Protein 9HVH (pdb70)

Secondary structure (DSSP, 8-state):
--S-HHHHHHHHHHHHHHHHHHHHS-HHHHHHHHHHSPPPP-HHHHT--SSPEEEEEEEES-TTTT-SSS---HHHHHHHHHHHT-SEEEEEE-TTTSTTHHHHHHHHHHH-SS-EEEES---SHHHHHHHHHTT-SEEEEETTTS-HHHHHHHHHHHHHTT-EEEEEE-SHHHHHHHHHTT-SEEEEE-EETTTTEE-THHHHHHHTTS-TTSEEEEESS--SHHHHHHHHHTT--EEEESHHHHH-SSHHHHHHHHHT---/--SHHHHHHHHHHHHHHHHHHHS-HHHHHHHHHTSSPPP-HHHHT-SSS-EEEEEEESS-TTTT-SSS---HHHHHHHHHHTT-SEEEEE--TTT-TTHHHHHHHHHHH-SS-EEEES---SHHHHHHHHHTT-SEEEEETTTS-HHHHHHHHHHHHHHT-EEEEEE-SHHHHHHHHHTT-SEEEEE-B-TTT--B-THHHHHHGGGS-BTBEEEEESS--SHHHHHHHHHTT--EEEESHHHHTSSSHHHHHHHHHT-

Structure (mmCIF, N/CA/C/O backbone):
data_9HVH
#
_entry.id   9HVH
#
_cell.length_a   48.844
_cell.length_b   69.555
_cell.length_c   79.603
_cell.angle_alpha   90.00
_cell.angle_beta   101.04
_cell.angle_gamma   90.00
#
_symmetry.space_group_name_H-M   'P 1 21 1'
#
loop_
_entity.id
_entity.type
_entity.pdbx_description
1 polymer 'KEMP Eliminase'
2 water water
#
loop_
_atom_site.group_PDB
_atom_site.id
_atom_site.type_symbol
_atom_site.label_atom_id
_atom_site.label_alt_id
_atom_site.label_comp_id
_atom_site.label_asym_id
_atom_site.label_entity_id
_atom_site.label_seq_id
_atom_site.pdbx_PDB_ins_code
_atom_site.Cartn_x
_atom_site.Cartn_y
_atom_site.Cartn_z
_atom_site.occupancy
_atom_site.B_iso_or_equiv
_atom_site.auth_seq_id
_atom_site.auth_comp_id
_atom_site.auth_asym_id
_atom_site.auth_atom_id
_atom_site.pdbx_PDB_model_num
ATOM 1 N N . MET A 1 1 ? 6.404 10.228 4.217 1.00 53.72 1 MET A N 1
ATOM 2 C CA . MET A 1 1 ? 7.803 9.817 4.148 1.00 53.60 1 MET A CA 1
ATOM 3 C C . MET A 1 1 ? 7.951 8.314 4.349 1.00 56.70 1 MET A C 1
ATOM 4 O O . MET A 1 1 ? 7.542 7.792 5.394 1.00 59.70 1 MET A O 1
ATOM 9 N N . ARG A 1 2 ? 8.551 7.616 3.374 1.00 53.55 2 ARG A N 1
ATOM 10 C CA . ARG A 1 2 ? 8.639 6.163 3.487 1.00 50.26 2 ARG A CA 1
ATOM 11 C C . ARG A 1 2 ? 9.760 5.745 4.438 1.00 44.69 2 ARG A C 1
ATOM 12 O O . ARG A 1 2 ? 9.545 4.901 5.316 1.00 49.00 2 ARG A O 1
ATOM 16 N N . VAL A 1 3 ? 10.955 6.328 4.299 1.00 41.17 3 VAL A N 1
ATOM 17 C CA . VAL A 1 3 ? 12.109 5.940 5.110 1.00 39.92 3 VAL A CA 1
ATOM 18 C C . VAL A 1 3 ? 12.430 7.089 6.062 1.00 33.50 3 VAL A C 1
ATOM 19 O O . VAL A 1 3 ? 13.153 8.033 5.721 1.00 28.43 3 VAL A O 1
ATOM 23 N N . THR A 1 4 ? 11.925 6.969 7.286 1.00 36.87 4 THR A N 1
ATOM 24 C CA . THR A 1 4 ? 11.964 8.008 8.300 1.00 34.15 4 THR A CA 1
ATOM 25 C C . THR A 1 4 ? 12.407 7.397 9.622 1.00 29.09 4 THR A C 1
ATOM 26 O O . THR A 1 4 ? 12.457 6.171 9.770 1.00 29.46 4 THR A O 1
ATOM 30 N N . GLY A 1 5 ? 12.724 8.273 10.582 1.00 22.62 5 GLY A N 1
ATOM 31 C CA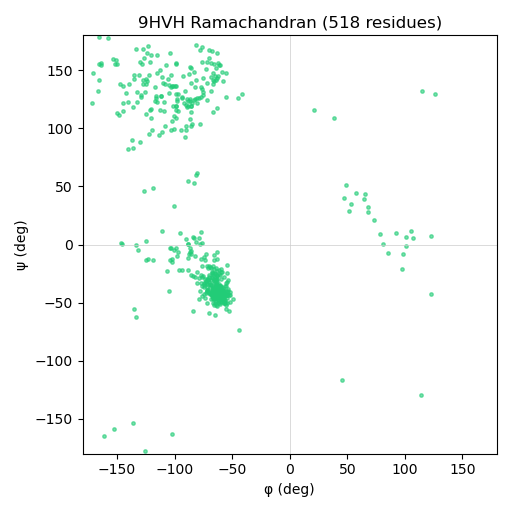 . GLY A 1 5 ? 13.006 7.900 11.958 1.00 28.86 5 GLY A CA 1
ATOM 32 C C . GLY A 1 5 ? 13.931 6.712 12.138 1.00 27.56 5 GLY A C 1
ATOM 33 O O . GLY A 1 5 ? 15.086 6.739 11.707 1.00 22.66 5 GLY A O 1
ATOM 34 N N . VAL A 1 6 ? 13.416 5.639 12.735 1.00 27.58 6 VAL A N 1
ATOM 35 C CA . VAL A 1 6 ? 14.281 4.532 13.114 1.00 24.91 6 VAL A CA 1
ATOM 36 C C . VAL A 1 6 ? 14.747 3.753 11.880 1.00 23.59 6 VAL A C 1
ATOM 37 O O . VAL A 1 6 ? 15.914 3.365 11.794 1.00 24.27 6 VAL A O 1
ATOM 41 N N . LEU A 1 7 ? 13.867 3.553 10.889 1.00 19.57 7 LEU A N 1
ATOM 42 C CA . LEU A 1 7 ? 14.272 2.849 9.671 1.00 23.34 7 LEU A CA 1
ATOM 43 C C . LEU A 1 7 ? 15.385 3.593 8.940 1.00 21.50 7 LEU A C 1
ATOM 44 O O . LEU A 1 7 ? 16.303 2.969 8.397 1.00 21.77 7 LEU A O 1
ATOM 49 N N . ARG A 1 8 ? 15.318 4.925 8.915 1.00 19.92 8 ARG A N 1
ATOM 50 C CA . ARG A 1 8 ? 16.417 5.723 8.381 1.00 21.47 8 ARG A CA 1
ATOM 51 C C . ARG A 1 8 ? 17.718 5.452 9.135 1.00 19.91 8 ARG A C 1
ATOM 52 O O . ARG A 1 8 ? 18.800 5.378 8.532 1.00 17.26 8 ARG A O 1
ATOM 60 N N . GLU A 1 9 ? 17.635 5.291 10.457 1.00 19.65 9 GLU A N 1
ATOM 61 C CA . GLU A 1 9 ? 18.842 5.089 11.255 1.00 21.75 9 GLU A CA 1
ATOM 62 C C . GLU A 1 9 ? 19.448 3.718 11.008 1.00 19.07 9 GLU A C 1
ATOM 63 O O . GLU A 1 9 ? 20.678 3.573 10.993 1.00 14.97 9 GLU A O 1
ATOM 69 N N . ILE A 1 10 ? 18.601 2.694 10.864 1.00 13.66 10 ILE A N 1
ATOM 70 C CA . ILE A 1 10 ? 19.108 1.357 10.568 1.00 17.18 10 ILE A CA 1
ATOM 71 C C . ILE A 1 10 ? 19.809 1.343 9.213 1.00 16.19 10 ILE A C 1
ATOM 72 O O . ILE A 1 10 ? 20.969 0.926 9.105 1.00 14.67 10 ILE A O 1
ATOM 77 N N . VAL A 1 11 ? 19.126 1.816 8.166 1.00 17.02 11 VAL A N 1
ATOM 78 C CA . VAL A 1 11 ? 19.734 1.846 6.830 1.00 16.20 11 VAL A CA 1
ATOM 79 C C . VAL A 1 11 ? 21.060 2.589 6.869 1.00 12.57 11 VAL A C 1
ATOM 80 O O . VAL A 1 11 ? 22.061 2.139 6.300 1.00 16.86 11 VAL A O 1
ATOM 84 N N . ALA A 1 12 ? 21.097 3.723 7.566 1.00 12.75 12 ALA A N 1
ATOM 85 C CA . ALA A 1 12 ? 22.345 4.470 7.695 1.00 13.32 12 ALA A CA 1
ATOM 86 C C . ALA A 1 12 ? 23.438 3.631 8.353 1.00 17.26 12 ALA A C 1
ATOM 87 O O . ALA A 1 12 ? 24.606 3.676 7.929 1.00 14.42 12 ALA A O 1
ATOM 89 N N . HIS A 1 13 ? 23.090 2.878 9.410 1.00 11.62 13 HIS A N 1
ATOM 90 C CA . HIS A 1 13 ? 24.068 1.974 10.008 1.00 13.95 13 HIS A CA 1
ATOM 91 C C . HIS A 1 13 ? 24.490 0.888 9.023 1.00 13.20 13 HIS A C 1
ATOM 92 O O . HIS A 1 13 ? 25.666 0.508 8.968 1.00 16.57 13 HIS A O 1
ATOM 99 N N . LEU A 1 14 ? 23.548 0.378 8.231 1.00 14.65 14 LEU A N 1
ATOM 100 C CA . LEU A 1 14 ? 23.897 -0.631 7.231 1.00 16.74 14 LEU A CA 1
ATOM 101 C C . LEU A 1 14 ? 24.877 -0.076 6.215 1.00 18.02 14 LEU A C 1
ATOM 102 O O . LEU A 1 14 ? 25.876 -0.732 5.888 1.00 13.36 14 LEU A O 1
ATOM 107 N N . ARG A 1 15 ? 24.589 1.131 5.685 1.00 13.05 15 ARG A N 1
ATOM 108 C CA . ARG A 1 15 ? 25.452 1.741 4.676 1.00 18.38 15 ARG A CA 1
ATOM 109 C C . ARG A 1 15 ? 26.881 1.837 5.177 1.00 18.32 15 ARG A C 1
ATOM 110 O O . ARG A 1 15 ? 27.836 1.582 4.428 1.00 17.29 15 ARG A O 1
ATOM 118 N N . GLU A 1 16 ? 27.038 2.241 6.441 1.00 16.13 16 GLU A N 1
ATOM 119 C CA . GLU A 1 16 ? 28.358 2.400 7.038 1.00 21.96 16 GLU A CA 1
ATOM 120 C C . GLU A 1 16 ? 29.037 1.053 7.286 1.00 18.28 16 GLU A C 1
ATOM 121 O O . GLU A 1 16 ? 30.253 0.922 7.095 1.00 20.21 16 GLU A O 1
ATOM 127 N N . GLU A 1 17 ? 28.282 0.060 7.763 1.00 18.24 17 GLU A N 1
ATOM 128 C CA . GLU A 1 17 ? 28.846 -1.271 7.971 1.00 21.03 17 GLU A CA 1
ATOM 129 C C . GLU A 1 17 ? 29.279 -1.892 6.656 1.00 18.25 17 GLU A C 1
ATOM 130 O O . GLU A 1 17 ? 30.294 -2.586 6.597 1.00 16.84 17 GLU A O 1
ATOM 136 N N . ILE A 1 18 ? 28.501 -1.681 5.594 1.00 18.63 18 ILE A N 1
ATOM 137 C CA . ILE A 1 18 ? 28.852 -2.259 4.301 1.00 18.21 18 ILE A CA 1
ATOM 138 C C . ILE A 1 18 ? 30.123 -1.614 3.761 1.00 18.21 18 ILE A C 1
ATOM 139 O O . ILE A 1 18 ? 31.024 -2.304 3.281 1.00 15.19 18 ILE A O 1
ATOM 144 N N . ALA A 1 19 ? 30.226 -0.279 3.849 1.00 21.59 19 ALA A N 1
ATOM 145 C CA . ALA A 1 19 ? 31.447 0.404 3.415 1.00 19.48 19 ALA A CA 1
ATOM 146 C C . ALA A 1 19 ? 32.681 -0.118 4.155 1.00 21.66 19 ALA A C 1
ATOM 147 O O . ALA A 1 19 ? 33.724 -0.357 3.539 1.00 19.06 19 ALA A O 1
ATOM 149 N N . GLU A 1 20 ? 32.581 -0.307 5.475 1.00 24.19 20 GLU A N 1
ATOM 150 C CA . GLU A 1 20 ? 33.710 -0.841 6.236 1.00 15.65 20 GLU A CA 1
ATOM 151 C C . GLU A 1 20 ? 34.046 -2.267 5.809 1.00 26.25 20 GLU A C 1
ATOM 152 O O . GLU A 1 20 ? 35.222 -2.602 5.605 1.00 21.21 20 GLU A O 1
ATOM 154 N N . ARG A 1 21 ? 33.024 -3.127 5.669 1.00 17.54 21 ARG A N 1
ATOM 155 C CA . ARG A 1 21 ? 33.280 -4.499 5.225 1.00 24.15 21 ARG A CA 1
ATOM 156 C C . ARG A 1 21 ? 33.905 -4.511 3.838 1.00 23.60 21 ARG A C 1
ATOM 157 O O . ARG A 1 21 ? 34.777 -5.339 3.554 1.00 21.93 21 ARG A O 1
ATOM 165 N N . LYS A 1 22 ? 33.483 -3.585 2.966 1.00 21.31 22 LYS A N 1
ATOM 166 C CA . LYS A 1 22 ? 34.049 -3.518 1.624 1.00 23.57 22 LYS A CA 1
ATOM 167 C C . LYS A 1 22 ? 35.552 -3.259 1.672 1.00 23.72 22 LYS A C 1
ATOM 168 O O . LYS A 1 22 ? 36.308 -3.815 0.866 1.00 25.36 22 LYS A O 1
ATOM 174 N N . ARG A 1 23 ? 36.000 -2.397 2.588 1.00 22.37 23 ARG A N 1
ATOM 175 C CA . ARG A 1 23 ? 37.422 -2.072 2.648 1.00 29.23 23 ARG A CA 1
ATOM 176 C C . ARG A 1 23 ? 38.247 -3.208 3.244 1.00 26.90 23 ARG A C 1
ATOM 177 O O . ARG A 1 23 ? 39.394 -3.417 2.834 1.00 29.04 23 ARG A O 1
ATOM 185 N N . ARG A 1 24 ? 37.686 -3.964 4.188 1.00 30.74 24 ARG A N 1
ATOM 186 C CA . ARG A 1 24 ? 38.400 -5.122 4.712 1.00 26.33 24 ARG A CA 1
ATOM 187 C C . ARG A 1 24 ? 38.289 -6.335 3.793 1.00 29.20 24 ARG A C 1
ATOM 188 O O . ARG A 1 24 ? 39.229 -7.135 3.734 1.00 29.08 24 ARG A O 1
ATOM 196 N N . VAL A 1 25 ? 37.165 -6.504 3.091 1.00 22.93 25 VAL A N 1
ATOM 197 C CA . VAL A 1 25 ? 36.975 -7.619 2.161 1.00 21.58 25 VAL A CA 1
ATOM 198 C C . VAL A 1 25 ? 36.483 -7.049 0.831 1.00 23.57 25 VAL A C 1
ATOM 199 O O . VAL A 1 25 ? 35.263 -6.951 0.618 1.00 20.83 25 VAL A O 1
ATOM 203 N N . PRO A 1 26 ? 37.368 -6.665 -0.092 1.00 22.01 26 PRO A N 1
ATOM 204 C CA . PRO A 1 26 ? 36.908 -6.051 -1.350 1.00 19.99 26 PRO A CA 1
ATOM 205 C C . PRO A 1 26 ? 36.143 -7.023 -2.239 1.00 22.69 26 PRO A C 1
ATOM 206 O O . PRO A 1 26 ? 36.182 -8.247 -2.097 1.00 16.71 26 PRO A O 1
ATOM 210 N N . LEU A 1 27 ? 35.483 -6.428 -3.233 1.00 22.42 27 LEU A N 1
ATOM 211 C CA . LEU A 1 27 ? 34.582 -7.172 -4.099 1.00 21.90 27 LEU A CA 1
ATOM 212 C C . LEU A 1 27 ? 35.285 -8.324 -4.816 1.00 24.34 27 LEU A C 1
ATOM 213 O O . LEU A 1 27 ? 34.712 -9.412 -4.957 1.00 21.55 27 LEU A O 1
ATOM 218 N N . ASP A 1 28 ? 36.527 -8.120 -5.272 1.00 23.95 28 ASP A N 1
ATOM 219 C CA . ASP A 1 28 ? 37.174 -9.192 -6.026 1.00 29.68 28 ASP A CA 1
ATOM 220 C C . ASP A 1 28 ? 37.591 -10.355 -5.126 1.00 24.04 28 ASP A C 1
ATOM 221 O O . ASP A 1 28 ? 37.598 -11.504 -5.581 1.00 27.08 28 ASP A O 1
ATOM 226 N N . GLU A 1 29 ? 37.943 -10.089 -3.862 1.00 22.55 29 GLU A N 1
ATOM 227 C CA . GLU A 1 29 ? 38.103 -11.176 -2.896 1.00 23.45 29 GLU A CA 1
ATOM 228 C C . GLU A 1 29 ? 36.768 -11.873 -2.628 1.00 23.63 29 GLU A C 1
ATOM 229 O O . GLU A 1 29 ? 36.685 -13.105 -2.645 1.00 19.18 29 GLU A O 1
ATOM 235 N N . LEU A 1 30 ? 35.704 -11.102 -2.393 1.00 21.39 30 LEU A N 1
ATOM 236 C CA . LEU A 1 30 ? 34.421 -11.720 -2.052 1.00 21.91 30 LEU A CA 1
ATOM 237 C C . LEU A 1 30 ? 33.786 -12.400 -3.252 1.00 18.64 30 LEU A C 1
ATOM 238 O O . LEU A 1 30 ? 33.089 -13.407 -3.095 1.00 18.52 30 LEU A O 1
ATOM 243 N N . ARG A 1 31 ? 33.980 -11.852 -4.444 1.00 18.28 31 ARG A N 1
ATOM 244 C CA . ARG A 1 31 ? 33.490 -12.526 -5.638 1.00 23.57 31 ARG A CA 1
ATOM 245 C C . ARG A 1 31 ? 34.123 -13.904 -5.785 1.00 27.34 31 ARG A C 1
ATOM 246 O O . ARG A 1 31 ? 33.431 -14.877 -6.104 1.00 20.45 31 ARG A O 1
ATOM 254 N N . ALA A 1 32 ? 35.439 -14.007 -5.544 1.00 21.25 32 ALA A N 1
ATOM 255 C CA . ALA A 1 32 ? 36.100 -15.304 -5.607 1.00 21.02 32 ALA A CA 1
ATOM 256 C C . ALA A 1 32 ? 35.616 -16.218 -4.491 1.00 23.80 32 ALA A C 1
ATOM 257 O O . ALA A 1 32 ? 35.484 -17.426 -4.694 1.00 24.29 32 ALA A O 1
ATOM 259 N N . ARG A 1 33 ? 35.349 -15.668 -3.305 1.00 22.25 33 ARG A N 1
ATOM 260 C CA . ARG A 1 33 ? 34.710 -16.460 -2.254 1.00 23.79 33 ARG A CA 1
ATOM 261 C C . ARG A 1 33 ? 33.381 -17.043 -2.729 1.00 19.99 33 ARG A C 1
ATOM 262 O O . ARG A 1 33 ? 33.122 -18.243 -2.579 1.00 25.12 33 ARG A O 1
ATOM 270 N N . ALA A 1 34 ? 32.516 -16.202 -3.297 1.00 19.86 34 ALA A N 1
ATOM 271 C CA . ALA A 1 34 ? 31.250 -16.713 -3.809 1.00 23.85 34 ALA A CA 1
ATOM 272 C C . ALA A 1 34 ? 31.483 -17.762 -4.885 1.00 27.43 34 ALA A C 1
ATOM 273 O O . ALA A 1 34 ? 30.817 -18.806 -4.899 1.00 22.55 34 ALA A O 1
ATOM 275 N N . ALA A 1 35 ? 32.427 -17.508 -5.795 1.00 21.61 35 ALA A N 1
ATOM 276 C CA . ALA A 1 35 ? 32.648 -18.445 -6.886 1.00 22.44 35 ALA A CA 1
ATOM 277 C C . ALA A 1 35 ? 33.210 -19.762 -6.379 1.00 22.17 35 ALA A C 1
ATOM 278 O O . ALA A 1 35 ? 32.988 -20.808 -7.008 1.00 27.78 35 ALA A O 1
ATOM 280 N N . SER A 1 36 ? 33.877 -19.738 -5.224 1.00 20.71 36 SER A N 1
ATOM 281 C CA . SER A 1 36 ? 34.454 -20.943 -4.639 1.00 26.81 36 SER A CA 1
ATOM 282 C C . SER A 1 36 ? 33.414 -21.839 -3.977 1.00 27.57 36 SER A C 1
ATOM 283 O O . SER A 1 36 ? 33.626 -23.051 -3.881 1.00 31.40 36 SER A O 1
ATOM 286 N N . ALA A 1 37 ? 32.307 -21.281 -3.490 1.00 23.86 37 ALA A N 1
ATOM 287 C CA . ALA A 1 37 ? 31.395 -22.069 -2.670 1.00 25.97 37 ALA A CA 1
ATOM 288 C C . ALA A 1 37 ? 30.716 -23.146 -3.522 1.00 19.52 37 ALA A C 1
ATOM 289 O O . ALA A 1 37 ? 30.646 -23.020 -4.746 1.00 17.49 37 ALA A O 1
ATOM 291 N N . PRO A 1 38 ? 30.243 -24.228 -2.903 1.00 25.38 38 PRO A N 1
ATOM 292 C CA . PRO A 1 38 ? 29.391 -25.169 -3.632 1.00 21.10 38 PRO A CA 1
ATOM 293 C C . PRO A 1 38 ? 28.196 -24.443 -4.216 1.00 22.10 38 PRO A C 1
ATOM 294 O O . PRO A 1 38 ? 27.709 -23.451 -3.640 1.00 22.40 38 PRO A O 1
ATOM 298 N N . PRO A 1 39 ? 27.704 -24.890 -5.372 1.00 24.11 39 PRO A N 1
ATOM 299 C CA . PRO A 1 39 ? 26.743 -24.073 -6.112 1.00 24.90 39 PRO A CA 1
ATOM 300 C C . PRO A 1 39 ? 25.396 -24.067 -5.417 1.00 17.80 39 PRO A C 1
ATOM 301 O O . PRO A 1 39 ? 25.042 -25.024 -4.706 1.00 18.64 39 PRO A O 1
ATOM 305 N N . PRO A 1 40 ? 24.623 -22.999 -5.565 1.00 19.00 40 PRO A N 1
ATOM 306 C CA . PRO A 1 40 ? 23.321 -22.941 -4.894 1.00 20.64 40 PRO A CA 1
ATOM 307 C C . PRO A 1 40 ? 22.359 -23.989 -5.425 1.00 19.78 40 PRO A C 1
ATOM 308 O O . PRO A 1 40 ? 22.299 -24.251 -6.630 1.00 22.59 40 PRO A O 1
ATOM 312 N N . LEU A 1 41 ? 21.598 -24.578 -4.505 1.00 19.63 41 LEU A N 1
ATOM 313 C CA . LEU A 1 41 ? 20.474 -25.437 -4.852 1.00 21.33 41 LEU A CA 1
ATOM 314 C C . LEU A 1 41 ? 19.328 -24.606 -5.436 1.00 24.32 41 LEU A C 1
ATOM 315 O O . LEU A 1 41 ? 19.313 -23.364 -5.365 1.00 23.97 41 LEU A O 1
ATOM 320 N N . ASP A 1 42 ? 18.354 -25.307 -6.021 1.00 22.63 42 ASP A N 1
ATOM 321 C CA . ASP A 1 42 ? 17.188 -24.683 -6.662 1.00 24.31 42 ASP A CA 1
ATOM 322 C C . ASP A 1 42 ? 16.107 -24.431 -5.612 1.00 24.09 42 ASP A C 1
ATOM 323 O O . ASP A 1 42 ? 15.370 -25.346 -5.216 1.00 17.18 42 ASP A O 1
ATOM 328 N N . PHE A 1 43 ? 15.993 -23.174 -5.175 1.00 20.06 43 PHE A N 1
ATOM 329 C CA . PHE A 1 43 ? 15.050 -22.836 -4.111 1.00 21.22 43 PHE A CA 1
ATOM 330 C C . PHE A 1 43 ? 13.634 -22.759 -4.660 1.00 20.60 43 PHE A C 1
ATOM 331 O O . PHE A 1 43 ? 12.689 -23.222 -4.019 1.00 19.42 43 PHE A O 1
ATOM 339 N N . LEU A 1 44 ? 13.474 -22.199 -5.859 1.00 17.60 44 LEU A N 1
ATOM 340 C CA . LEU A 1 44 ? 12.144 -22.119 -6.442 1.00 22.41 44 LEU A CA 1
ATOM 341 C C . LEU A 1 44 ? 11.558 -23.510 -6.637 1.00 21.27 44 LEU A C 1
ATOM 342 O O . LEU A 1 44 ? 10.377 -23.738 -6.357 1.00 26.59 44 LEU A O 1
ATOM 347 N N . ALA A 1 45 ? 12.385 -24.468 -7.065 1.00 24.93 45 ALA A N 1
ATOM 348 C CA . ALA A 1 45 ? 11.903 -25.830 -7.279 1.00 27.38 45 ALA A CA 1
ATOM 349 C C . ALA A 1 45 ? 11.443 -26.483 -5.984 1.00 24.62 45 ALA A C 1
ATOM 350 O O . ALA A 1 45 ? 10.486 -27.268 -5.990 1.00 28.65 45 ALA A O 1
ATOM 352 N N . ALA A 1 46 ? 12.102 -26.179 -4.865 1.00 23.82 46 ALA A N 1
ATOM 353 C CA . ALA A 1 46 ? 11.697 -26.762 -3.593 1.00 24.84 46 ALA A CA 1
ATOM 354 C C . ALA A 1 46 ? 10.321 -26.281 -3.145 1.00 23.73 46 ALA A C 1
ATOM 355 O O . ALA A 1 46 ? 9.703 -26.908 -2.281 1.00 23.35 46 ALA A O 1
ATOM 357 N N . LEU A 1 47 ? 9.839 -25.176 -3.696 1.00 27.03 47 LEU A N 1
ATOM 358 C CA . LEU A 1 47 ? 8.613 -24.556 -3.233 1.00 24.93 47 LEU A CA 1
ATOM 359 C C . LEU A 1 47 ? 7.424 -24.928 -4.098 1.00 30.66 47 LEU A C 1
ATOM 360 O O . LEU A 1 47 ? 6.300 -24.511 -3.807 1.00 32.82 47 LEU A O 1
ATOM 365 N N . ARG A 1 48 ? 7.650 -25.683 -5.162 1.00 29.47 48 ARG A N 1
ATOM 366 C CA . ARG A 1 48 ? 6.586 -26.112 -6.059 1.00 35.09 48 ARG A CA 1
ATOM 367 C C . ARG A 1 48 ? 6.304 -27.572 -5.720 1.00 41.98 48 ARG A C 1
ATOM 368 O O . ARG A 1 48 ? 7.047 -28.476 -6.116 1.00 45.78 48 ARG A O 1
ATOM 373 N N . GLY A 1 49 ? 5.270 -27.784 -4.918 1.00 28.81 49 GLY A N 1
ATOM 374 C CA . GLY A 1 49 ? 4.719 -29.094 -4.714 1.00 37.39 49 GLY A CA 1
ATOM 375 C C . GLY A 1 49 ? 3.231 -29.108 -5.007 1.00 35.60 49 GLY A C 1
ATOM 376 O O . GLY A 1 49 ? 2.640 -28.109 -5.437 1.00 38.23 49 GLY A O 1
ATOM 377 N N . PRO A 1 50 ? 2.599 -30.260 -4.798 1.00 43.81 50 PRO A N 1
ATOM 378 C CA . PRO A 1 50 ? 1.131 -30.314 -4.857 1.00 39.68 50 PRO A CA 1
ATOM 379 C C . PRO A 1 50 ? 0.498 -29.781 -3.570 1.00 32.19 50 PRO A C 1
ATOM 380 O O . PRO A 1 50 ? -0.618 -29.248 -3.580 1.00 40.15 50 PRO A O 1
ATOM 384 N N . ARG A 1 51 ? 1.205 -29.914 -2.455 1.00 23.94 51 ARG A N 1
ATOM 385 C CA . ARG A 1 51 ? 0.770 -29.359 -1.186 1.00 29.75 51 ARG A CA 1
ATOM 386 C C . ARG A 1 51 ? 1.586 -28.111 -0.875 1.00 24.68 51 ARG A C 1
ATOM 387 O O . ARG A 1 51 ? 2.634 -27.871 -1.478 1.00 22.06 51 ARG A O 1
ATOM 395 N N . ILE A 1 52 ? 1.094 -27.317 0.078 1.00 21.22 52 ILE A N 1
ATOM 396 C CA . ILE A 1 52 ? 1.812 -26.112 0.480 1.00 19.73 52 ILE A CA 1
ATOM 397 C C . ILE A 1 52 ? 3.054 -26.508 1.268 1.00 17.34 52 ILE A C 1
ATOM 398 O O . ILE A 1 52 ? 3.031 -27.446 2.077 1.00 17.19 52 ILE A O 1
ATOM 403 N N . ARG A 1 53 ? 4.162 -25.816 1.012 1.00 17.06 53 ARG A N 1
ATOM 404 C CA . ARG A 1 53 ? 5.454 -26.170 1.586 1.00 14.66 53 ARG A CA 1
ATOM 405 C C . ARG A 1 53 ? 5.837 -25.248 2.743 1.00 16.51 53 ARG A C 1
ATOM 406 O O . ARG A 1 53 ? 5.541 -24.054 2.731 1.00 14.81 53 ARG A O 1
ATOM 414 N N . LEU A 1 54 ? 6.522 -25.815 3.739 1.00 14.04 54 LEU A N 1
ATOM 415 C CA . LEU A 1 54 ? 6.936 -25.088 4.931 1.00 13.32 54 LEU A CA 1
ATOM 416 C C . LEU A 1 54 ? 8.384 -24.638 4.791 1.00 15.24 54 LEU A C 1
ATOM 417 O O . LEU A 1 54 ? 9.275 -25.462 4.544 1.00 14.15 54 LEU A O 1
ATOM 422 N N . ILE A 1 55 ? 8.619 -23.342 4.957 1.00 9.66 55 ILE A N 1
ATOM 423 C CA . ILE A 1 55 ? 9.970 -22.806 5.104 1.00 10.49 55 ILE A CA 1
ATOM 424 C C . ILE A 1 55 ? 10.173 -22.522 6.585 1.00 11.43 55 ILE A C 1
ATOM 425 O O . ILE A 1 55 ? 9.615 -21.555 7.124 1.00 12.62 55 ILE A O 1
ATOM 430 N N . ALA A 1 56 ? 10.965 -23.364 7.258 1.00 13.05 56 ALA A N 1
ATOM 431 C CA . ALA A 1 56 ? 11.159 -23.264 8.706 1.00 14.47 56 ALA A CA 1
ATOM 432 C C . ALA A 1 56 ? 12.323 -22.327 9.013 1.00 14.25 56 ALA A C 1
ATOM 433 O O . ALA A 1 56 ? 13.441 -22.548 8.534 1.00 15.93 56 ALA A O 1
ATOM 435 N N . CYS A 1 57 ? 12.072 -21.303 9.831 1.00 9.97 57 CYS A N 1
ATOM 436 C CA . CYS A 1 57 ? 12.994 -20.188 9.994 1.00 13.42 57 CYS A CA 1
ATOM 437 C C . CYS A 1 57 ? 13.628 -20.216 11.380 1.00 17.67 57 CYS A C 1
ATOM 438 O O . CYS A 1 57 ? 12.958 -20.511 12.377 1.00 15.61 57 CYS A O 1
ATOM 441 N N . ILE A 1 58 ? 14.928 -19.926 11.417 1.00 15.43 58 ILE A N 1
ATOM 442 C CA . ILE A 1 58 ? 15.752 -19.924 12.621 1.00 15.79 58 ILE A CA 1
ATOM 443 C C . ILE A 1 58 ? 16.383 -18.545 12.735 1.00 21.63 58 ILE A C 1
ATOM 444 O O . ILE A 1 58 ? 16.781 -17.954 11.725 1.00 16.77 58 ILE A O 1
ATOM 449 N N . VAL A 1 59 ? 16.464 -18.022 13.955 1.00 21.14 59 VAL A N 1
ATOM 450 C CA . VAL A 1 59 ? 17.171 -16.765 14.182 1.00 20.84 59 VAL A CA 1
ATOM 451 C C . VAL A 1 59 ? 18.650 -17.079 14.411 1.00 23.13 59 VAL A C 1
ATOM 452 O O . VAL A 1 59 ? 18.999 -17.860 15.311 1.00 20.60 59 VAL A O 1
ATOM 456 N N . GLY A 1 60 ? 19.510 -16.466 13.581 1.00 16.89 60 GLY A N 1
ATOM 457 C CA . GLY A 1 60 ? 20.945 -16.660 13.660 1.00 22.16 60 GLY A CA 1
ATOM 458 C C . GLY A 1 60 ? 21.571 -15.802 14.738 1.00 26.73 60 GLY A C 1
ATOM 459 O O . GLY A 1 60 ? 22.406 -14.941 14.444 1.00 26.70 60 GLY A O 1
ATOM 460 N N . ALA A 1 61 ? 21.146 -15.999 15.984 1.00 23.50 61 ALA A N 1
ATOM 461 C CA . ALA A 1 61 ? 21.725 -15.296 17.123 1.00 22.47 61 ALA A CA 1
ATOM 462 C C . ALA A 1 61 ? 21.275 -16.011 18.386 1.00 25.69 61 ALA A C 1
ATOM 463 O O . ALA A 1 61 ? 20.240 -16.684 18.405 1.00 24.26 61 ALA A O 1
ATOM 465 N N . ASP A 1 62 ? 22.075 -15.856 19.436 1.00 23.71 62 ASP A N 1
ATOM 466 C CA . ASP A 1 62 ? 21.817 -16.465 20.738 1.00 25.66 62 ASP A CA 1
ATOM 467 C C . ASP A 1 62 ? 21.403 -15.366 21.700 1.00 24.21 62 ASP A C 1
ATOM 468 O O . ASP A 1 62 ? 22.261 -14.600 22.167 1.00 26.23 62 ASP A O 1
ATOM 473 N N . PRO A 1 63 ? 20.103 -15.216 21.990 1.00 24.14 63 PRO A N 1
ATOM 474 C CA . PRO A 1 63 ? 19.664 -14.190 22.953 1.00 29.58 63 PRO A CA 1
ATOM 475 C C . PRO A 1 63 ? 20.184 -14.412 24.364 1.00 29.69 63 PRO A C 1
ATOM 476 O O . PRO A 1 63 ? 20.060 -13.504 25.192 1.00 29.66 63 PRO A O 1
ATOM 480 N N . SER A 1 64 ? 20.737 -15.586 24.672 1.00 27.82 64 SER A N 1
ATOM 481 C CA . SER A 1 64 ? 21.303 -15.838 25.988 1.00 30.51 64 SER A CA 1
ATOM 482 C C . SER A 1 64 ? 22.764 -15.431 26.078 1.00 31.36 64 SER A C 1
ATOM 483 O O . SER A 1 64 ? 23.308 -15.364 27.187 1.00 33.87 64 SER A O 1
ATOM 486 N N . VAL A 1 65 ? 23.391 -15.142 24.938 1.00 26.45 65 VAL A N 1
ATOM 487 C CA . VAL A 1 65 ? 24.809 -14.819 24.810 1.00 25.81 65 VAL A CA 1
ATOM 488 C C . VAL A 1 65 ? 25.656 -15.823 25.585 1.00 35.12 65 VAL A C 1
ATOM 489 O O . VAL A 1 65 ? 26.655 -15.454 26.219 1.00 37.97 65 VAL A O 1
ATOM 493 N N . GLY A 1 66 ? 25.277 -17.103 25.521 1.00 30.81 66 GLY A N 1
ATOM 494 C CA . GLY A 1 66 ? 26.081 -18.171 26.077 1.00 38.05 66 GLY A CA 1
ATOM 495 C C . GLY A 1 66 ? 25.656 -18.645 27.448 1.00 38.39 66 GLY A C 1
ATOM 496 O O . GLY A 1 66 ? 26.180 -19.659 27.926 1.00 45.22 66 GLY A O 1
ATOM 497 N N . ALA A 1 67 ? 24.715 -17.949 28.088 1.00 42.83 67 ALA A N 1
ATOM 498 C CA . ALA A 1 67 ? 24.267 -18.343 29.418 1.00 41.46 67 ALA A CA 1
ATOM 499 C C . ALA A 1 67 ? 23.444 -19.624 29.381 1.00 40.54 67 ALA A C 1
ATOM 500 O O . ALA A 1 67 ? 23.452 -20.390 30.353 1.00 38.11 67 ALA A O 1
ATOM 502 N N . ILE A 1 68 ? 22.718 -19.869 28.287 1.00 31.70 68 ILE A N 1
ATOM 503 C CA . ILE A 1 68 ? 22.034 -21.146 28.157 1.00 36.44 68 ILE A CA 1
ATOM 504 C C . ILE A 1 68 ? 23.088 -22.243 28.126 1.00 40.70 68 ILE A C 1
ATOM 505 O O . ILE A 1 68 ? 23.969 -22.254 27.255 1.00 42.44 68 ILE A O 1
ATOM 510 N N . ARG A 1 69 ? 23.050 -23.122 29.118 1.00 42.64 69 ARG A N 1
ATOM 511 C CA . ARG A 1 69 ? 23.801 -24.358 29.039 1.00 40.38 69 ARG A CA 1
ATOM 512 C C . ARG A 1 69 ? 23.045 -25.297 28.106 1.00 44.28 69 ARG A C 1
ATOM 513 O O . ARG A 1 69 ? 21.844 -25.129 27.886 1.00 54.01 69 ARG A O 1
ATOM 518 N N . PRO A 1 70 ? 23.633 -26.400 27.716 1.00 40.52 70 PRO A N 1
ATOM 519 C CA . PRO A 1 70 ? 23.791 -26.726 26.292 1.00 43.74 70 PRO A CA 1
ATOM 520 C C . PRO A 1 70 ? 23.707 -25.516 25.379 1.00 40.53 70 PRO A C 1
ATOM 521 O O . PRO A 1 70 ? 22.656 -24.876 25.270 1.00 42.31 70 PRO A O 1
ATOM 525 N N . GLU A 1 71 ? 24.816 -25.214 24.706 1.00 39.00 71 GLU A N 1
ATOM 526 C CA . GLU A 1 71 ? 24.924 -23.998 23.912 1.00 36.35 71 GLU A CA 1
ATOM 527 C C . GLU A 1 71 ? 23.979 -24.035 22.715 1.00 37.60 71 GLU A C 1
ATOM 528 O O . GLU A 1 71 ? 23.676 -25.096 22.158 1.00 35.68 71 GLU A O 1
ATOM 530 N N . PHE A 1 72 ? 23.498 -22.850 22.341 1.00 28.24 72 PHE A N 1
ATOM 531 C CA . PHE A 1 72 ? 22.685 -22.664 21.146 1.00 27.65 72 PHE A CA 1
ATOM 532 C C . PHE A 1 72 ? 23.300 -23.411 19.964 1.00 28.56 72 PHE A C 1
ATOM 533 O O . PHE A 1 72 ? 24.486 -23.246 19.660 1.00 30.57 72 PHE A O 1
ATOM 541 N N . ASP A 1 73 ? 22.497 -24.268 19.324 1.00 29.53 73 ASP A N 1
ATOM 542 C CA . ASP A 1 73 ? 22.978 -25.171 18.270 1.00 27.38 73 ASP A CA 1
ATOM 543 C C . ASP A 1 73 ? 21.979 -25.162 17.116 1.00 26.89 73 ASP A C 1
ATOM 544 O O . ASP A 1 73 ? 21.100 -26.026 17.020 1.00 25.50 73 ASP A O 1
ATOM 549 N N . PRO A 1 74 ? 22.072 -24.168 16.225 1.00 23.34 74 PRO A N 1
ATOM 550 C CA . PRO A 1 74 ? 21.109 -24.101 15.118 1.00 20.80 74 PRO A CA 1
ATOM 551 C C . PRO A 1 74 ? 21.290 -25.196 14.082 1.00 20.45 74 PRO A C 1
ATOM 552 O O . PRO A 1 74 ? 20.315 -25.533 13.403 1.00 18.81 74 PRO A O 1
ATOM 556 N N . ALA A 1 75 ? 22.496 -25.750 13.919 1.00 14.58 75 ALA A N 1
ATOM 557 C CA . ALA A 1 75 ? 22.666 -26.898 13.034 1.00 18.25 75 ALA A CA 1
ATOM 558 C C . ALA A 1 75 ? 21.717 -28.031 13.423 1.00 19.53 75 ALA A C 1
ATOM 559 O O . ALA A 1 75 ? 21.038 -28.611 12.567 1.00 20.61 75 ALA A O 1
ATOM 561 N N . ALA A 1 76 ? 21.636 -28.342 14.723 1.00 16.89 76 ALA A N 1
ATOM 562 C CA . ALA A 1 76 ? 20.775 -29.438 15.154 1.00 21.23 76 ALA A CA 1
ATOM 563 C C . ALA A 1 76 ? 19.303 -29.057 15.082 1.00 20.84 76 ALA A C 1
ATOM 564 O O . ALA A 1 76 ? 18.447 -29.928 14.888 1.00 16.83 76 ALA A O 1
ATOM 566 N N . ILE A 1 77 ? 18.989 -27.773 15.250 1.00 14.03 77 ILE A N 1
ATOM 567 C CA . ILE A 1 77 ? 17.605 -27.333 15.102 1.00 15.40 77 ILE A CA 1
ATOM 568 C C . ILE A 1 77 ? 17.166 -27.482 13.659 1.00 16.16 77 ILE A C 1
ATOM 569 O O . ILE A 1 77 ? 16.075 -27.989 13.370 1.00 15.88 77 ILE A O 1
ATOM 574 N N . ALA A 1 78 ? 18.009 -27.025 12.736 1.00 11.54 78 ALA A N 1
ATOM 575 C CA . ALA A 1 78 ? 17.712 -27.146 11.316 1.00 15.57 78 ALA A CA 1
ATOM 576 C C . ALA A 1 78 ? 17.535 -28.605 10.910 1.00 16.36 78 ALA A C 1
ATOM 577 O O . ALA A 1 78 ? 16.611 -28.934 10.152 1.00 15.12 78 ALA A O 1
ATOM 579 N N . ARG A 1 79 ? 18.410 -29.501 11.400 1.00 19.39 79 ARG A N 1
ATOM 580 C CA . ARG A 1 79 ? 18.270 -30.925 11.080 1.00 15.52 79 ARG A CA 1
ATOM 581 C C . ARG A 1 79 ? 16.925 -31.461 11.541 1.00 17.79 79 ARG A C 1
ATOM 582 O O . ARG A 1 79 ? 16.294 -32.269 10.848 1.00 14.78 79 ARG A O 1
ATOM 590 N N . SER A 1 80 ? 16.472 -31.020 12.712 1.00 14.38 80 SER A N 1
ATOM 591 C CA . SER A 1 80 ? 15.176 -31.442 13.225 1.00 15.71 80 SER A CA 1
ATOM 592 C C . SER A 1 80 ? 14.033 -30.948 12.339 1.00 16.67 80 SER A C 1
ATOM 593 O O . SER A 1 80 ? 13.048 -31.671 12.114 1.00 11.80 80 SER A O 1
ATOM 596 N N . TYR A 1 81 ? 14.150 -29.717 11.824 1.00 13.33 81 TYR A N 1
ATOM 597 C CA . TYR A 1 81 ? 13.132 -29.193 10.920 1.00 13.28 81 TYR A CA 1
ATOM 598 C C . TYR A 1 81 ? 13.113 -29.977 9.617 1.00 13.36 81 TYR A C 1
ATOM 599 O O . TYR A 1 81 ? 12.044 -30.267 9.077 1.00 13.40 81 TYR A O 1
ATOM 608 N N . GLU A 1 82 ? 14.294 -30.317 9.102 1.00 13.29 82 GLU A N 1
ATOM 609 C CA . GLU A 1 82 ? 14.408 -31.126 7.891 1.00 16.07 82 GLU A CA 1
ATOM 610 C C . GLU A 1 82 ? 13.777 -32.499 8.089 1.00 17.23 82 GLU A C 1
ATOM 611 O O . GLU A 1 82 ? 12.967 -32.952 7.265 1.00 15.92 82 GLU A O 1
ATOM 617 N N . LYS A 1 83 ? 14.147 -33.175 9.184 1.00 19.14 83 LYS A N 1
ATOM 618 C CA . LYS A 1 83 ? 13.562 -34.473 9.511 1.00 15.27 83 LYS A CA 1
ATOM 619 C C . LYS A 1 83 ? 12.044 -34.391 9.583 1.00 18.63 83 LYS A C 1
ATOM 620 O O . LYS A 1 83 ? 11.341 -35.284 9.104 1.00 20.67 83 LYS A O 1
ATOM 626 N N . ALA A 1 84 ? 11.517 -33.314 10.157 1.00 20.76 84 ALA A N 1
ATOM 627 C CA . ALA A 1 84 ? 10.077 -33.197 10.342 1.00 21.96 84 ALA A CA 1
ATOM 628 C C . ALA A 1 84 ? 9.326 -32.836 9.058 1.00 23.07 84 ALA A C 1
ATOM 629 O O . ALA A 1 84 ? 8.097 -32.944 9.042 1.00 22.93 84 ALA A O 1
ATOM 631 N N . GLY A 1 85 ? 10.013 -32.428 7.987 1.00 16.66 85 GLY A N 1
ATOM 632 C CA . GLY A 1 85 ? 9.332 -32.227 6.713 1.00 18.41 85 GLY A CA 1
ATOM 633 C C . GLY A 1 85 ? 9.433 -30.857 6.064 1.00 16.23 85 GLY A C 1
ATOM 634 O O . GLY A 1 85 ? 8.775 -30.598 5.041 1.00 12.90 85 GLY A O 1
ATOM 635 N N . ALA A 1 86 ? 10.252 -29.967 6.625 1.00 13.68 86 ALA A N 1
ATOM 636 C CA . ALA A 1 86 ? 10.395 -28.640 6.027 1.00 11.68 86 ALA A CA 1
ATOM 637 C C . ALA A 1 86 ? 10.881 -28.777 4.589 1.00 13.39 86 ALA A C 1
ATOM 638 O O . ALA A 1 86 ? 11.579 -29.734 4.243 1.00 13.10 86 ALA A O 1
ATOM 640 N N . ALA A 1 87 ? 10.466 -27.831 3.724 1.00 11.93 87 ALA A N 1
ATOM 641 C CA . ALA A 1 87 ? 10.969 -27.781 2.351 1.00 14.75 87 ALA A CA 1
ATOM 642 C C . ALA A 1 87 ? 12.236 -26.955 2.225 1.00 14.03 87 ALA A C 1
ATOM 643 O O . ALA A 1 87 ? 12.969 -27.112 1.248 1.00 10.31 87 ALA A O 1
ATOM 645 N N . ALA A 1 88 ? 12.478 -26.055 3.171 1.00 10.06 88 ALA A N 1
ATOM 646 C CA . ALA A 1 88 ? 13.620 -25.155 3.132 1.00 13.57 88 ALA A CA 1
ATOM 647 C C . ALA A 1 88 ? 13.791 -24.583 4.531 1.00 10.77 88 ALA A C 1
ATOM 648 O O . ALA A 1 88 ? 12.862 -24.596 5.344 1.00 12.79 88 ALA A O 1
ATOM 650 N N . ILE A 1 89 ? 15.010 -24.144 4.826 1.00 13.74 89 ILE A N 1
ATOM 651 C CA . ILE A 1 89 ? 15.339 -23.514 6.099 1.00 13.24 89 ILE A CA 1
ATOM 652 C C . ILE A 1 89 ? 15.653 -22.059 5.825 1.00 14.17 89 ILE A C 1
ATOM 653 O O . ILE A 1 89 ? 16.517 -21.766 4.993 1.00 13.12 89 ILE A O 1
ATOM 658 N N . GLY A 1 90 ? 15.002 -21.156 6.552 1.00 10.26 90 GLY A N 1
ATOM 659 C CA . GLY A 1 90 ? 15.379 -19.746 6.551 1.00 12.04 90 GLY A CA 1
ATOM 660 C C . GLY A 1 90 ? 16.227 -19.403 7.764 1.00 12.57 90 GLY A C 1
ATOM 661 O O . GLY A 1 90 ? 15.934 -19.842 8.879 1.00 16.23 90 GLY A O 1
ATOM 662 N N . VAL A 1 91 ? 17.290 -18.625 7.543 1.00 13.50 91 VAL A N 1
ATOM 663 C CA . VAL A 1 91 ? 18.170 -18.180 8.626 1.00 14.87 91 VAL A CA 1
ATOM 664 C C . VAL A 1 91 ? 18.167 -16.655 8.672 1.00 16.58 91 VAL A C 1
ATOM 665 O O . VAL A 1 91 ? 18.606 -15.996 7.724 1.00 12.98 91 VAL A O 1
ATOM 669 N N . PHE A 1 92 ? 17.691 -16.101 9.778 1.00 16.91 92 PHE A N 1
ATOM 670 C CA . PHE A 1 92 ? 17.660 -14.657 9.976 1.00 18.68 92 PHE A CA 1
ATOM 671 C C . PHE A 1 92 ? 19.008 -14.248 10.554 1.00 18.20 92 PHE A C 1
ATOM 672 O O . PHE A 1 92 ? 19.319 -14.588 11.697 1.00 20.20 92 PHE A O 1
ATOM 680 N N . THR A 1 93 ? 19.833 -13.578 9.750 1.00 18.95 93 THR A N 1
ATOM 681 C CA . THR A 1 93 ? 21.145 -13.122 10.199 1.00 22.49 93 THR A CA 1
ATOM 682 C C . THR A 1 93 ? 21.086 -11.630 10.512 1.00 23.89 93 THR A C 1
ATOM 683 O O . THR A 1 93 ? 20.490 -10.850 9.760 1.00 23.06 93 THR A O 1
ATOM 687 N N . ILE A 1 94 ? 21.705 -11.246 11.633 1.00 25.10 94 ILE A N 1
ATOM 688 C CA . ILE A 1 94 ? 21.732 -9.861 12.097 1.00 19.60 94 ILE A CA 1
ATOM 689 C C . ILE A 1 94 ? 23.181 -9.389 12.141 1.00 27.43 94 ILE A C 1
ATOM 690 O O . ILE A 1 94 ? 23.621 -8.770 13.118 1.00 23.69 94 ILE A O 1
ATOM 695 N N . GLU A 1 95 ? 23.907 -9.634 11.044 1.00 25.97 95 GLU A N 1
ATOM 696 C CA . GLU A 1 95 ? 25.341 -9.408 10.949 1.00 23.93 95 GLU A CA 1
ATOM 697 C C . GLU A 1 95 ? 25.734 -7.945 11.111 1.00 32.30 95 GLU A C 1
ATOM 698 O O . GLU A 1 95 ? 26.933 -7.645 11.181 1.00 31.69 95 GLU A O 1
ATOM 704 N N . ASP A 1 96 ? 24.772 -7.031 11.181 1.00 28.40 96 ASP A N 1
ATOM 705 C CA . ASP A 1 96 ? 25.092 -5.626 11.364 1.00 31.96 96 ASP A CA 1
ATOM 706 C C . ASP A 1 96 ? 24.994 -5.167 12.816 1.00 30.43 96 ASP A C 1
ATOM 707 O O . ASP A 1 96 ? 25.377 -4.028 13.113 1.00 31.76 96 ASP A O 1
ATOM 712 N N . TYR A 1 97 ? 24.510 -6.027 13.725 1.00 29.34 97 TYR A N 1
ATOM 713 C CA . TYR A 1 97 ? 24.517 -5.744 15.153 1.00 26.17 97 TYR A CA 1
ATOM 714 C C . TYR A 1 97 ? 25.066 -6.882 16.018 1.00 37.39 97 TYR A C 1
ATOM 715 O O . TYR A 1 97 ? 25.187 -6.692 17.236 1.00 41.02 97 TYR A O 1
ATOM 724 N N . PHE A 1 98 ? 25.393 -8.053 15.442 1.00 35.88 98 PHE A N 1
ATOM 725 C CA . PHE A 1 98 ? 26.007 -9.163 16.170 1.00 35.91 98 PHE A CA 1
ATOM 726 C C . PHE A 1 98 ? 27.078 -9.800 15.294 1.00 37.86 98 PHE A C 1
ATOM 727 O O . PHE A 1 98 ? 26.875 -10.007 14.093 1.00 36.14 98 PHE A O 1
ATOM 729 N N . ARG A 1 99 ? 28.211 -10.134 15.914 1.00 42.13 99 ARG A N 1
ATOM 730 C CA . ARG A 1 99 ? 29.442 -10.365 15.157 1.00 48.58 99 ARG A CA 1
ATOM 731 C C . ARG A 1 99 ? 29.382 -11.655 14.339 1.00 43.89 99 ARG A C 1
ATOM 732 O O . ARG A 1 99 ? 29.545 -11.639 13.110 1.00 43.82 99 ARG A O 1
ATOM 734 N N . GLY A 1 100 ? 29.172 -12.788 15.004 1.00 40.76 100 GLY A N 1
ATOM 735 C CA . GLY A 1 100 ? 29.255 -14.070 14.330 1.00 40.57 100 GLY A CA 1
ATOM 736 C C . GLY A 1 100 ? 27.898 -14.639 13.964 1.00 36.83 100 GLY A C 1
ATOM 737 O O . GLY A 1 100 ? 27.716 -15.865 13.977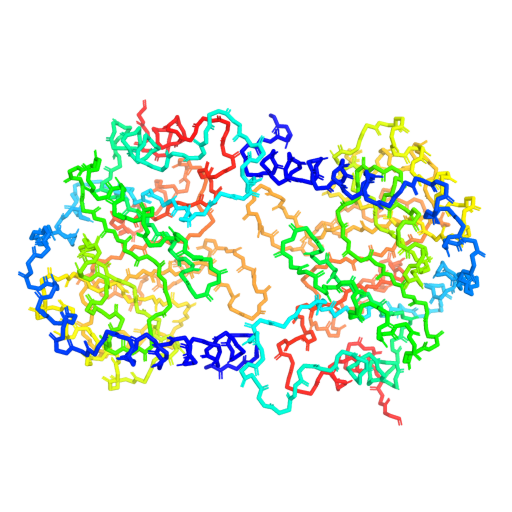 1.00 30.68 100 GLY A O 1
ATOM 738 N N . SER A 1 101 ? 26.936 -13.755 13.645 1.00 32.09 101 SER A N 1
ATOM 739 C CA . SER A 1 101 ? 25.625 -14.233 13.212 1.00 30.54 101 SER A CA 1
ATOM 740 C C . SER A 1 101 ? 25.777 -14.993 11.893 1.00 31.25 101 SER A C 1
ATOM 741 O O . SER A 1 101 ? 25.051 -15.956 11.632 1.00 26.52 101 SER A O 1
ATOM 744 N N . ASP A 1 102 ? 26.792 -14.643 11.096 1.00 28.39 102 ASP A N 1
ATOM 745 C CA . ASP A 1 102 ? 27.017 -15.318 9.822 1.00 31.99 102 ASP A CA 1
ATOM 746 C C . ASP A 1 102 ? 27.620 -16.713 10.001 1.00 26.99 102 ASP A C 1
ATOM 747 O O . ASP A 1 102 ? 27.428 -17.588 9.145 1.00 29.18 102 ASP A O 1
ATOM 752 N N . GLU A 1 103 ? 28.353 -16.946 11.087 1.00 28.38 103 GLU A N 1
ATOM 753 C CA . GLU A 1 103 ? 28.861 -18.291 11.343 1.00 29.51 103 GLU A CA 1
ATOM 754 C C . GLU A 1 103 ? 27.723 -19.288 11.586 1.00 32.34 103 GLU A C 1
ATOM 755 O O . GLU A 1 103 ? 27.847 -20.472 11.241 1.00 28.05 103 GLU A O 1
ATOM 761 N N . TYR A 1 104 ? 26.597 -18.833 12.145 1.00 28.40 104 TYR A N 1
ATOM 762 C CA . TYR A 1 104 ? 25.465 -19.736 12.332 1.00 26.18 104 TYR A CA 1
ATOM 763 C C . TYR A 1 104 ? 24.850 -20.148 11.001 1.00 25.37 104 TYR A C 1
ATOM 764 O O . TYR A 1 104 ? 24.366 -21.278 10.872 1.00 18.74 104 TYR A O 1
ATOM 773 N N . LEU A 1 105 ? 24.842 -19.249 10.012 1.00 18.44 105 LEU A N 1
ATOM 774 C CA . LEU A 1 105 ? 24.315 -19.613 8.699 1.00 22.74 105 LEU A CA 1
ATOM 775 C C . LEU A 1 105 ? 25.177 -20.698 8.061 1.00 20.23 105 LEU A C 1
ATOM 776 O O . LEU A 1 105 ? 24.663 -21.625 7.422 1.00 22.93 105 LEU A O 1
ATOM 781 N N . GLN A 1 106 ? 26.487 -20.603 8.253 1.00 15.44 106 GLN A N 1
ATOM 782 C CA . GLN A 1 106 ? 27.430 -21.603 7.778 1.00 20.18 106 GLN A CA 1
ATOM 783 C C . GLN A 1 106 ? 27.243 -22.928 8.495 1.00 19.19 106 GLN A C 1
ATOM 784 O O . GLN A 1 106 ? 27.335 -23.990 7.876 1.00 19.51 106 GLN A O 1
ATOM 790 N N . GLN A 1 107 ? 26.975 -22.884 9.795 1.00 19.15 107 GLN A N 1
ATOM 791 C CA . GLN A 1 107 ? 26.706 -24.114 10.527 1.00 22.43 107 GLN A CA 1
ATOM 792 C C . GLN A 1 107 ? 25.435 -24.784 10.026 1.00 22.07 107 GLN A C 1
ATOM 793 O O . GLN A 1 107 ? 25.394 -26.014 9.862 1.00 15.73 107 GLN A O 1
ATOM 799 N N . VAL A 1 108 ? 24.384 -23.988 9.790 1.00 14.57 108 VAL A N 1
ATOM 800 C CA . VAL A 1 108 ? 23.140 -24.527 9.244 1.00 14.64 108 VAL A CA 1
ATOM 801 C C . VAL A 1 108 ? 23.397 -25.148 7.881 1.00 14.77 108 VAL A C 1
ATOM 802 O O . VAL A 1 108 ? 22.947 -26.264 7.589 1.00 15.19 108 VAL A O 1
ATOM 806 N N . ARG A 1 109 ? 24.135 -24.433 7.033 1.00 12.79 109 ARG A N 1
ATOM 807 C CA . ARG A 1 109 ? 24.364 -24.873 5.665 1.00 16.10 109 ARG A CA 1
ATOM 808 C C . ARG A 1 109 ? 25.126 -26.192 5.625 1.00 17.72 109 ARG A C 1
ATOM 809 O O . ARG A 1 109 ? 24.839 -27.055 4.790 1.00 18.41 109 ARG A O 1
ATOM 817 N N . ALA A 1 110 ? 26.093 -26.380 6.526 1.00 19.08 110 ALA A N 1
ATOM 818 C CA . ALA A 1 110 ? 26.789 -27.661 6.556 1.00 20.63 110 ALA A CA 1
ATOM 819 C C . ALA A 1 110 ? 25.887 -28.784 7.048 1.00 22.45 110 ALA A C 1
ATOM 820 O O . ALA A 1 110 ? 26.161 -29.955 6.764 1.00 21.51 110 ALA A O 1
ATOM 822 N N . ALA A 1 111 ? 24.793 -28.458 7.739 1.00 18.47 111 ALA A N 1
ATOM 823 C CA . ALA A 1 111 ? 24.053 -29.475 8.465 1.00 19.12 111 ALA A CA 1
ATOM 824 C C . ALA A 1 111 ? 22.866 -30.040 7.706 1.00 21.62 111 ALA A C 1
ATOM 825 O O . ALA A 1 111 ? 22.411 -31.137 8.040 1.00 17.74 111 ALA A O 1
ATOM 827 N N . VAL A 1 112 ? 22.330 -29.327 6.721 1.00 15.79 112 VAL A N 1
ATOM 828 C CA . VAL A 1 112 ? 21.163 -29.822 6.011 1.00 18.70 112 VAL A CA 1
ATOM 829 C C . VAL A 1 112 ? 21.438 -29.817 4.515 1.00 18.31 112 VAL A C 1
ATOM 830 O O . VAL A 1 112 ? 22.323 -29.115 4.020 1.00 20.34 112 VAL A O 1
ATOM 834 N N . SER A 1 113 ? 20.647 -30.609 3.798 1.00 17.57 113 SER A N 1
ATOM 835 C CA . SER A 1 113 ? 20.671 -30.656 2.343 1.00 21.61 113 SER A CA 1
ATOM 836 C C . SER A 1 113 ? 19.589 -29.804 1.713 1.00 17.23 113 SER A C 1
ATOM 837 O O . SER A 1 113 ? 19.563 -29.677 0.481 1.00 20.13 113 SER A O 1
ATOM 840 N N . LEU A 1 114 ? 18.656 -29.293 2.520 1.00 18.96 114 LEU A N 1
ATOM 841 C CA . LEU A 1 114 ? 17.590 -28.429 2.029 1.00 18.21 114 LEU A CA 1
ATOM 842 C C . LEU A 1 114 ? 18.161 -27.109 1.520 1.00 16.06 114 LEU A C 1
ATOM 843 O O . LEU A 1 114 ? 19.242 -26.700 1.944 1.00 14.43 114 LEU A O 1
ATOM 848 N N . PRO A 1 115 ? 17.444 -26.427 0.611 1.00 14.82 115 PRO A N 1
ATOM 849 C CA . PRO A 1 115 ? 17.821 -25.058 0.235 1.00 14.15 115 PRO A CA 1
ATOM 850 C C . PRO A 1 115 ? 17.689 -24.122 1.420 1.00 14.42 115 PRO A C 1
ATOM 851 O O . PRO A 1 115 ? 16.766 -24.245 2.236 1.00 15.35 115 PRO A O 1
ATOM 855 N N . VAL A 1 116 ? 18.632 -23.192 1.519 1.00 13.45 116 VAL A N 1
ATOM 856 C CA . VAL A 1 116 ? 18.729 -22.271 2.645 1.00 11.06 116 VAL A CA 1
ATOM 857 C C . VAL A 1 116 ? 18.480 -20.852 2.143 1.00 15.97 116 VAL A C 1
ATOM 858 O O . VAL A 1 116 ? 19.190 -20.353 1.256 1.00 9.26 116 VAL A O 1
ATOM 862 N N . LEU A 1 117 ? 17.481 -20.206 2.734 1.00 15.83 117 LEU A N 1
ATOM 863 C CA . LEU A 1 117 ? 17.176 -18.802 2.501 1.00 13.87 117 LEU A CA 1
ATOM 864 C C . LEU A 1 117 ? 17.868 -17.934 3.550 1.00 12.66 117 LEU A C 1
ATOM 865 O O . LEU A 1 117 ? 17.699 -18.155 4.760 1.00 12.82 117 LEU A O 1
ATOM 870 N N . ARG A 1 118 ? 18.621 -16.930 3.101 1.00 11.10 118 ARG A N 1
ATOM 871 C CA . ARG A 1 118 ? 19.178 -15.950 4.026 1.00 12.61 118 ARG A CA 1
ATOM 872 C C . ARG A 1 118 ? 18.184 -14.812 4.216 1.00 13.69 118 ARG A C 1
ATOM 873 O O . ARG A 1 118 ? 17.834 -14.108 3.254 1.00 13.59 118 ARG A O 1
ATOM 881 N N . ILE A 1 119 ? 17.747 -14.621 5.451 1.00 13.28 119 ILE A N 1
ATOM 882 C CA . ILE A 1 119 ? 16.826 -13.548 5.799 1.00 19.70 119 ILE A CA 1
ATOM 883 C C . ILE A 1 119 ? 17.653 -12.417 6.386 1.00 22.37 119 ILE A C 1
ATOM 884 O O . ILE A 1 119 ? 18.196 -12.545 7.494 1.00 15.92 119 ILE A O 1
ATOM 889 N N . ASP A 1 120 ? 17.783 -11.328 5.632 1.00 20.75 120 ASP A N 1
ATOM 890 C CA . ASP A 1 120 ? 18.401 -10.120 6.173 1.00 22.11 120 ASP A CA 1
ATOM 891 C C . ASP A 1 120 ? 17.997 -8.942 5.288 1.00 24.15 120 ASP A C 1
ATOM 892 O O . ASP A 1 120 ? 17.058 -9.041 4.494 1.00 21.86 120 ASP A O 1
ATOM 897 N N . PHE A 1 121 ? 18.703 -7.832 5.426 1.00 20.41 121 PHE A N 1
ATOM 898 C CA . PHE A 1 121 ? 18.250 -6.540 4.932 1.00 24.19 121 PHE A CA 1
ATOM 899 C C . PHE A 1 121 ? 19.188 -6.093 3.807 1.00 22.18 121 PHE A C 1
ATOM 900 O O . PHE A 1 121 ? 20.223 -5.474 4.065 1.00 24.54 121 PHE A O 1
ATOM 908 N N . ILE A 1 122 ? 18.824 -6.394 2.556 1.00 17.41 122 ILE A N 1
ATOM 909 C CA . ILE A 1 122 ? 19.727 -6.207 1.417 1.00 21.57 12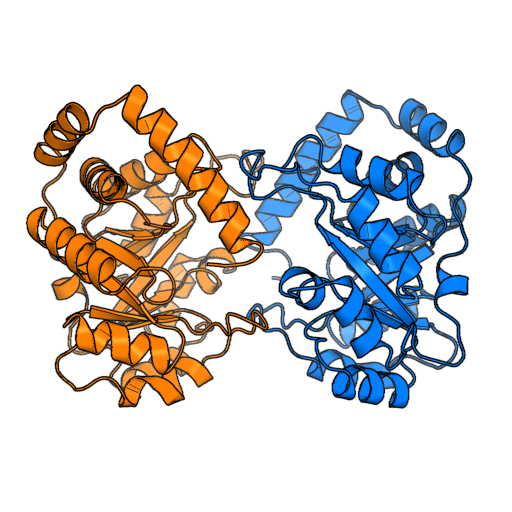2 ILE A CA 1
ATOM 910 C C . ILE A 1 122 ? 19.430 -4.889 0.713 1.00 19.98 122 ILE A C 1
ATOM 911 O O . ILE A 1 122 ? 18.311 -4.663 0.242 1.00 19.74 122 ILE A O 1
ATOM 916 N N . ILE A 1 123 ? 20.456 -4.042 0.606 1.00 14.28 123 ILE A N 1
ATOM 917 C CA . ILE A 1 123 ? 20.374 -2.756 -0.069 1.00 16.36 123 ILE A CA 1
ATOM 918 C C . ILE A 1 123 ? 21.543 -2.511 -1.016 1.00 19.60 123 ILE A C 1
ATOM 919 O O . ILE A 1 123 ? 21.599 -1.459 -1.639 1.00 16.22 123 ILE A O 1
ATOM 924 N N . ASP A 1 124 ? 22.500 -3.440 -1.126 1.00 19.55 124 ASP A N 1
ATOM 925 C CA . ASP A 1 124 ? 23.732 -3.219 -1.877 1.00 15.06 124 ASP A CA 1
ATOM 926 C C . ASP A 1 124 ? 24.133 -4.529 -2.544 1.00 13.11 124 ASP A C 1
ATOM 927 O O . ASP A 1 124 ? 24.041 -5.592 -1.902 1.00 11.70 124 ASP A O 1
ATOM 932 N N . PRO A 1 125 ? 24.555 -4.503 -3.816 1.00 14.76 125 PRO A N 1
ATOM 933 C CA . PRO A 1 125 ? 24.953 -5.758 -4.478 1.00 15.21 125 PRO A CA 1
ATOM 934 C C . PRO A 1 125 ? 26.004 -6.537 -3.706 1.00 18.00 125 PRO A C 1
ATOM 935 O O . PRO A 1 125 ? 26.027 -7.779 -3.772 1.00 14.65 125 PRO A O 1
ATOM 939 N N . TYR A 1 126 ? 26.866 -5.832 -2.961 1.00 14.66 126 TYR A N 1
ATOM 940 C CA . TYR A 1 126 ? 27.875 -6.484 -2.134 1.00 15.19 126 TYR A CA 1
ATOM 941 C C . TYR A 1 126 ? 27.252 -7.539 -1.230 1.00 16.53 126 TYR A C 1
ATOM 942 O O . TYR A 1 126 ? 27.809 -8.637 -1.074 1.00 11.23 126 TYR A O 1
ATOM 951 N N . GLN A 1 127 ? 26.074 -7.241 -0.648 1.00 12.15 127 GLN A N 1
ATOM 952 C CA . GLN A 1 127 ? 25.426 -8.201 0.238 1.00 12.95 127 GLN A CA 1
ATOM 953 C C . GLN A 1 127 ? 24.920 -9.438 -0.489 1.00 13.87 127 GLN A C 1
ATOM 954 O O . GLN A 1 127 ? 24.681 -10.464 0.162 1.00 14.94 127 GLN A O 1
ATOM 960 N N . VAL A 1 128 ? 24.722 -9.366 -1.800 1.00 12.64 128 VAL A N 1
ATOM 961 C CA . VAL A 1 128 ? 24.270 -10.555 -2.524 1.00 13.26 128 VAL A CA 1
ATOM 962 C C . VAL A 1 128 ? 25.421 -11.530 -2.706 1.00 12.54 128 VAL A C 1
ATOM 963 O O . VAL A 1 128 ? 25.258 -12.746 -2.516 1.00 10.11 128 VAL A O 1
ATOM 967 N N . TYR A 1 129 ? 26.595 -11.024 -3.092 1.00 10.74 129 TYR A N 1
ATOM 968 C CA . TYR A 1 129 ? 27.786 -11.872 -3.098 1.00 15.29 129 TYR A CA 1
ATOM 969 C C . TYR A 1 129 ? 28.066 -12.449 -1.714 1.00 13.36 129 TYR A C 1
ATOM 970 O O . TYR A 1 129 ? 28.500 -13.600 -1.596 1.00 12.23 129 TYR A O 1
ATOM 979 N N . GLU A 1 130 ? 27.838 -11.667 -0.651 1.00 10.15 130 GLU A N 1
ATOM 980 C CA . GLU A 1 130 ? 28.091 -12.184 0.695 1.00 11.21 130 GLU A CA 1
ATOM 981 C C . GLU A 1 130 ? 27.190 -13.362 1.016 1.00 14.37 130 GLU A C 1
ATOM 982 O O . GLU A 1 130 ? 27.635 -14.348 1.620 1.00 14.29 130 GLU A O 1
ATOM 988 N N . ALA A 1 131 ? 25.899 -13.255 0.683 1.00 11.33 131 ALA A N 1
ATOM 989 C CA . ALA A 1 131 ? 24.985 -14.346 1.003 1.00 16.66 131 ALA A CA 1
ATOM 990 C C . ALA A 1 131 ? 25.386 -15.616 0.256 1.00 13.01 131 ALA A C 1
ATOM 991 O O . ALA A 1 131 ? 25.295 -16.722 0.798 1.00 13.35 131 ALA A O 1
ATOM 993 N N . ARG A 1 132 ? 25.851 -15.465 -0.984 1.00 10.59 132 ARG A N 1
ATOM 994 C CA . ARG A 1 132 ? 26.282 -16.616 -1.774 1.00 13.94 132 ARG A CA 1
ATOM 995 C C . ARG A 1 132 ? 27.560 -17.234 -1.207 1.00 15.58 132 ARG A C 1
ATOM 996 O O . ARG A 1 132 ? 27.673 -18.458 -1.115 1.00 13.55 132 ARG A O 1
ATOM 1004 N N . ALA A 1 133 ? 28.529 -16.414 -0.803 1.00 13.48 133 ALA A N 1
ATOM 1005 C CA . ALA A 1 133 ? 29.733 -16.967 -0.180 1.00 18.33 133 ALA A CA 1
ATOM 1006 C C . ALA A 1 133 ? 29.427 -17.726 1.119 1.00 18.40 133 ALA A C 1
ATOM 1007 O O . ALA A 1 133 ? 30.188 -18.615 1.501 1.00 14.06 133 ALA A O 1
ATOM 1009 N N . LEU A 1 134 ? 28.329 -17.402 1.803 1.00 14.26 134 LEU A N 1
ATOM 1010 C CA . LEU A 1 134 ? 27.963 -18.101 3.026 1.00 13.54 134 LEU A CA 1
ATOM 1011 C C . LEU A 1 134 ? 27.110 -19.344 2.782 1.00 12.80 134 LEU A C 1
ATOM 1012 O O . LEU A 1 134 ? 26.690 -19.987 3.747 1.00 17.71 134 LEU A O 1
ATOM 1017 N N . GLY A 1 135 ? 26.797 -19.672 1.538 1.00 13.62 135 GLY A N 1
ATOM 1018 C CA . GLY A 1 135 ? 26.047 -20.877 1.243 1.00 18.10 135 GLY A CA 1
ATOM 1019 C C . GLY A 1 135 ? 24.570 -20.686 0.972 1.00 15.18 135 GLY A C 1
ATOM 1020 O O . GLY A 1 135 ? 23.858 -21.683 0.827 1.00 17.37 135 GLY A O 1
ATOM 1021 N N . ALA A 1 136 ? 24.088 -19.448 0.891 1.00 13.26 136 ALA A N 1
ATOM 1022 C CA . ALA A 1 136 ? 22.661 -19.217 0.684 1.00 13.81 136 ALA A CA 1
ATOM 1023 C C . ALA A 1 136 ? 22.212 -19.659 -0.711 1.00 11.39 136 ALA A C 1
ATOM 1024 O O . ALA A 1 136 ? 22.931 -19.499 -1.696 1.00 12.90 136 ALA A O 1
ATOM 1026 N N . ASP A 1 137 ? 21.000 -20.186 -0.792 1.00 9.17 137 ASP A N 1
ATOM 1027 C CA . ASP A 1 137 ? 20.375 -20.514 -2.062 1.00 13.85 137 ASP A CA 1
ATOM 1028 C C . ASP A 1 137 ? 19.330 -19.487 -2.486 1.00 14.08 137 ASP A C 1
ATOM 1029 O O . ASP A 1 137 ? 18.970 -19.441 -3.667 1.00 11.05 137 ASP A O 1
ATOM 1034 N N . ALA A 1 138 ? 18.893 -18.624 -1.570 1.00 13.74 138 ALA A N 1
ATOM 1035 C CA . ALA A 1 138 ? 17.940 -17.569 -1.870 1.00 11.19 138 ALA A CA 1
ATOM 1036 C C . ALA A 1 138 ? 18.189 -16.377 -0.947 1.00 12.69 138 ALA A C 1
ATOM 1037 O O . ALA A 1 138 ? 18.692 -16.523 0.172 1.00 11.21 138 ALA A O 1
ATOM 1039 N N . ILE A 1 139 ? 17.774 -15.196 -1.416 1.00 9.18 139 ILE A N 1
ATOM 1040 C CA . ILE A 1 139 ? 17.770 -13.963 -0.631 1.00 10.49 139 ILE A CA 1
ATOM 1041 C C . ILE A 1 139 ? 16.375 -13.336 -0.684 1.00 12.50 139 ILE A C 1
ATOM 1042 O O . ILE A 1 139 ? 15.522 -13.723 -1.484 1.00 11.73 139 ILE A O 1
ATOM 1047 N N . LEU A 1 140 ? 16.169 -12.341 0.176 1.00 12.44 140 LEU A N 1
ATOM 1048 C CA . LEU A 1 140 ? 14.983 -11.485 0.200 1.00 15.06 140 LEU A CA 1
ATOM 1049 C C . LEU A 1 140 ? 15.309 -10.104 -0.359 1.00 13.94 140 LEU A C 1
ATOM 1050 O O . LEU A 1 140 ? 16.384 -9.561 -0.083 1.00 10.81 140 LEU A O 1
ATOM 1055 N N . LEU A 1 141 ? 14.370 -9.508 -1.095 1.00 13.58 141 LEU A N 1
ATOM 1056 C CA . LEU A 1 141 ? 14.493 -8.110 -1.507 1.00 11.61 141 LEU A CA 1
ATOM 1057 C C . LEU A 1 141 ? 13.218 -7.376 -1.139 1.00 15.78 141 LEU A C 1
ATOM 1058 O O . LEU A 1 141 ? 12.114 -7.793 -1.521 1.00 13.44 141 LEU A O 1
ATOM 1063 N N . LEU A 1 142 ? 13.378 -6.268 -0.418 1.00 16.32 142 LEU A N 1
ATOM 1064 C CA . LEU A 1 142 ? 12.251 -5.505 0.099 1.00 18.02 142 LEU A CA 1
ATOM 1065 C C . LEU A 1 142 ? 11.882 -4.465 -0.946 1.00 19.01 142 LEU A C 1
ATOM 1066 O O . LEU A 1 142 ? 12.542 -3.426 -1.060 1.00 23.05 142 LEU A O 1
ATOM 1071 N N . ALA A 1 143 ? 10.815 -4.738 -1.710 1.00 16.91 143 ALA A N 1
ATOM 1072 C CA . ALA A 1 143 ? 10.484 -3.876 -2.847 1.00 21.99 143 ALA A CA 1
ATOM 1073 C C . ALA A 1 143 ? 10.066 -2.483 -2.400 1.00 24.49 143 ALA A C 1
ATOM 1074 O O . ALA A 1 143 ? 10.236 -1.522 -3.158 1.00 32.73 143 ALA A O 1
ATOM 1076 N N . ALA A 1 144 ? 9.537 -2.347 -1.178 1.00 23.10 144 ALA A N 1
ATOM 1077 C CA . ALA A 1 144 ? 9.062 -1.049 -0.708 1.00 27.28 144 ALA A CA 1
ATOM 1078 C C . ALA A 1 144 ? 10.203 -0.089 -0.440 1.00 32.51 144 ALA A C 1
ATOM 1079 O O . ALA A 1 144 ? 9.980 1.122 -0.398 1.00 39.06 144 ALA A O 1
ATOM 1081 N N . ILE A 1 145 ? 11.414 -0.603 -0.259 1.00 27.65 145 ILE A N 1
ATOM 1082 C CA . ILE A 1 145 ? 12.556 0.215 0.094 1.00 31.22 145 ILE A CA 1
ATOM 1083 C C . ILE A 1 145 ? 13.527 0.404 -1.070 1.00 33.11 145 ILE A C 1
ATOM 1084 O O . ILE A 1 145 ? 14.285 1.382 -1.074 1.00 28.42 145 ILE A O 1
ATOM 1089 N N . LEU A 1 146 ? 13.527 -0.489 -2.054 1.00 26.13 146 LEU A N 1
ATOM 1090 C CA . LEU A 1 146 ? 14.443 -0.371 -3.176 1.00 27.73 146 LEU A CA 1
ATOM 1091 C C . LEU A 1 146 ? 13.833 0.499 -4.265 1.00 29.62 146 LEU A C 1
ATOM 1092 O O . LEU A 1 146 ? 12.615 0.518 -4.454 1.00 30.90 146 LEU A O 1
ATOM 1097 N N . SER A 1 147 ? 14.689 1.235 -4.974 1.00 24.00 147 SER A N 1
ATOM 1098 C CA . SER A 1 147 ? 14.253 1.898 -6.195 1.00 23.78 147 SER A CA 1
ATOM 1099 C C . SER A 1 147 ? 14.002 0.850 -7.271 1.00 27.57 147 SER A C 1
ATOM 1100 O O . SER A 1 147 ? 14.462 -0.289 -7.153 1.00 27.11 147 SER A O 1
ATOM 1103 N N . PRO A 1 148 ? 13.230 1.191 -8.308 1.00 27.20 148 PRO A N 1
ATOM 1104 C CA . PRO A 1 148 ? 13.007 0.213 -9.387 1.00 24.12 148 PRO A CA 1
ATOM 1105 C C . PRO A 1 148 ? 14.284 -0.281 -10.041 1.00 27.90 148 PRO A C 1
ATOM 1106 O O . PRO A 1 148 ? 14.404 -1.482 -10.314 1.00 23.10 148 PRO A O 1
ATOM 1110 N N . ALA A 1 149 ? 15.239 0.610 -10.310 1.00 23.27 149 ALA A N 1
ATOM 1111 C CA . ALA A 1 149 ? 16.509 0.177 -10.878 1.00 26.68 149 ALA A CA 1
ATOM 1112 C C . ALA A 1 149 ? 17.239 -0.760 -9.917 1.00 21.15 149 ALA A C 1
ATOM 1113 O O . ALA A 1 149 ? 17.687 -1.842 -10.304 1.00 24.48 149 ALA A O 1
ATOM 1115 N N . GLN A 1 150 ? 17.352 -0.358 -8.650 1.00 20.92 150 GLN A N 1
ATOM 1116 C CA . GLN A 1 150 ? 18.024 -1.184 -7.654 1.00 24.26 150 GLN A CA 1
ATOM 1117 C C . GLN A 1 150 ? 17.384 -2.564 -7.532 1.00 20.56 150 GLN A C 1
ATOM 1118 O O . GLN A 1 150 ? 18.086 -3.577 -7.464 1.00 17.35 150 GLN A O 1
ATOM 1124 N N . LEU A 1 151 ? 16.050 -2.617 -7.490 1.00 22.55 151 LEU A N 1
ATOM 1125 C CA . LEU A 1 151 ? 15.351 -3.894 -7.435 1.00 20.70 151 LEU A CA 1
ATOM 1126 C C . LEU A 1 151 ? 15.736 -4.775 -8.615 1.00 14.87 151 LEU A C 1
ATOM 1127 O O . LEU A 1 151 ? 16.102 -5.945 -8.441 1.00 12.13 151 LEU A O 1
ATOM 1132 N N . ARG A 1 152 ? 15.664 -4.226 -9.830 1.00 15.31 152 ARG A N 1
ATOM 1133 C CA . ARG A 1 152 ? 16.028 -5.007 -11.009 1.00 17.61 152 ARG A CA 1
ATOM 1134 C C . ARG A 1 152 ? 17.507 -5.395 -10.995 1.00 16.38 152 ARG A C 1
ATOM 1135 O O . ARG A 1 152 ? 17.861 -6.495 -11.435 1.00 18.69 152 ARG A O 1
ATOM 1143 N N . GLU A 1 153 ? 18.386 -4.507 -10.496 1.00 17.59 153 GLU A N 1
ATOM 1144 C CA . GLU A 1 153 ? 19.820 -4.824 -10.403 1.00 17.73 153 GLU A CA 1
ATOM 1145 C C . GLU A 1 153 ? 20.089 -5.934 -9.399 1.00 17.29 153 GLU A C 1
ATOM 1146 O O . GLU A 1 153 ? 20.981 -6.762 -9.610 1.00 15.31 153 GLU A O 1
ATOM 1152 N N . LEU A 1 154 ? 19.372 -5.945 -8.272 1.00 14.59 154 LEU A N 1
ATOM 1153 C CA . LEU A 1 154 ? 19.659 -6.977 -7.294 1.00 11.30 154 LEU A CA 1
ATOM 1154 C C . LEU A 1 154 ? 19.072 -8.313 -7.713 1.00 14.01 154 LEU A C 1
ATOM 1155 O O . LEU A 1 154 ? 19.667 -9.365 -7.439 1.00 11.23 154 LEU A O 1
ATOM 1160 N N . MET A 1 155 ? 17.927 -8.290 -8.391 1.00 11.30 155 MET A N 1
ATOM 1161 C CA . MET A 1 155 ? 17.341 -9.533 -8.888 1.00 15.05 155 MET A CA 1
ATOM 1162 C C . MET A 1 155 ? 18.223 -10.177 -9.958 1.00 13.97 155 MET A C 1
ATOM 1163 O O . MET A 1 155 ? 18.348 -11.406 -10.012 1.00 12.94 155 MET A O 1
ATOM 1168 N N . ALA A 1 156 ? 18.812 -9.357 -10.835 1.00 15.79 156 ALA A N 1
ATOM 1169 C CA . ALA A 1 156 ? 19.664 -9.878 -11.901 1.00 16.70 156 ALA A CA 1
ATOM 1170 C C . ALA A 1 156 ? 20.986 -10.390 -11.351 1.00 19.06 156 ALA A C 1
ATOM 1171 O O . ALA A 1 156 ? 21.499 -11.415 -11.820 1.00 16.35 156 ALA A O 1
ATOM 1173 N N . LEU A 1 157 ? 21.539 -9.719 -10.333 1.00 12.85 157 LEU A N 1
ATOM 1174 C CA . LEU A 1 157 ? 22.727 -10.261 -9.684 1.00 13.76 157 LEU A CA 1
ATOM 1175 C C . LEU A 1 157 ? 22.428 -11.601 -9.014 1.00 13.73 157 LEU A C 1
ATOM 1176 O O . LEU A 1 157 ? 23.196 -12.558 -9.163 1.00 11.98 157 LEU A O 1
ATOM 1181 N N . ALA A 1 158 ? 21.307 -11.709 -8.293 1.00 11.55 158 ALA A N 1
ATOM 1182 C CA . ALA A 1 158 ? 20.994 -12.993 -7.664 1.00 10.95 158 ALA A CA 1
ATOM 1183 C C . ALA A 1 158 ? 20.875 -14.093 -8.715 1.00 9.46 158 ALA A C 1
ATOM 1184 O O . ALA A 1 158 ? 21.385 -15.203 -8.524 1.00 9.66 158 ALA A O 1
ATOM 1186 N N . HIS A 1 159 ? 20.205 -13.793 -9.828 1.00 14.47 159 HIS A N 1
ATOM 1187 C CA . HIS A 1 159 ? 20.035 -14.765 -10.908 1.00 19.16 159 HIS A CA 1
ATOM 1188 C C . HIS A 1 159 ? 21.379 -15.169 -11.497 1.00 16.63 159 HIS A C 1
ATOM 1189 O O . HIS A 1 159 ? 21.641 -16.352 -11.713 1.00 14.14 159 HIS A O 1
ATOM 1196 N N . GLU A 1 160 ? 22.257 -14.200 -11.735 1.00 16.80 160 GLU A N 1
ATOM 1197 C CA . GLU A 1 160 ? 23.561 -14.506 -12.311 1.00 17.64 160 GLU A CA 1
ATOM 1198 C C . GLU A 1 160 ? 24.421 -15.364 -11.384 1.00 15.57 160 GLU A C 1
ATOM 1199 O O . GLU A 1 160 ? 25.298 -16.087 -11.859 1.00 17.90 160 GLU A O 1
ATOM 1205 N N . LEU A 1 161 ? 24.183 -15.318 -10.074 1.00 12.80 161 LEU A N 1
ATOM 1206 C CA . LEU A 1 161 ? 24.853 -16.197 -9.125 1.00 15.50 161 LEU A CA 1
ATOM 1207 C C . LEU A 1 161 ? 24.098 -17.508 -8.889 1.00 12.74 161 LEU A C 1
ATOM 1208 O O . LEU A 1 161 ? 24.474 -18.273 -7.996 1.00 16.72 161 LEU A O 1
ATOM 1213 N N . GLY A 1 162 ? 23.016 -17.755 -9.616 1.00 16.56 162 GLY A N 1
ATOM 1214 C CA . GLY A 1 162 ? 22.261 -18.981 -9.433 1.00 17.06 162 GLY A CA 1
ATOM 1215 C C . GLY A 1 162 ? 21.340 -19.026 -8.228 1.00 18.36 162 GLY A C 1
ATOM 1216 O O . GLY A 1 162 ? 20.810 -20.096 -7.922 1.00 18.32 162 GLY A O 1
ATOM 1217 N N . MET A 1 163 ? 21.130 -17.919 -7.528 1.00 12.69 163 MET A N 1
ATOM 1218 C CA . MET A 1 163 ? 20.250 -17.912 -6.366 1.00 15.33 163 MET A CA 1
ATOM 1219 C C . MET A 1 163 ? 18.864 -17.386 -6.736 1.00 13.58 163 MET A C 1
ATOM 1220 O O . MET A 1 163 ? 18.704 -16.615 -7.692 1.00 16.35 163 MET A O 1
ATOM 1225 N N . ALA A 1 164 ? 17.861 -17.774 -5.935 1.00 14.39 164 ALA A N 1
ATOM 1226 C CA . ALA A 1 164 ? 16.529 -17.186 -6.057 1.00 14.07 164 ALA A CA 1
ATOM 1227 C C . ALA A 1 164 ? 16.456 -15.870 -5.291 1.00 14.32 164 ALA A C 1
ATOM 1228 O O . ALA A 1 164 ? 17.089 -15.700 -4.246 1.00 13.07 164 ALA A O 1
ATOM 1230 N N . ALA A 1 165 ? 15.645 -14.946 -5.791 1.00 11.71 165 ALA A N 1
ATOM 1231 C CA . ALA A 1 165 ? 15.433 -13.685 -5.089 1.00 14.02 165 ALA A CA 1
ATOM 1232 C C . ALA A 1 165 ? 13.951 -13.541 -4.774 1.00 18.15 165 ALA A C 1
ATOM 1233 O O . ALA A 1 165 ? 13.139 -13.290 -5.671 1.00 17.87 165 ALA A O 1
ATOM 1235 N N . MET A 1 166 ? 13.595 -13.675 -3.500 1.00 12.47 166 MET A N 1
ATOM 1236 C CA . MET A 1 166 ? 12.204 -13.554 -3.086 1.00 14.51 166 MET A CA 1
ATOM 1237 C C . MET A 1 166 ? 11.874 -12.083 -2.835 1.00 14.57 166 MET A C 1
ATOM 1238 O O . MET A 1 166 ? 12.391 -11.478 -1.893 1.00 14.88 166 MET A O 1
ATOM 1243 N N . VAL A 1 167 ? 10.997 -11.512 -3.657 1.00 10.96 167 VAL A N 1
ATOM 1244 C CA . VAL A 1 167 ? 10.645 -10.094 -3.548 1.00 12.14 167 VAL A CA 1
ATOM 1245 C C . VAL A 1 167 ? 9.521 -9.935 -2.524 1.00 11.84 167 VAL A C 1
ATOM 1246 O O . VAL A 1 167 ? 8.425 -10.484 -2.697 1.00 9.23 167 VAL A O 1
ATOM 1250 N N . GLU A 1 168 ? 9.788 -9.176 -1.459 1.00 10.73 168 GLU A N 1
ATOM 1251 C CA . GLU A 1 168 ? 8.804 -8.962 -0.411 1.00 10.88 168 GLU A CA 1
ATOM 1252 C C . GLU A 1 168 ? 7.840 -7.861 -0.812 1.00 14.85 168 GLU A C 1
ATOM 1253 O O . GLU A 1 168 ? 8.257 -6.794 -1.274 1.00 12.86 168 GLU A O 1
ATOM 1259 N N . VAL A 1 169 ? 6.553 -8.107 -0.586 1.00 11.69 169 VAL A N 1
ATOM 1260 C CA . VAL A 1 169 ? 5.507 -7.145 -0.880 1.00 10.79 169 VAL A CA 1
ATOM 1261 C C . VAL A 1 169 ? 4.662 -6.968 0.374 1.00 15.09 169 VAL A C 1
ATOM 1262 O O . VAL A 1 169 ? 4.408 -7.932 1.113 1.00 11.84 169 VAL A O 1
ATOM 1266 N N . THR A 1 170 ? 4.247 -5.721 0.619 1.00 13.07 170 THR A N 1
ATOM 1267 C CA . THR A 1 170 ? 3.442 -5.359 1.769 1.00 16.32 170 THR A CA 1
ATOM 1268 C C . THR A 1 170 ? 2.081 -4.770 1.408 1.00 18.32 170 THR A C 1
ATOM 1269 O O . THR A 1 170 ? 1.227 -4.685 2.295 1.00 16.58 170 THR A O 1
ATOM 1273 N N . ASP A 1 171 ? 1.843 -4.392 0.149 1.00 14.84 171 ASP A N 1
ATOM 1274 C CA . ASP A 1 171 ? 0.621 -3.688 -0.244 1.00 16.47 171 ASP A CA 1
ATOM 1275 C C . ASP A 1 171 ? 0.512 -3.720 -1.765 1.00 16.24 171 ASP A C 1
ATOM 1276 O O . ASP A 1 171 ? 1.411 -4.202 -2.460 1.00 14.36 171 ASP A O 1
ATOM 1281 N N . GLU A 1 172 ? -0.573 -3.137 -2.282 1.00 13.37 172 GLU A N 1
ATOM 1282 C CA . GLU A 1 172 ? -0.877 -3.246 -3.710 1.00 15.03 172 GLU A CA 1
ATOM 1283 C C . GLU A 1 172 ? 0.189 -2.594 -4.572 1.00 16.06 172 GLU A C 1
ATOM 1284 O O . GLU A 1 172 ? 0.462 -3.058 -5.687 1.00 13.09 172 GLU A O 1
ATOM 1287 N N . GLU A 1 173 ? 0.763 -1.489 -4.096 1.00 15.79 173 GLU A N 1
ATOM 1288 C CA . GLU A 1 173 ? 1.802 -0.801 -4.851 1.00 19.46 173 GLU A CA 1
ATOM 1289 C C . GLU A 1 173 ? 3.048 -1.667 -4.971 1.00 13.29 173 GLU A C 1
ATOM 1290 O O . GLU A 1 173 ? 3.643 -1.773 -6.052 1.00 18.49 173 GLU A O 1
ATOM 1296 N N . ASP A 1 174 ? 3.466 -2.279 -3.863 1.00 11.81 174 ASP A N 1
ATOM 1297 C CA . ASP A 1 174 ? 4.588 -3.217 -3.896 1.00 15.44 174 ASP A CA 1
ATOM 1298 C C . ASP A 1 174 ? 4.362 -4.329 -4.910 1.00 14.45 174 ASP A C 1
ATOM 1299 O O . ASP A 1 174 ? 5.291 -4.720 -5.635 1.00 14.06 174 ASP A O 1
ATOM 1304 N N . VAL A 1 175 ? 3.146 -4.885 -4.938 1.00 13.29 175 VAL A N 1
ATOM 1305 C CA . VAL A 1 175 ? 2.848 -5.999 -5.834 1.00 12.37 175 VAL A CA 1
ATOM 1306 C C . VAL A 1 175 ? 3.070 -5.577 -7.277 1.00 14.09 175 VAL A C 1
ATOM 1307 O O . VAL A 1 175 ? 3.745 -6.264 -8.058 1.00 15.32 175 VAL A O 1
ATOM 1311 N N . GLU A 1 176 ? 2.505 -4.432 -7.649 1.00 13.32 176 GLU A N 1
ATOM 1312 C CA . GLU A 1 176 ? 2.700 -3.943 -9.006 1.00 18.03 176 GLU A CA 1
ATOM 1313 C C . GLU A 1 176 ? 4.175 -3.705 -9.301 1.00 13.76 176 GLU A C 1
ATOM 1314 O O . GLU A 1 176 ? 4.627 -3.952 -10.419 1.00 15.43 176 GLU A O 1
ATOM 1320 N N . ARG A 1 177 ? 4.944 -3.229 -8.317 1.00 14.37 177 ARG A N 1
ATOM 1321 C CA . ARG A 1 177 ? 6.390 -3.092 -8.515 1.00 14.95 177 ARG A CA 1
ATOM 1322 C C . ARG A 1 177 ? 7.019 -4.442 -8.831 1.00 15.33 177 ARG A C 1
ATOM 1323 O O . ARG A 1 177 ? 7.844 -4.561 -9.744 1.00 19.24 177 ARG A O 1
ATOM 1331 N N . ALA A 1 178 ? 6.624 -5.470 -8.092 1.00 13.84 178 ALA A N 1
ATOM 1332 C CA . ALA A 1 178 ? 7.198 -6.796 -8.281 1.00 18.02 178 ALA A CA 1
ATOM 1333 C C . ALA A 1 178 ? 6.811 -7.368 -9.636 1.00 15.70 178 ALA A C 1
ATOM 1334 O O . ALA A 1 178 ? 7.658 -7.903 -10.360 1.00 16.30 178 ALA A O 1
ATOM 1336 N N . LEU A 1 179 ? 5.533 -7.253 -10.005 1.00 17.27 179 LEU A N 1
ATOM 1337 C CA . LEU A 1 179 ? 5.091 -7.769 -11.294 1.00 13.84 179 LEU A CA 1
ATOM 1338 C C . LEU A 1 179 ? 5.743 -7.002 -12.441 1.00 21.40 179 LEU A C 1
ATOM 1339 O O . LEU A 1 179 ? 6.115 -7.598 -13.461 1.00 18.08 179 LEU A O 1
ATOM 1344 N N . ALA A 1 180 ? 5.902 -5.681 -12.283 1.00 12.34 180 ALA A N 1
ATOM 1345 C CA . ALA A 1 180 ? 6.570 -4.893 -13.316 1.00 21.00 180 ALA A CA 1
ATOM 1346 C C . ALA A 1 180 ? 8.026 -5.313 -13.479 1.00 19.63 180 ALA A C 1
ATOM 1347 O O . ALA A 1 180 ? 8.570 -5.249 -14.585 1.00 19.91 180 ALA A O 1
ATOM 1349 N N . ALA A 1 181 ? 8.670 -5.744 -12.397 1.00 21.16 181 ALA A N 1
ATOM 1350 C CA . ALA A 1 181 ? 10.037 -6.262 -12.464 1.00 16.16 181 ALA A CA 1
ATOM 1351 C C . ALA A 1 181 ? 10.080 -7.724 -12.863 1.00 16.45 181 ALA A C 1
ATOM 1352 O O . ALA A 1 181 ? 11.152 -8.333 -12.845 1.00 21.16 181 ALA A O 1
ATOM 1354 N N . LYS A 1 182 ? 8.932 -8.306 -13.202 1.00 19.48 182 LYS A N 1
ATOM 1355 C CA . LYS A 1 182 ? 8.853 -9.683 -13.678 1.00 19.88 182 LYS A CA 1
ATOM 1356 C C . LYS A 1 182 ? 9.443 -10.667 -12.666 1.00 17.22 182 LYS A C 1
ATOM 1357 O O . LYS A 1 182 ? 10.175 -11.585 -13.026 1.00 16.51 182 LYS A O 1
ATOM 1363 N N . ALA A 1 183 ? 9.102 -10.491 -11.386 1.00 17.66 183 ALA A N 1
ATOM 1364 C CA . ALA A 1 183 ? 9.608 -11.388 -10.347 1.00 18.56 183 ALA A CA 1
ATOM 1365 C C . ALA A 1 183 ? 8.885 -12.734 -10.388 1.00 15.92 183 ALA A C 1
ATOM 1366 O O . ALA A 1 183 ? 7.648 -12.771 -10.406 1.00 20.05 183 ALA A O 1
ATOM 1368 N N . PRO A 1 184 ? 9.617 -13.852 -10.421 1.00 16.79 184 PRO A N 1
ATOM 1369 C CA . PRO A 1 184 ? 8.972 -15.172 -10.401 1.00 13.58 184 PRO A CA 1
ATOM 1370 C C . PRO A 1 184 ? 8.577 -15.658 -9.014 1.00 17.63 184 PRO A C 1
ATOM 1371 O O . PRO A 1 184 ? 7.846 -16.659 -8.914 1.00 13.12 184 PRO A O 1
ATOM 1375 N N . LEU A 1 185 ? 9.016 -14.970 -7.953 1.00 14.41 185 LEU A N 1
ATOM 1376 C CA . LEU A 1 185 ? 8.901 -15.465 -6.584 1.00 14.70 185 LEU A CA 1
ATOM 1377 C C . LEU A 1 185 ? 8.634 -14.266 -5.684 1.00 13.14 185 LEU A C 1
ATOM 1378 O O . LEU A 1 185 ? 9.482 -13.373 -5.574 1.00 13.40 185 LEU A O 1
ATOM 1383 N N . ILE A 1 186 ? 7.452 -14.235 -5.068 1.00 11.38 186 ILE A N 1
ATOM 1384 C CA . ILE A 1 186 ? 7.000 -13.103 -4.264 1.00 11.89 186 ILE A CA 1
ATOM 1385 C C . ILE A 1 186 ? 6.580 -13.645 -2.918 1.00 10.44 186 ILE A C 1
ATOM 1386 O O . ILE A 1 186 ? 5.972 -14.718 -2.847 1.00 11.19 186 ILE A O 1
ATOM 1391 N N . VAL A 1 187 ? 6.948 -12.944 -1.848 1.00 9.25 187 VAL A N 1
ATOM 1392 C CA . VAL A 1 187 ? 6.511 -13.283 -0.500 1.00 8.63 187 VAL A CA 1
ATOM 1393 C C . VAL A 1 187 ? 5.684 -12.117 0.026 1.00 11.27 187 VAL A C 1
ATOM 1394 O O . VAL A 1 187 ? 6.150 -10.969 0.047 1.00 11.65 187 VAL A O 1
ATOM 1398 N N . ILE A 1 188 ? 4.446 -12.399 0.422 1.00 10.29 188 ILE A N 1
ATOM 1399 C CA . ILE A 1 188 ? 3.619 -11.386 1.054 1.00 10.01 188 ILE A CA 1
ATOM 1400 C C . ILE A 1 188 ? 3.956 -11.362 2.541 1.00 14.79 188 ILE A C 1
ATOM 1401 O O . ILE A 1 188 ? 3.871 -12.390 3.224 1.00 10.77 188 ILE A O 1
ATOM 1406 N N . ILE A 1 189 ? 4.391 -10.201 3.025 1.00 11.49 189 ILE A N 1
ATOM 1407 C CA . ILE A 1 189 ? 4.677 -10.002 4.439 1.00 17.46 189 ILE A CA 1
ATOM 1408 C C . ILE A 1 189 ? 3.381 -9.589 5.107 1.00 16.28 189 ILE A C 1
ATOM 1409 O O . ILE A 1 189 ? 2.755 -8.605 4.697 1.00 18.62 189 ILE A O 1
ATOM 1414 N N . ASN A 1 190 ? 2.985 -10.321 6.140 1.00 11.95 190 ASN A N 1
ATOM 1415 C CA . ASN A 1 190 ? 1.676 -10.128 6.769 1.00 19.24 190 ASN A CA 1
ATOM 1416 C C . ASN A 1 190 ? 1.726 -9.082 7.880 1.00 21.03 190 ASN A C 1
ATOM 1417 O O . ASN A 1 190 ? 1.336 -9.325 9.010 1.00 24.49 190 ASN A O 1
ATOM 1422 N N . LEU A 1 191 ? 2.201 -7.887 7.565 1.00 21.35 191 LEU A N 1
ATOM 1423 C CA . LEU A 1 191 ? 2.542 -6.930 8.608 1.00 25.33 191 LEU A CA 1
ATOM 1424 C C . LEU A 1 191 ? 2.110 -5.545 8.174 1.00 33.62 191 LEU A C 1
ATOM 1425 O O . LEU A 1 191 ? 2.541 -5.061 7.120 1.00 36.91 191 LEU A O 1
ATOM 1430 N N . ASN A 1 192 ? 1.274 -4.907 8.984 1.00 34.30 192 ASN A N 1
ATOM 1431 C CA . ASN A 1 192 ? 0.995 -3.487 8.801 1.00 43.76 192 ASN A CA 1
ATOM 1432 C C . ASN A 1 192 ? 2.173 -2.711 9.356 1.00 42.83 192 ASN A C 1
ATOM 1433 O O . ASN A 1 192 ? 2.338 -2.613 10.573 1.00 45.27 192 ASN A O 1
ATOM 1438 N N . TRP A 1 193 ? 3.020 -2.197 8.462 1.00 47.15 193 TRP A N 1
ATOM 1439 C CA . TRP A 1 193 ? 4.225 -1.504 8.906 1.00 51.26 193 TRP A CA 1
ATOM 1440 C C . TRP A 1 193 ? 3.896 -0.306 9.786 1.00 55.88 193 TRP A C 1
ATOM 1441 O O . TRP A 1 193 ? 4.693 0.055 10.659 1.00 54.88 193 TRP A O 1
ATOM 1452 N N . ASP A 1 194 ? 2.738 0.327 9.564 1.00 52.32 194 ASP A N 1
ATOM 1453 C CA . ASP A 1 194 ? 2.376 1.511 10.334 1.00 51.82 194 ASP A CA 1
ATOM 1454 C C . ASP A 1 194 ? 2.312 1.197 11.827 1.00 56.95 194 ASP A C 1
ATOM 1455 O O . ASP A 1 194 ? 2.916 1.901 12.646 1.00 58.03 194 ASP A O 1
ATOM 1457 N N . THR A 1 195 ? 1.624 0.115 12.195 1.00 55.87 195 THR A N 1
ATOM 1458 C CA . THR A 1 195 ? 1.385 -0.237 13.591 1.00 49.02 195 THR A CA 1
ATOM 1459 C C . THR A 1 195 ? 2.304 -1.328 14.12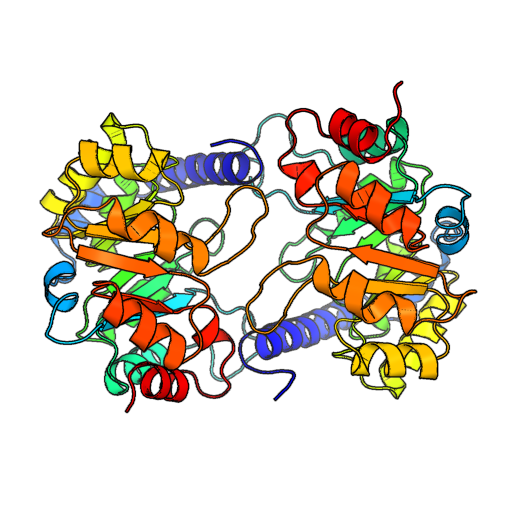9 1.00 52.73 195 THR A C 1
ATOM 1460 O O . THR A 1 195 ? 2.244 -1.624 15.326 1.00 51.68 195 THR A O 1
ATOM 1464 N N . LEU A 1 196 ? 3.151 -1.926 13.291 1.00 52.22 196 LEU A N 1
ATOM 1465 C CA . LEU A 1 196 ? 3.784 -3.211 13.605 1.00 48.93 196 LEU A CA 1
ATOM 1466 C C . LEU A 1 196 ? 2.731 -4.259 13.990 1.00 44.65 196 LEU A C 1
ATOM 1467 O O . LEU A 1 196 ? 2.966 -5.116 14.846 1.00 50.67 196 LEU A O 1
ATOM 1472 N N . GLU A 1 197 ? 1.556 -4.197 13.362 1.00 35.50 197 GLU A N 1
ATOM 1473 C CA . GLU A 1 197 ? 0.495 -5.166 13.601 1.00 41.80 197 GLU A CA 1
ATOM 1474 C C . GLU A 1 197 ? 0.557 -6.312 12.589 1.00 38.96 197 GLU A C 1
ATOM 1475 O O . GLU A 1 197 ? 0.520 -6.090 11.374 1.00 32.76 197 GLU A O 1
ATOM 1481 N N . ILE A 1 198 ? 0.611 -7.532 13.096 1.00 35.75 198 ILE A N 1
ATOM 1482 C CA . ILE A 1 198 ? 0.692 -8.729 12.266 1.00 33.13 198 ILE A CA 1
ATOM 1483 C C . ILE A 1 198 ? -0.718 -9.226 11.983 1.00 35.43 198 ILE A C 1
ATOM 1484 O O . ILE A 1 198 ? -1.536 -9.327 12.906 1.00 40.88 198 ILE A O 1
ATOM 1489 N N . SER A 1 199 ? -1.013 -9.530 10.711 1.00 29.78 199 SER A N 1
ATOM 1490 C CA . SER A 1 199 ? -2.283 -10.174 10.384 1.00 29.92 199 SER A CA 1
ATOM 1491 C C . SER A 1 199 ? -2.264 -10.744 8.972 1.00 29.42 199 SER A C 1
ATOM 1492 O O . SER A 1 199 ? -1.802 -10.082 8.029 1.00 22.67 199 SER A O 1
ATOM 1495 N N . LEU A 1 200 ? -2.879 -11.926 8.834 1.00 20.90 200 LEU A N 1
ATOM 1496 C CA . LEU A 1 200 ? -3.042 -12.645 7.575 1.00 25.96 200 LEU A CA 1
ATOM 1497 C C . LEU A 1 200 ? -3.945 -11.935 6.582 1.00 26.55 200 LEU A C 1
ATOM 1498 O O . LEU A 1 200 ? -4.030 -12.389 5.436 1.00 21.14 200 LEU A O 1
ATOM 1503 N N . GLU A 1 201 ? -4.633 -10.863 6.990 1.00 23.52 201 GLU A N 1
ATOM 1504 C CA . GLU A 1 201 ? -5.468 -10.115 6.052 1.00 25.33 201 GLU A CA 1
ATOM 1505 C C . GLU A 1 201 ? -4.677 -9.701 4.819 1.00 19.64 201 GLU A C 1
ATOM 1506 O O . GLU A 1 201 ? -5.199 -9.719 3.695 1.00 18.96 201 GLU A O 1
ATOM 1508 N N . THR A 1 202 ? -3.412 -9.320 5.015 1.00 17.64 202 THR A N 1
ATOM 1509 C CA . THR A 1 202 ? -2.563 -8.901 3.904 1.00 16.74 202 THR A CA 1
ATOM 1510 C C . THR A 1 202 ? -2.508 -9.954 2.807 1.00 14.18 202 THR A C 1
ATOM 1511 O O . THR A 1 202 ? -2.674 -9.641 1.621 1.00 12.63 202 THR A O 1
ATOM 1515 N N . THR A 1 203 ? -2.220 -11.209 3.172 1.00 13.17 203 THR A N 1
ATOM 1516 C CA . THR A 1 203 ? -2.110 -12.221 2.130 1.00 14.57 203 THR A CA 1
ATOM 1517 C C . THR A 1 203 ? -3.442 -12.421 1.429 1.00 13.54 203 THR A C 1
ATOM 1518 O O . THR A 1 203 ? -3.494 -12.487 0.199 1.00 14.54 203 THR A O 1
ATOM 1522 N N . ARG A 1 204 ? -4.528 -12.505 2.196 1.00 16.56 204 ARG A N 1
ATOM 1523 C CA . ARG A 1 204 ? -5.856 -12.654 1.599 1.00 17.88 204 ARG A CA 1
ATOM 1524 C C . ARG A 1 204 ? -6.174 -11.511 0.638 1.00 19.95 204 ARG A C 1
ATOM 1525 O O . ARG A 1 204 ? -6.683 -11.732 -0.474 1.00 17.33 204 ARG A O 1
ATOM 1533 N N . ARG A 1 205 ? -5.861 -10.285 1.042 1.00 16.19 205 ARG A N 1
ATOM 1534 C CA . ARG A 1 205 ? -6.207 -9.121 0.233 1.00 20.83 205 ARG A CA 1
ATOM 1535 C C . ARG A 1 205 ? -5.361 -9.030 -1.039 1.00 16.07 205 ARG A C 1
ATOM 1536 O O . ARG A 1 205 ? -5.845 -8.548 -2.066 1.00 19.24 205 ARG A O 1
ATOM 1544 N N . LEU A 1 206 ? -4.122 -9.521 -1.020 1.00 18.98 206 LEU A N 1
ATOM 1545 C CA . LEU A 1 206 ? -3.230 -9.290 -2.152 1.00 14.65 206 LEU A CA 1
ATOM 1546 C C . LEU A 1 206 ? -3.043 -10.498 -3.051 1.00 17.88 206 LEU A C 1
ATOM 1547 O O . LEU A 1 206 ? -2.519 -10.338 -4.157 1.00 19.68 206 LEU A O 1
ATOM 1552 N N . ARG A 1 207 ? -3.452 -11.695 -2.624 1.00 20.08 207 ARG A N 1
ATOM 1553 C CA . ARG A 1 207 ? -3.122 -12.889 -3.402 1.00 18.76 207 ARG A CA 1
ATOM 1554 C C . ARG A 1 207 ? -3.705 -12.839 -4.820 1.00 19.08 207 ARG A C 1
ATOM 1555 O O . ARG A 1 207 ? -3.023 -13.213 -5.786 1.00 14.79 207 ARG A O 1
ATOM 1563 N N . GLN A 1 208 ? -4.961 -12.381 -4.976 1.00 16.89 208 GLN A N 1
ATOM 1564 C CA . GLN A 1 208 ? -5.595 -12.351 -6.302 1.00 17.35 208 GLN A CA 1
ATOM 1565 C C . GLN A 1 208 ? -4.930 -11.387 -7.282 1.00 18.59 208 GLN A C 1
ATOM 1566 O O . GLN A 1 208 ? -5.141 -11.519 -8.495 1.00 16.24 208 GLN A O 1
ATOM 1572 N N . ARG A 1 209 ? -4.176 -10.396 -6.798 1.00 16.23 209 ARG A N 1
ATOM 1573 C CA . ARG A 1 209 ? -3.444 -9.502 -7.697 1.00 22.14 209 ARG A CA 1
ATOM 1574 C C . ARG A 1 209 ? -2.229 -10.152 -8.357 1.00 19.68 209 ARG A C 1
ATOM 1575 O O . ARG A 1 209 ? -1.621 -9.530 -9.236 1.00 21.98 209 ARG A O 1
ATOM 1583 N N . ILE A 1 210 ? -1.852 -11.359 -7.966 1.00 17.73 210 ILE A N 1
ATOM 1584 C CA . ILE A 1 210 ? -0.638 -12.011 -8.461 1.00 17.21 210 ILE A CA 1
ATOM 1585 C C . ILE A 1 210 ? -1.039 -13.161 -9.382 1.00 17.50 210 ILE A C 1
ATOM 1586 O O . ILE A 1 210 ? -1.629 -14.143 -8.914 1.00 17.81 210 ILE A O 1
ATOM 1591 N N . PRO A 1 211 ? -0.723 -13.095 -10.676 1.00 16.96 211 PRO A N 1
ATOM 1592 C CA . PRO A 1 211 ? -1.205 -14.107 -11.651 1.00 20.02 211 PRO A CA 1
ATOM 1593 C C . PRO A 1 211 ? -0.706 -15.504 -11.321 1.00 22.62 211 PRO A C 1
ATOM 1594 O O . PRO A 1 211 ? 0.358 -15.661 -10.717 1.00 20.73 211 PRO A O 1
ATOM 1598 N N . PRO A 1 212 ? -1.427 -16.547 -11.745 1.00 25.31 212 PRO A N 1
ATOM 1599 C CA . PRO A 1 212 ? -0.855 -17.899 -11.669 1.00 29.23 212 PRO A CA 1
ATOM 1600 C C . PRO A 1 212 ? 0.415 -17.991 -12.498 1.00 27.66 212 PRO A C 1
ATOM 1601 O O . PRO A 1 212 ? 0.628 -17.230 -13.449 1.00 30.88 212 PRO A O 1
ATOM 1605 N N . GLY A 1 213 ? 1.267 -18.927 -12.116 1.00 30.01 213 GLY A N 1
ATOM 1606 C CA . GLY A 1 213 ? 2.592 -19.038 -12.672 1.00 25.69 213 GLY A CA 1
ATOM 1607 C C . GLY A 1 213 ? 3.667 -18.390 -11.829 1.00 24.09 213 GLY A C 1
ATOM 1608 O O . GLY A 1 213 ? 4.837 -18.725 -11.986 1.00 25.64 213 GLY A O 1
ATOM 1609 N N . ILE A 1 214 ? 3.304 -17.460 -10.952 1.00 20.66 214 ILE A N 1
ATOM 1610 C CA . ILE A 1 214 ? 4.253 -16.827 -10.047 1.00 18.14 214 ILE A CA 1
ATOM 1611 C C . ILE A 1 214 ? 4.127 -17.525 -8.702 1.00 17.49 214 ILE A C 1
ATOM 1612 O O . ILE A 1 214 ? 3.011 -17.708 -8.198 1.00 18.53 214 ILE A O 1
ATOM 1617 N N . THR A 1 215 ? 5.260 -17.948 -8.133 1.00 13.63 215 THR A N 1
ATOM 1618 C CA . THR A 1 215 ? 5.244 -18.678 -6.872 1.00 12.75 215 THR A CA 1
ATOM 1619 C C . THR A 1 215 ? 5.051 -17.694 -5.721 1.00 15.05 215 THR A C 1
ATOM 1620 O O . THR A 1 215 ? 5.816 -16.735 -5.595 1.00 13.98 215 THR A O 1
ATOM 1624 N N . VAL A 1 216 ? 4.034 -17.937 -4.883 1.00 14.92 216 VAL A N 1
ATOM 1625 C CA . VAL A 1 216 ? 3.634 -17.029 -3.798 1.00 15.49 216 VAL A CA 1
ATOM 1626 C C . VAL A 1 216 ? 3.956 -17.690 -2.467 1.00 13.73 216 VAL A C 1
ATOM 1627 O O . VAL A 1 216 ? 3.586 -18.852 -2.236 1.00 12.22 216 VAL A O 1
ATOM 1631 N N . VAL A 1 217 ? 4.675 -16.959 -1.610 1.00 7.29 217 VAL A N 1
ATOM 1632 C CA . VAL A 1 217 ? 4.983 -17.342 -0.237 1.00 6.21 217 VAL A CA 1
ATOM 1633 C C . VAL A 1 217 ? 4.241 -16.384 0.677 1.00 10.20 217 VAL A C 1
ATOM 1634 O O . VAL A 1 217 ? 4.004 -15.226 0.329 1.00 8.69 217 VAL A O 1
ATOM 1638 N N . THR A 1 218 ? 3.883 -16.860 1.852 1.00 9.76 218 THR A N 1
ATOM 1639 C CA . THR A 1 218 ? 3.289 -15.999 2.847 1.00 14.53 218 THR A CA 1
ATOM 1640 C C . THR A 1 218 ? 4.111 -16.094 4.126 1.00 10.93 218 THR A C 1
ATOM 1641 O O . THR A 1 218 ? 4.542 -17.184 4.519 1.00 9.20 218 THR A O 1
ATOM 1645 N N . TRP A 1 219 ? 4.345 -14.945 4.761 1.00 14.55 219 TRP A N 1
ATOM 1646 C CA . TRP A 1 219 ? 5.161 -14.859 5.978 1.00 12.41 219 TRP A CA 1
ATOM 1647 C C . TRP A 1 219 ? 4.495 -13.957 7.011 1.00 13.60 219 TRP A C 1
ATOM 1648 O O . TRP A 1 219 ? 4.318 -12.758 6.768 1.00 14.50 219 TRP A O 1
ATOM 1659 N N . GLY A 1 220 ? 4.157 -14.521 8.169 1.00 13.61 220 GLY A N 1
ATOM 1660 C CA . GLY A 1 220 ? 3.770 -13.740 9.329 1.00 15.40 220 GLY A CA 1
ATOM 1661 C C . GLY A 1 220 ? 2.432 -14.137 9.925 1.00 18.86 220 GLY A C 1
ATOM 1662 O O . GLY A 1 220 ? 1.419 -14.219 9.220 1.00 21.31 220 GLY A O 1
ATOM 1663 N N . GLY A 1 221 ? 2.416 -14.367 11.229 1.00 18.33 221 GLY A N 1
ATOM 1664 C CA . GLY A 1 221 ? 1.177 -14.696 11.908 1.00 17.63 221 GLY A CA 1
ATOM 1665 C C . GLY A 1 221 ? 0.597 -16.041 11.542 1.00 25.17 221 GLY A C 1
ATOM 1666 O O . GLY A 1 221 ? -0.626 -16.221 11.612 1.00 24.32 221 GLY A O 1
ATOM 1667 N N . ILE A 1 222 ? 1.429 -16.997 11.145 1.00 15.62 222 ILE A N 1
ATOM 1668 C CA . ILE A 1 222 ? 0.956 -18.351 10.873 1.00 21.37 222 ILE A CA 1
ATOM 1669 C C . ILE A 1 222 ? 1.302 -19.223 12.068 1.00 20.26 222 ILE A C 1
ATOM 1670 O O . ILE A 1 222 ? 2.486 -19.405 12.380 1.00 15.69 222 ILE A O 1
ATOM 1675 N N . HIS A 1 223 ? 0.281 -19.795 12.717 1.00 14.91 223 HIS A N 1
ATOM 1676 C CA . HIS A 1 223 ? 0.576 -20.703 13.816 1.00 21.80 223 HIS A CA 1
ATOM 1677 C C . HIS A 1 223 ? -0.401 -21.861 13.995 1.00 21.22 223 HIS A C 1
ATOM 1678 O O . HIS A 1 223 ? -0.195 -22.652 14.917 1.00 22.51 223 HIS A O 1
ATOM 1685 N N . THR A 1 224 ? -1.431 -22.027 13.165 1.00 22.03 224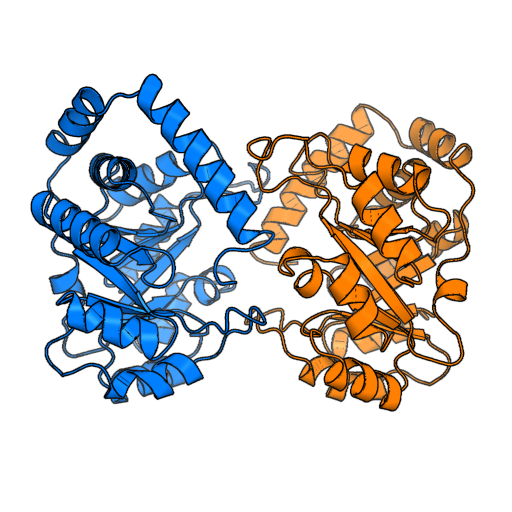 THR A N 1
ATOM 1686 C CA . THR A 1 224 ? -2.290 -23.202 13.294 1.00 27.57 224 THR A CA 1
ATOM 1687 C C . THR A 1 224 ? -2.442 -23.913 11.956 1.00 20.98 224 THR A C 1
ATOM 1688 O O . THR A 1 224 ? -2.299 -23.319 10.884 1.00 19.25 224 THR A O 1
ATOM 1692 N N . ARG A 1 225 ? -2.748 -25.210 12.041 1.00 16.22 225 ARG A N 1
ATOM 1693 C CA . ARG A 1 225 ? -2.997 -25.994 10.837 1.00 20.24 225 ARG A CA 1
ATOM 1694 C C . ARG A 1 225 ? -4.119 -25.386 9.995 1.00 21.34 225 ARG A C 1
ATOM 1695 O O . ARG A 1 225 ? -4.042 -25.362 8.762 1.00 15.18 225 ARG A O 1
ATOM 1703 N N . GLU A 1 226 ? -5.171 -24.881 10.646 1.00 21.42 226 GLU A N 1
ATOM 1704 C CA . GLU A 1 226 ? -6.300 -24.333 9.898 1.00 25.52 226 GLU A CA 1
ATOM 1705 C C . GLU A 1 226 ? -5.873 -23.137 9.059 1.00 19.10 226 GLU A C 1
ATOM 1706 O O . GLU A 1 226 ? -6.352 -22.956 7.931 1.00 19.86 226 GLU A O 1
ATOM 1712 N N . GLN A 1 227 ? -4.976 -22.305 9.597 1.00 17.05 227 GLN A N 1
ATOM 1713 C CA . GLN A 1 227 ? -4.458 -21.190 8.815 1.00 19.41 227 GLN A CA 1
ATOM 1714 C C . GLN A 1 227 ? -3.659 -21.697 7.629 1.00 19.82 227 GLN A C 1
ATOM 1715 O O . GLN A 1 227 ? -3.746 -21.148 6.522 1.00 14.58 227 GLN A O 1
ATOM 1721 N N . VAL A 1 228 ? -2.850 -22.734 7.847 1.00 17.03 228 VAL A N 1
ATOM 1722 C CA . VAL A 1 228 ? -2.086 -23.296 6.740 1.00 18.73 228 VAL A CA 1
ATOM 1723 C C . VAL A 1 228 ? -3.027 -23.806 5.659 1.00 18.45 228 VAL A C 1
ATOM 1724 O O . VAL A 1 228 ? -2.831 -23.536 4.465 1.00 13.44 228 VAL A O 1
ATOM 1728 N N . GLU A 1 229 ? -4.086 -24.530 6.065 1.00 19.68 229 GLU A N 1
ATOM 1729 C CA . GLU A 1 229 ? -5.003 -25.109 5.083 1.00 19.62 229 GLU A CA 1
ATOM 1730 C C . GLU A 1 229 ? -5.734 -24.024 4.298 1.00 20.08 229 GLU A C 1
ATOM 1731 O O . GLU A 1 229 ? -5.952 -24.168 3.084 1.00 18.94 229 GLU A O 1
ATOM 1737 N N . GLU A 1 230 ? -6.088 -22.920 4.967 1.00 16.37 230 GLU A N 1
ATOM 1738 C CA . GLU A 1 230 ? -6.719 -21.792 4.281 1.00 18.35 230 GLU A CA 1
ATOM 1739 C C . GLU A 1 230 ? -5.803 -21.205 3.213 1.00 20.50 230 GLU A C 1
ATOM 1740 O O . GLU A 1 230 ? -6.232 -20.956 2.078 1.00 18.28 230 GLU A O 1
ATOM 1746 N N . MET A 1 231 ? -4.532 -20.955 3.565 1.00 19.10 231 MET A N 1
ATOM 1747 C CA . MET A 1 231 ? -3.577 -20.436 2.583 1.00 19.21 231 MET A CA 1
ATOM 1748 C C . MET A 1 231 ? -3.400 -21.398 1.406 1.00 17.16 231 MET A C 1
ATOM 1749 O O . MET A 1 231 ? -3.317 -20.971 0.246 1.00 15.90 231 MET A O 1
ATOM 1754 N N . GLU A 1 232 ? -3.300 -22.701 1.691 1.00 18.53 232 GLU A N 1
ATOM 1755 C CA . GLU A 1 232 ? -3.203 -23.684 0.617 1.00 18.68 232 GLU A CA 1
ATOM 1756 C C . GLU A 1 232 ? -4.400 -23.594 -0.309 1.00 17.09 232 GLU A C 1
ATOM 1757 O O . GLU A 1 232 ? -4.262 -23.715 -1.533 1.00 19.88 232 GLU A O 1
ATOM 1763 N N . LYS A 1 233 ? -5.591 -23.392 0.262 1.00 20.54 233 LYS A N 1
ATOM 1764 C CA . LYS A 1 233 ? -6.808 -23.231 -0.521 1.00 24.71 233 LYS A CA 1
ATOM 1765 C C . LYS A 1 233 ? -6.757 -21.991 -1.402 1.00 27.16 233 LYS A C 1
ATOM 1766 O O . LYS A 1 233 ? -7.399 -21.961 -2.459 1.00 28.10 233 LYS A O 1
ATOM 1770 N N . LEU A 1 234 ? -5.989 -20.982 -1.006 1.00 21.94 234 LEU A N 1
ATOM 1771 C CA . LEU A 1 234 ? -5.817 -19.798 -1.832 1.00 22.19 234 LEU A CA 1
ATOM 1772 C C . LEU A 1 234 ? -4.785 -19.999 -2.931 1.00 18.46 234 LEU A C 1
ATOM 1773 O O . LEU A 1 234 ? -4.506 -19.057 -3.677 1.00 20.95 234 LEU A O 1
ATOM 1778 N N . GLY A 1 235 ? -4.202 -21.190 -3.045 1.00 20.24 235 GLY A N 1
ATOM 1779 C CA . GLY A 1 235 ? -3.131 -21.375 -4.003 1.00 19.46 235 GLY A CA 1
ATOM 1780 C C . GLY A 1 235 ? -1.813 -20.739 -3.609 1.00 19.43 235 GLY A C 1
ATOM 1781 O O . GLY A 1 235 ? -0.978 -20.488 -4.477 1.00 17.85 235 GLY A O 1
ATOM 1782 N N . VAL A 1 236 ? -1.601 -20.460 -2.328 1.00 14.64 236 VAL A N 1
ATOM 1783 C CA . VAL A 1 236 ? -0.298 -20.012 -1.862 1.00 17.77 236 VAL A CA 1
ATOM 1784 C C . VAL A 1 236 ? 0.638 -21.217 -1.829 1.00 17.86 236 VAL A C 1
ATOM 1785 O O . VAL A 1 236 ? 0.280 -22.285 -1.310 1.00 15.49 236 VAL A O 1
ATOM 1789 N N . HIS A 1 237 ? 1.834 -21.065 -2.406 1.00 13.79 237 HIS A N 1
ATOM 1790 C CA . HIS A 1 237 ? 2.697 -22.227 -2.602 1.00 14.73 237 HIS A CA 1
ATOM 1791 C C . HIS A 1 237 ? 3.558 -22.568 -1.398 1.00 16.67 237 HIS A C 1
ATOM 1792 O O . HIS A 1 237 ? 3.943 -23.736 -1.233 1.00 14.30 237 HIS A O 1
ATOM 1799 N N . ALA A 1 238 ? 3.875 -21.596 -0.543 1.00 14.62 238 ALA A N 1
ATOM 1800 C CA . ALA A 1 238 ? 4.712 -21.899 0.603 1.00 10.98 238 ALA A CA 1
ATOM 1801 C C . ALA A 1 238 ? 4.413 -20.905 1.706 1.00 11.13 238 ALA A C 1
ATOM 1802 O O . ALA A 1 238 ? 3.850 -19.833 1.463 1.00 11.08 238 ALA A O 1
ATOM 1804 N N . PHE A 1 239 ? 4.774 -21.283 2.936 1.00 12.01 239 PHE A N 1
ATOM 1805 C CA . PHE A 1 239 ? 4.649 -20.378 4.074 1.00 12.69 239 PHE A CA 1
ATOM 1806 C C . PHE A 1 239 ? 5.907 -20.437 4.925 1.00 12.65 239 PHE A C 1
ATOM 1807 O O . PHE A 1 239 ? 6.510 -21.503 5.092 1.00 12.34 239 PHE A O 1
ATOM 1815 N N . MET A 1 240 ? 6.308 -19.276 5.444 1.00 8.94 240 MET A N 1
ATOM 1816 C CA . MET A 1 240 ? 7.449 -19.165 6.339 1.00 12.26 240 MET A CA 1
ATOM 1817 C C . MET A 1 240 ? 6.932 -19.100 7.763 1.00 12.98 240 MET A C 1
ATOM 1818 O O . MET A 1 240 ? 5.970 -18.382 8.043 1.00 9.74 240 MET A O 1
ATOM 1823 N N . VAL A 1 241 ? 7.575 -19.842 8.662 1.00 10.21 241 VAL A N 1
ATOM 1824 C CA . VAL A 1 241 ? 7.237 -19.820 10.078 1.00 13.09 241 VAL A CA 1
ATOM 1825 C C . VAL A 1 241 ? 8.512 -19.675 10.875 1.00 19.48 241 VAL A C 1
ATOM 1826 O O . VAL A 1 241 ? 9.480 -20.415 10.650 1.00 19.43 241 VAL A O 1
ATOM 1830 N N . MET A 1 242 ? 8.497 -18.744 11.820 1.00 21.60 242 MET A N 1
ATOM 1831 C CA . MET A 1 242 ? 9.631 -18.461 12.682 1.00 18.50 242 MET A CA 1
ATOM 1832 C C . MET A 1 242 ? 9.113 -18.377 14.109 1.00 22.30 242 MET A C 1
ATOM 1833 O O . MET A 1 242 ? 9.455 -19.212 14.956 1.00 22.75 242 MET A O 1
ATOM 1838 N N . VAL A 1 243 ? 8.228 -17.406 14.355 1.00 21.36 243 VAL A N 1
ATOM 1839 C CA . VAL A 1 243 ? 7.766 -17.144 15.716 1.00 27.68 243 VAL A CA 1
ATOM 1840 C C . VAL A 1 243 ? 7.145 -18.393 16.316 1.00 26.34 243 VAL A C 1
ATOM 1841 O O . VAL A 1 243 ? 7.499 -18.809 17.423 1.00 25.37 243 VAL A O 1
ATOM 1845 N N . ALA A 1 244 ? 6.218 -19.022 15.585 1.00 25.30 244 ALA A N 1
ATOM 1846 C CA . ALA A 1 244 ? 5.513 -20.180 16.136 1.00 24.27 244 ALA A CA 1
ATOM 1847 C C . ALA A 1 244 ? 6.456 -21.345 16.431 1.00 29.55 244 ALA A C 1
ATOM 1848 O O . ALA A 1 244 ? 6.201 -22.129 17.356 1.00 29.85 244 ALA A O 1
ATOM 1850 N N . LEU A 1 245 ? 7.548 -21.478 15.672 1.00 24.80 245 LEU A N 1
ATOM 1851 C CA . LEU A 1 245 ? 8.476 -22.571 15.942 1.00 31.39 245 LEU A CA 1
ATOM 1852 C C . LEU A 1 245 ? 9.296 -22.308 17.201 1.00 28.95 245 LEU A C 1
ATOM 1853 O O . LEU A 1 245 ? 9.607 -23.247 17.939 1.00 36.60 245 LEU A O 1
ATOM 1858 N N . MET A 1 246 ? 9.624 -21.048 17.484 1.00 30.27 246 MET A N 1
ATOM 1859 C CA . MET A 1 246 ? 10.432 -20.755 18.666 1.00 37.31 246 MET A CA 1
ATOM 1860 C C . MET A 1 246 ? 9.623 -20.890 19.954 1.00 41.46 246 MET A C 1
ATOM 1861 O O . MET A 1 246 ? 10.112 -21.448 20.943 1.00 44.08 246 MET A O 1
ATOM 1866 N N . ARG A 1 247 ? 8.381 -20.400 19.962 1.00 37.86 247 ARG A N 1
ATOM 1867 C CA . ARG A 1 247 ? 7.513 -20.579 21.122 1.00 39.45 247 ARG A CA 1
ATOM 1868 C C . ARG A 1 247 ? 7.137 -22.025 21.371 1.00 39.27 247 ARG A C 1
ATOM 1869 O O . ARG A 1 247 ? 6.604 -22.322 22.443 1.00 34.15 247 ARG A O 1
ATOM 1877 N N . ALA A 1 248 ? 7.373 -22.913 20.419 1.00 38.66 248 ALA A N 1
ATOM 1878 C CA . ALA A 1 248 ? 6.857 -24.268 20.529 1.00 39.09 248 ALA A CA 1
ATOM 1879 C C . ALA A 1 248 ? 7.671 -25.069 21.543 1.00 48.70 248 ALA A C 1
ATOM 1880 O O . ALA A 1 248 ? 8.898 -24.906 21.626 1.00 47.84 248 ALA A O 1
ATOM 1882 N N . PRO A 1 249 ? 7.020 -25.958 22.326 1.00 46.27 249 PRO A N 1
ATOM 1883 C CA . PRO A 1 249 ? 7.774 -26.770 23.288 1.00 45.40 249 PRO A CA 1
ATOM 1884 C C . PRO A 1 249 ? 8.715 -27.691 22.538 1.00 48.05 249 PRO A C 1
ATOM 1885 O O . PRO A 1 249 ? 9.940 -27.622 22.698 1.00 45.40 249 PRO A O 1
ATOM 1889 N N . ASP A 1 250 ? 8.116 -28.558 21.702 1.00 45.98 250 ASP A N 1
ATOM 1890 C CA . ASP A 1 250 ? 8.802 -29.398 20.731 1.00 39.27 250 ASP A CA 1
ATOM 1891 C C . ASP A 1 250 ? 8.658 -28.735 19.366 1.00 35.09 250 ASP A C 1
ATOM 1892 O O . ASP A 1 250 ? 7.608 -28.871 18.719 1.00 29.83 250 ASP A O 1
ATOM 1897 N N . PRO A 1 251 ? 9.663 -28.010 18.888 1.00 33.21 251 PRO A N 1
ATOM 1898 C CA . PRO A 1 251 ? 9.512 -27.341 17.591 1.00 30.02 251 PRO A CA 1
ATOM 1899 C C . PRO A 1 251 ? 9.348 -28.310 16.429 1.00 29.75 251 PRO A C 1
ATOM 1900 O O . PRO A 1 251 ? 8.680 -27.970 15.442 1.00 20.64 251 PRO A O 1
ATOM 1904 N N . ALA A 1 252 ? 9.915 -29.518 16.512 1.00 26.09 252 ALA A N 1
ATOM 1905 C CA . ALA A 1 252 ? 9.752 -30.438 15.392 1.00 28.76 252 ALA A CA 1
ATOM 1906 C C . ALA A 1 252 ? 8.319 -30.944 15.298 1.00 30.48 252 ALA A C 1
ATOM 1907 O O . ALA A 1 252 ? 7.818 -31.204 14.195 1.00 24.26 252 ALA A O 1
ATOM 1909 N N . ALA A 1 253 ? 7.647 -31.091 16.439 1.00 28.29 253 ALA A N 1
ATOM 1910 C CA . ALA A 1 253 ? 6.271 -31.558 16.414 1.00 26.17 253 ALA A CA 1
ATOM 1911 C C . ALA A 1 253 ? 5.346 -30.486 15.869 1.00 20.36 253 ALA A C 1
ATOM 1912 O O . ALA A 1 253 ? 4.341 -30.804 15.228 1.00 20.29 253 ALA A O 1
ATOM 1914 N N . LYS A 1 254 ? 5.668 -29.221 16.128 1.00 19.39 254 LYS A N 1
ATOM 1915 C CA . LYS A 1 254 ? 4.884 -28.123 15.588 1.00 21.90 254 LYS A CA 1
ATOM 1916 C C . LYS A 1 254 ? 4.983 -28.070 14.069 1.00 19.21 254 LYS A C 1
ATOM 1917 O O . LYS A 1 254 ? 3.993 -27.770 13.389 1.00 14.81 254 LYS A O 1
ATOM 1923 N N . VAL A 1 255 ? 6.183 -28.313 13.525 1.00 20.37 255 VAL A N 1
ATOM 1924 C CA . VAL A 1 255 ? 6.343 -28.395 12.074 1.00 18.71 255 VAL A CA 1
ATOM 1925 C C . VAL A 1 255 ? 5.421 -29.470 11.512 1.00 18.14 255 VAL A C 1
ATOM 1926 O O . VAL A 1 255 ? 4.680 -29.237 10.546 1.00 16.71 255 VAL A O 1
ATOM 1930 N N . ARG A 1 256 ? 5.431 -30.651 12.133 1.00 18.60 256 ARG A N 1
ATOM 1931 C CA . ARG A 1 256 ? 4.559 -31.737 11.687 1.00 19.41 256 ARG A CA 1
ATOM 1932 C C . ARG A 1 256 ? 3.092 -31.347 11.801 1.00 14.88 256 ARG A C 1
ATOM 1933 O O . ARG A 1 256 ? 2.280 -31.688 10.930 1.00 17.06 256 ARG A O 1
ATOM 1941 N N . GLU A 1 257 ? 2.736 -30.632 12.868 1.00 16.57 257 GLU A N 1
ATOM 1942 C CA . GLU A 1 257 ? 1.347 -30.220 13.056 1.00 18.92 257 GLU A CA 1
ATOM 1943 C C . GLU A 1 257 ? 0.911 -29.220 11.988 1.00 17.84 257 GLU A C 1
ATOM 1944 O O . GLU A 1 257 ? -0.200 -29.317 11.445 1.00 19.74 257 GLU A O 1
ATOM 1950 N N . LEU A 1 258 ? 1.778 -28.262 11.658 1.00 13.85 258 LEU A N 1
ATOM 1951 C CA . LEU A 1 258 ? 1.465 -27.328 10.581 1.00 14.63 258 LEU A CA 1
ATOM 1952 C C . LEU A 1 258 ? 1.369 -28.015 9.220 1.00 13.82 258 LEU A C 1
ATOM 1953 O O . LEU A 1 258 ? 0.625 -27.558 8.351 1.00 15.27 258 LEU A O 1
ATOM 1958 N N . LEU A 1 259 ? 2.114 -29.088 8.994 1.00 12.55 259 LEU A N 1
ATOM 1959 C CA . LEU A 1 259 ? 1.983 -29.780 7.720 1.00 16.01 259 LEU A CA 1
ATOM 1960 C C . LEU A 1 259 ? 0.861 -30.799 7.723 1.00 14.83 259 LEU A C 1
ATOM 1961 O O . LEU A 1 259 ? 0.526 -31.335 6.664 1.00 19.37 259 LEU A O 1
ATOM 1966 N N . GLY A 1 260 ? 0.257 -31.060 8.875 1.00 14.99 260 GLY A N 1
ATOM 1967 C CA . GLY A 1 260 ? -0.793 -32.056 8.928 1.00 16.24 260 GLY A CA 1
ATOM 1968 C C . GLY A 1 260 ? -0.307 -33.470 8.704 1.00 18.62 260 GLY A C 1
ATOM 1969 O O . GLY A 1 260 ? -1.046 -34.287 8.142 1.00 21.54 260 GLY A O 1
ATOM 1970 N N . ILE A 1 261 ? 0.923 -33.788 9.117 1.00 18.50 261 ILE A N 1
ATOM 1971 C CA . ILE A 1 261 ? 1.489 -35.117 8.906 1.00 15.23 261 ILE A CA 1
ATOM 1972 C C . ILE A 1 261 ? 1.917 -35.722 10.244 1.00 19.82 261 ILE A C 1
ATOM 1973 O O . ILE A 1 261 ? 2.002 -35.041 11.265 1.00 16.80 261 ILE A O 1
ATOM 1978 N N . GLY A 1 262 ? 2.149 -37.035 10.223 1.00 17.38 262 GLY A N 1
ATOM 1979 C CA . GLY A 1 262 ? 2.805 -37.740 11.300 1.00 26.32 262 GLY A CA 1
ATOM 1980 C C . GLY A 1 262 ? 4.250 -38.047 10.952 1.00 36.54 262 GLY A C 1
ATOM 1981 O O . GLY A 1 262 ? 4.840 -37.460 10.034 1.00 30.90 262 GLY A O 1
ATOM 1982 N N . ARG A 1 263 ? 4.834 -38.983 11.697 1.00 37.76 263 ARG A N 1
ATOM 1983 C CA . ARG A 1 263 ? 6.217 -39.404 11.437 1.00 44.25 263 ARG A CA 1
ATOM 1984 C C . ARG A 1 263 ? 6.301 -40.564 10.425 1.00 46.03 263 ARG A C 1
ATOM 1985 O O . ARG A 1 263 ? 5.740 -41.650 10.641 1.00 44.09 263 ARG A O 1
ATOM 1993 N N . VAL B 1 3 ? 8.147 -17.673 32.444 1.00 54.27 3 VAL B N 1
ATOM 1994 C CA . VAL B 1 3 ? 9.374 -17.643 31.647 1.00 54.80 3 VAL B CA 1
ATOM 1995 C C . VAL B 1 3 ? 9.607 -18.951 30.864 1.00 59.32 3 VAL B C 1
ATOM 1996 O O . VAL B 1 3 ? 9.787 -20.014 31.466 1.00 54.99 3 VAL B O 1
ATOM 2000 N N . THR B 1 4 ? 9.621 -18.868 29.526 1.00 58.56 4 THR B N 1
ATOM 2001 C CA . THR B 1 4 ? 9.864 -20.036 28.678 1.00 54.01 4 THR B CA 1
ATOM 2002 C C . THR B 1 4 ? 10.035 -19.674 27.201 1.00 56.91 4 THR B C 1
ATOM 2003 O O . THR B 1 4 ? 9.129 -19.098 26.592 1.00 57.65 4 THR B O 1
ATOM 2005 N N . GLY B 1 5 ? 11.178 -20.032 26.611 1.00 53.28 5 GLY B N 1
ATOM 2006 C CA . GLY B 1 5 ? 11.444 -19.775 25.206 1.00 46.84 5 GLY B CA 1
ATOM 2007 C C . GLY B 1 5 ? 12.572 -18.787 24.971 1.00 45.69 5 GLY B C 1
ATOM 2008 O O . GLY B 1 5 ? 13.660 -18.947 25.529 1.00 51.59 5 GLY B O 1
ATOM 2009 N N . VAL B 1 6 ? 12.339 -17.766 24.139 1.00 50.18 6 VAL B N 1
ATOM 2010 C CA . VAL B 1 6 ? 13.351 -16.729 23.943 1.00 44.65 6 VAL B CA 1
ATOM 2011 C C . VAL B 1 6 ? 13.498 -15.891 25.207 1.00 39.73 6 VAL B C 1
ATOM 2012 O O . VAL B 1 6 ? 14.610 -15.529 25.610 1.00 38.82 6 VAL B O 1
ATOM 2016 N N . LEU B 1 7 ? 12.374 -15.578 25.854 1.00 40.92 7 LEU B N 1
ATOM 2017 C CA . LEU B 1 7 ? 12.425 -14.838 27.106 1.00 38.85 7 LEU B CA 1
ATOM 2018 C C . LEU B 1 7 ? 13.148 -15.635 28.183 1.00 40.17 7 LEU B C 1
ATOM 2019 O O . LEU B 1 7 ? 13.813 -15.056 29.050 1.00 37.10 7 LEU B O 1
ATOM 2024 N N . ARG B 1 8 ? 13.052 -16.963 28.129 1.00 39.35 8 ARG B N 1
ATOM 2025 C CA . ARG B 1 8 ? 13.866 -17.798 29.004 1.00 40.44 8 ARG B CA 1
ATOM 2026 C C . ARG B 1 8 ? 15.356 -17.599 28.725 1.00 35.26 8 ARG B C 1
ATOM 2027 O O . ARG B 1 8 ? 16.171 -17.539 29.658 1.00 33.52 8 ARG B O 1
ATOM 2035 N N . GLU B 1 9 ? 15.729 -17.473 27.445 1.00 31.98 9 GLU B N 1
ATOM 2036 C CA . GLU B 1 9 ? 17.128 -17.234 27.092 1.00 28.88 9 GLU B CA 1
ATOM 2037 C C . GLU B 1 9 ? 17.585 -15.844 27.514 1.00 31.74 9 GLU B C 1
ATOM 2038 O O . GLU B 1 9 ? 18.758 -15.653 27.859 1.00 30.41 9 GLU B O 1
ATOM 2044 N N . ILE B 1 10 ? 16.685 -14.859 27.467 1.00 30.88 10 ILE B N 1
ATOM 2045 C CA . ILE B 1 10 ? 17.032 -13.525 27.939 1.00 33.44 10 ILE B CA 1
ATOM 2046 C C . ILE B 1 10 ? 17.265 -13.550 29.447 1.00 28.04 10 ILE B C 1
ATOM 2047 O O . ILE B 1 10 ? 18.308 -13.091 29.935 1.00 25.59 10 ILE B O 1
ATOM 2052 N N . VAL B 1 11 ? 16.317 -14.129 30.196 1.00 30.15 11 VAL B N 1
ATOM 2053 C CA . VAL B 1 11 ? 16.476 -14.302 31.644 1.00 31.40 11 VAL B CA 1
ATOM 2054 C C . VAL B 1 11 ? 17.826 -14.936 31.966 1.00 30.09 11 VAL B C 1
ATOM 2055 O O . VAL B 1 11 ? 18.566 -14.470 32.845 1.00 27.73 11 VAL B O 1
ATOM 2059 N N . ALA B 1 12 ? 18.174 -16.003 31.243 1.00 31.00 12 ALA B N 1
ATOM 2060 C CA . ALA B 1 12 ? 19.421 -16.700 31.525 1.00 27.78 12 ALA B CA 1
ATOM 2061 C C . ALA B 1 12 ? 20.609 -15.762 31.402 1.00 28.66 12 ALA B C 1
ATOM 2062 O O . ALA B 1 12 ? 21.526 -15.787 32.237 1.00 25.95 12 ALA B O 1
ATOM 2064 N N . HIS B 1 13 ? 20.612 -14.933 30.359 1.00 25.95 13 HIS B N 1
ATOM 2065 C CA . HIS B 1 13 ? 21.667 -13.948 30.182 1.00 25.76 13 HIS B CA 1
ATOM 2066 C C . HIS B 1 13 ? 21.622 -12.888 31.284 1.00 21.62 13 HIS B C 1
ATOM 2067 O O . HIS B 1 13 ? 22.667 -12.489 31.807 1.00 27.63 13 HIS B O 1
ATOM 2074 N N . LEU B 1 14 ? 20.422 -12.429 31.654 1.00 27.70 14 LEU B N 1
ATOM 2075 C CA . LEU B 1 14 ? 20.291 -11.414 32.703 1.00 28.79 14 LEU B CA 1
ATOM 2076 C C . LEU B 1 14 ? 20.890 -11.885 34.027 1.00 29.43 14 LEU B C 1
ATOM 2077 O O . LEU B 1 14 ? 21.570 -11.116 34.716 1.00 29.91 14 LEU B O 1
ATOM 2082 N N . ARG B 1 15 ? 20.634 -13.142 34.406 1.00 26.86 15 ARG B N 1
ATOM 2083 C CA . ARG B 1 15 ? 21.208 -13.697 35.630 1.00 25.10 15 ARG B CA 1
ATOM 2084 C C . ARG B 1 15 ? 22.726 -13.588 35.618 1.00 29.15 15 ARG B C 1
ATOM 2085 O O . ARG B 1 15 ? 23.331 -13.126 36.592 1.00 25.52 15 ARG B O 1
ATOM 2093 N N . GLU B 1 16 ? 23.357 -13.988 34.510 1.00 24.59 16 GLU B N 1
ATOM 2094 C CA . GLU B 1 16 ? 24.806 -13.850 34.372 1.00 24.41 16 GLU B CA 1
ATOM 2095 C C . GLU B 1 16 ? 25.246 -12.405 34.582 1.00 29.37 16 GLU B C 1
ATOM 2096 O O . GLU B 1 16 ? 26.108 -12.119 35.419 1.00 26.86 16 GLU B O 1
ATOM 2099 N N . GLU B 1 17 ? 24.668 -11.478 33.812 1.00 27.41 17 GLU B N 1
ATOM 2100 C CA . GLU B 1 17 ? 25.055 -10.069 33.919 1.00 34.40 17 GLU B CA 1
ATOM 2101 C C . GLU B 1 17 ? 24.878 -9.532 35.341 1.00 28.39 17 GLU B C 1
ATOM 2102 O O . GLU B 1 17 ? 25.736 -8.794 35.846 1.00 27.92 17 GLU B O 1
ATOM 2108 N N . ILE B 1 18 ? 23.780 -9.899 36.008 1.00 28.58 18 ILE B N 1
ATOM 2109 C CA . ILE B 1 18 ? 23.522 -9.380 37.350 1.00 26.99 18 ILE B CA 1
ATOM 2110 C C . ILE B 1 18 ? 24.544 -9.924 38.343 1.00 32.46 18 ILE B C 1
ATOM 2111 O O . ILE B 1 18 ? 25.006 -9.201 39.237 1.00 26.90 18 ILE B O 1
ATOM 2116 N N . ALA B 1 19 ? 24.917 -11.205 38.207 1.00 26.20 19 ALA B N 1
ATOM 2117 C CA . ALA B 1 19 ? 25.916 -11.766 39.110 1.00 30.56 19 ALA B CA 1
ATOM 2118 C C . ALA B 1 19 ? 27.268 -11.099 38.896 1.00 33.23 19 ALA B C 1
ATOM 2119 O O . ALA B 1 19 ? 27.978 -10.791 39.863 1.00 32.62 19 ALA B O 1
ATOM 2121 N N . GLU B 1 20 ? 27.626 -10.840 37.634 1.00 35.16 20 GLU B N 1
ATOM 2122 C CA . GLU B 1 20 ? 28.865 -10.130 37.332 1.00 33.96 20 GLU B CA 1
ATOM 2123 C C . GLU B 1 20 ? 28.851 -8.715 37.903 1.00 35.29 20 GLU B C 1
ATOM 2124 O O . GLU B 1 20 ? 29.877 -8.228 38.401 1.00 40.05 20 GLU B O 1
ATOM 2126 N N . ARG B 1 21 ? 27.702 -8.034 37.840 1.00 31.48 21 ARG B N 1
ATOM 2127 C CA . ARG B 1 21 ? 27.638 -6.677 38.376 1.00 32.41 21 ARG B CA 1
ATOM 2128 C C . ARG B 1 21 ? 27.725 -6.677 39.904 1.00 37.59 21 ARG B C 1
ATOM 2129 O O . ARG B 1 21 ? 28.414 -5.830 40.490 1.00 38.25 21 ARG B O 1
ATOM 2137 N N . LYS B 1 22 ? 27.031 -7.617 40.562 1.00 38.98 22 LYS B N 1
ATOM 2138 C CA . LYS B 1 22 ? 27.130 -7.760 42.017 1.00 33.44 22 LYS B CA 1
ATOM 2139 C C . LYS B 1 22 ? 28.576 -7.929 42.460 1.00 36.40 22 LYS B C 1
ATOM 2140 O O . 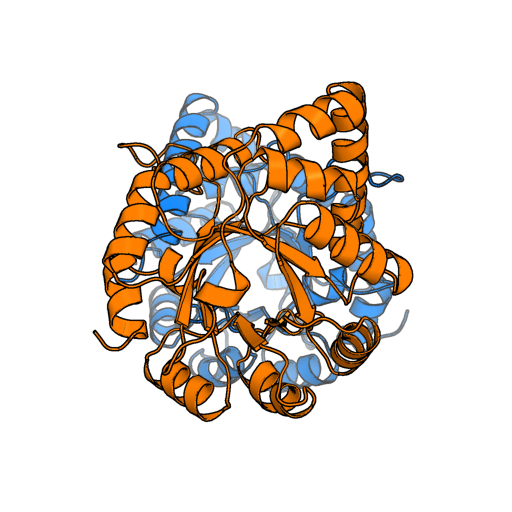LYS B 1 22 ? 28.998 -7.328 43.452 1.00 39.09 22 LYS B O 1
ATOM 2146 N N . ARG B 1 23 ? 29.346 -8.758 41.746 1.00 34.03 23 ARG B N 1
ATOM 2147 C CA . ARG B 1 23 ? 30.769 -8.896 42.039 1.00 40.32 23 ARG B CA 1
ATOM 2148 C C . ARG B 1 23 ? 31.464 -7.537 42.052 1.00 39.93 23 ARG B C 1
ATOM 2149 O O . ARG B 1 23 ? 32.058 -7.135 43.056 1.00 44.29 23 ARG B O 1
ATOM 2157 N N . ARG B 1 24 ? 31.377 -6.804 40.938 1.00 44.71 24 ARG B N 1
ATOM 2158 C CA . ARG B 1 24 ? 32.098 -5.539 40.816 1.00 44.40 24 ARG B CA 1
ATOM 2159 C C . ARG B 1 24 ? 31.588 -4.508 41.821 1.00 47.60 24 ARG B C 1
ATOM 2160 O O . ARG B 1 24 ? 32.377 -3.885 42.543 1.00 51.77 24 ARG B O 1
ATOM 2168 N N . VAL B 1 25 ? 30.280 -4.315 41.876 1.00 44.93 25 VAL B N 1
ATOM 2169 C CA . VAL B 1 25 ? 29.654 -3.383 42.806 1.00 41.31 25 VAL B CA 1
ATOM 2170 C C . VAL B 1 25 ? 28.664 -4.154 43.665 1.00 40.89 25 VAL B C 1
ATOM 2171 O O . VAL B 1 25 ? 27.516 -4.372 43.266 1.00 42.07 25 VAL B O 1
ATOM 2175 N N . PRO B 1 26 ? 29.072 -4.595 44.860 1.00 46.93 26 PRO B N 1
ATOM 2176 C CA . PRO B 1 26 ? 28.149 -5.325 45.741 1.00 43.00 26 PRO B CA 1
ATOM 2177 C C . PRO B 1 26 ? 26.977 -4.449 46.158 1.00 44.39 26 PRO B C 1
ATOM 2178 O O . PRO B 1 26 ? 27.002 -3.225 46.002 1.00 46.22 26 PRO B O 1
ATOM 2182 N N . LEU B 1 27 ? 25.936 -5.103 46.694 1.00 45.20 27 LEU B N 1
ATOM 2183 C CA . LEU B 1 27 ? 24.711 -4.401 47.076 1.00 41.89 27 LEU B CA 1
ATOM 2184 C C . LEU B 1 27 ? 25.010 -3.212 47.979 1.00 50.20 27 LEU B C 1
ATOM 2185 O O . LEU B 1 27 ? 24.457 -2.119 47.789 1.00 49.95 27 LEU B O 1
ATOM 2190 N N . ASP B 1 28 ? 25.896 -3.405 48.958 1.00 52.30 28 ASP B N 1
ATOM 2191 C CA . ASP B 1 28 ? 26.167 -2.354 49.931 1.00 49.64 28 ASP B CA 1
ATOM 2192 C C . ASP B 1 28 ? 26.668 -1.087 49.254 1.00 47.19 28 ASP B C 1
ATOM 2193 O O . ASP B 1 28 ? 26.194 0.015 49.551 1.00 51.09 28 ASP B O 1
ATOM 2198 N N . GLU B 1 29 ? 27.626 -1.219 48.334 1.00 44.11 29 GLU B N 1
ATOM 2199 C CA . GLU B 1 29 ? 28.090 -0.042 47.608 1.00 47.02 29 GLU B CA 1
ATOM 2200 C C . GLU B 1 29 ? 26.962 0.590 46.799 1.00 46.89 29 GLU B C 1
ATOM 2201 O O . GLU B 1 29 ? 26.859 1.819 46.722 1.00 47.49 29 GLU B O 1
ATOM 2207 N N . LEU B 1 30 ? 26.106 -0.231 46.188 1.00 46.34 30 LEU B N 1
ATOM 2208 C CA . LEU B 1 30 ? 25.036 0.307 45.354 1.00 44.63 30 LEU B CA 1
ATOM 2209 C C . LEU B 1 30 ? 23.910 0.870 46.204 1.00 43.76 30 LEU B C 1
ATOM 2210 O O . LEU B 1 30 ? 23.281 1.868 45.828 1.00 38.07 30 LEU B O 1
ATOM 2215 N N . ARG B 1 31 ? 23.640 0.222 47.342 1.00 44.59 31 ARG B N 1
ATOM 2216 C CA . ARG B 1 31 ? 22.684 0.753 48.306 1.00 40.59 31 ARG B CA 1
ATOM 2217 C C . ARG B 1 31 ? 23.018 2.186 48.680 1.00 39.39 31 ARG B C 1
ATOM 2218 O O . ARG B 1 31 ? 22.125 3.037 48.769 1.00 39.77 31 ARG B O 1
ATOM 2226 N N . ALA B 1 32 ? 24.304 2.468 48.908 1.00 43.41 32 ALA B N 1
ATOM 2227 C CA . ALA B 1 32 ? 24.738 3.820 49.254 1.00 43.28 32 ALA B CA 1
ATOM 2228 C C . ALA B 1 32 ? 24.584 4.770 48.073 1.00 41.64 32 ALA B C 1
ATOM 2229 O O . ALA B 1 32 ? 24.062 5.881 48.227 1.00 40.86 32 ALA B O 1
ATOM 2231 N N . ARG B 1 33 ? 25.043 4.346 46.884 1.00 41.78 33 ARG B N 1
ATOM 2232 C CA . ARG B 1 33 ? 24.905 5.156 45.670 1.00 38.80 33 ARG B CA 1
ATOM 2233 C C . ARG B 1 33 ? 23.466 5.606 45.478 1.00 38.94 33 ARG B C 1
ATOM 2234 O O . ARG B 1 33 ? 23.188 6.791 45.252 1.00 42.65 33 ARG B O 1
ATOM 2242 N N . ALA B 1 34 ? 22.534 4.661 45.576 1.00 38.35 34 ALA B N 1
ATOM 2243 C CA . ALA B 1 34 ? 21.123 4.984 45.421 1.00 36.12 34 ALA B CA 1
ATOM 2244 C C . ALA B 1 34 ? 20.667 5.982 46.477 1.0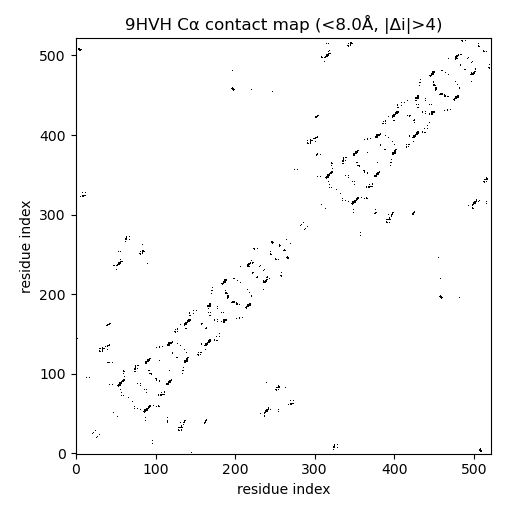0 41.30 34 ALA B C 1
ATOM 2245 O O . ALA B 1 34 ? 19.827 6.849 46.205 1.00 41.85 34 ALA B O 1
ATOM 2247 N N . ALA B 1 35 ? 21.216 5.878 47.688 1.00 43.21 35 ALA B N 1
ATOM 2248 C CA . ALA B 1 35 ? 20.856 6.809 48.747 1.00 45.25 35 ALA B CA 1
ATOM 2249 C C . ALA B 1 35 ? 21.271 8.239 48.432 1.00 43.03 35 ALA B C 1
ATOM 2250 O O . ALA B 1 35 ? 20.708 9.172 49.011 1.00 53.87 35 ALA B O 1
ATOM 2252 N N . SER B 1 36 ? 22.224 8.440 47.523 1.00 41.24 36 SER B N 1
ATOM 2253 C CA . SER B 1 36 ? 22.740 9.769 47.228 1.00 42.99 36 SER B CA 1
ATOM 2254 C C . SER B 1 36 ? 22.356 10.291 45.845 1.00 49.43 36 SER B C 1
ATOM 2255 O O . SER B 1 36 ? 22.899 11.314 45.412 1.00 55.87 36 SER B O 1
ATOM 2258 N N . ALA B 1 37 ? 21.429 9.636 45.152 1.00 48.21 37 ALA B N 1
ATOM 2259 C CA . ALA B 1 37 ? 21.042 10.015 43.794 1.00 47.58 37 ALA B CA 1
ATOM 2260 C C . ALA B 1 37 ? 20.041 11.176 43.824 1.00 49.06 37 ALA B C 1
ATOM 2261 O O . ALA B 1 37 ? 19.575 11.575 44.895 1.00 50.60 37 ALA B O 1
ATOM 2263 N N . PRO B 1 38 ? 19.700 11.762 42.667 1.00 50.04 38 PRO B N 1
ATOM 2264 C CA . PRO B 1 38 ? 18.656 12.815 42.648 1.00 48.69 38 PRO B CA 1
ATOM 2265 C C . PRO B 1 38 ? 17.366 12.305 43.264 1.00 47.62 38 PRO B C 1
ATOM 2266 O O . PRO B 1 38 ? 16.836 11.262 42.846 1.00 43.06 38 PRO B O 1
ATOM 2270 N N . PRO B 1 39 ? 16.820 13.020 44.242 1.00 42.73 39 PRO B N 1
ATOM 2271 C CA . PRO B 1 39 ? 15.734 12.462 45.052 1.00 40.66 39 PRO B CA 1
ATOM 2272 C C . PRO B 1 39 ? 14.513 12.191 44.196 1.00 35.91 39 PRO B C 1
ATOM 2273 O O . PRO B 1 39 ? 14.209 12.958 43.272 1.00 34.86 39 PRO B O 1
ATOM 2277 N N . PRO B 1 40 ? 13.787 11.112 44.480 1.00 32.20 40 PRO B N 1
ATOM 2278 C CA . PRO B 1 40 ? 12.745 10.644 43.551 1.00 28.77 40 PRO B CA 1
ATOM 2279 C C . PRO B 1 40 ? 11.558 11.597 43.475 1.00 33.64 40 PRO B C 1
ATOM 2280 O O . PRO B 1 40 ? 11.004 12.015 44.494 1.00 29.77 40 PRO B O 1
ATOM 2284 N N . LEU B 1 41 ? 11.157 11.913 42.247 1.00 27.58 41 LEU B N 1
ATOM 2285 C CA . LEU B 1 41 ? 9.923 12.644 42.019 1.00 31.61 41 LEU B CA 1
ATOM 2286 C C . LEU B 1 41 ? 8.720 11.706 42.138 1.00 30.74 41 LEU B C 1
ATOM 2287 O O . LEU B 1 41 ? 8.849 10.479 42.172 1.00 30.74 41 LEU B O 1
ATOM 2292 N N . ASP B 1 42 ? 7.530 12.297 42.201 1.00 36.23 42 ASP B N 1
ATOM 2293 C CA . ASP B 1 42 ? 6.285 11.547 42.393 1.00 29.44 42 ASP B CA 1
ATOM 2294 C C . ASP B 1 42 ? 5.698 11.174 41.031 1.00 34.94 42 ASP B C 1
ATOM 2295 O O . ASP B 1 42 ? 4.927 11.925 40.429 1.00 32.55 42 ASP B O 1
ATOM 2300 N N . PHE B 1 43 ? 6.050 9.976 40.557 1.00 29.57 43 PHE B N 1
ATOM 2301 C CA . PHE B 1 43 ? 5.617 9.519 39.239 1.00 29.40 43 PHE B CA 1
ATOM 2302 C C . PHE B 1 43 ? 4.101 9.359 39.172 1.00 32.32 43 PHE B C 1
ATOM 2303 O O . PHE B 1 43 ? 3.446 9.898 38.272 1.00 27.87 43 PHE B O 1
ATOM 2311 N N . LEU B 1 44 ? 3.529 8.617 40.121 1.00 28.52 44 LEU B N 1
ATOM 2312 C CA . LEU B 1 44 ? 2.092 8.359 40.113 1.00 33.20 44 LEU B CA 1
ATOM 2313 C C . LEU B 1 44 ? 1.292 9.656 40.088 1.00 35.98 44 LEU B C 1
ATOM 2314 O O . LEU B 1 44 ? 0.236 9.732 39.446 1.00 36.76 44 LEU B O 1
ATOM 2319 N N . ALA B 1 45 ? 1.783 10.692 40.770 1.00 32.37 45 ALA B N 1
ATOM 2320 C CA . ALA B 1 45 ? 1.047 11.946 40.825 1.00 36.10 45 ALA B CA 1
ATOM 2321 C C . ALA B 1 45 ? 0.989 12.612 39.455 1.00 36.27 45 ALA B C 1
ATOM 2322 O O . ALA B 1 45 ? -0.072 13.088 39.029 1.00 37.17 45 ALA B O 1
ATOM 2324 N N . ALA B 1 46 ? 2.119 12.643 38.747 1.00 38.40 46 ALA B N 1
ATOM 2325 C CA . ALA B 1 46 ? 2.142 13.155 37.385 1.00 33.02 46 ALA B CA 1
ATOM 2326 C C . ALA B 1 46 ? 1.133 12.455 36.486 1.00 34.67 46 ALA B C 1
ATOM 2327 O O . ALA B 1 46 ? 0.772 12.995 35.436 1.00 38.82 46 ALA B O 1
ATOM 2329 N N . LEU B 1 47 ? 0.640 11.288 36.885 1.00 34.14 47 LEU B N 1
ATOM 2330 C CA . LEU B 1 47 ? -0.110 10.416 35.993 1.00 40.90 47 LEU B CA 1
ATOM 2331 C C . LEU B 1 47 ? -1.615 10.598 36.094 1.00 42.30 47 LEU B C 1
ATOM 2332 O O . LEU B 1 47 ? -2.366 9.793 35.533 1.00 44.34 47 LEU B O 1
ATOM 2337 N N . ARG B 1 48 ? -2.089 11.626 36.785 1.00 44.48 48 ARG B N 1
ATOM 2338 C CA . ARG B 1 48 ? -3.535 11.762 36.926 1.00 49.36 48 ARG B CA 1
ATOM 2339 C C . ARG B 1 48 ? -3.884 13.236 37.009 1.00 56.88 48 ARG B C 1
ATOM 2340 O O . ARG B 1 48 ? -3.553 13.912 37.991 1.00 57.94 48 ARG B O 1
ATOM 2343 N N . GLY B 1 49 ? -4.550 13.714 35.970 1.00 55.22 49 GLY B N 1
ATOM 2344 C CA . GLY B 1 49 ? -5.175 15.006 35.996 1.00 60.21 49 GLY B CA 1
ATOM 2345 C C . GLY B 1 49 ? -6.553 14.905 35.384 1.00 58.28 49 GLY B C 1
ATOM 2346 O O . GLY B 1 49 ? -7.180 13.839 35.377 1.00 57.99 49 GLY B O 1
ATOM 2347 N N . PRO B 1 50 ? -7.044 16.014 34.828 1.00 61.49 50 PRO B N 1
ATOM 2348 C CA . PRO B 1 50 ? -8.381 15.981 34.217 1.00 59.31 50 PRO B CA 1
ATOM 2349 C C . PRO B 1 50 ? -8.430 15.200 32.912 1.00 57.25 50 PRO B C 1
ATOM 2350 O O . PRO B 1 50 ? -9.475 14.621 32.592 1.00 54.88 50 PRO B O 1
ATOM 2354 N N . ARG B 1 51 ? -7.338 15.157 32.151 1.00 57.45 51 ARG B N 1
ATOM 2355 C CA . ARG B 1 51 ? -7.327 14.512 30.847 1.00 54.63 51 ARG B CA 1
ATOM 2356 C C . ARG B 1 51 ? -6.138 13.558 30.747 1.00 46.92 51 ARG B C 1
ATOM 2357 O O . ARG B 1 51 ? -5.136 13.703 31.452 1.00 50.21 51 ARG B O 1
ATOM 2361 N N . ILE B 1 52 ? -6.268 12.577 29.849 1.00 44.50 52 ILE B N 1
ATOM 2362 C CA . ILE B 1 52 ? -5.293 11.496 29.756 1.00 38.93 52 ILE B CA 1
ATOM 2363 C C . ILE B 1 52 ? -3.907 12.064 29.489 1.00 36.01 52 ILE B C 1
ATOM 2364 O O . ILE B 1 52 ? -3.741 13.023 28.725 1.00 38.28 52 ILE B O 1
ATOM 2369 N N . ARG B 1 53 ? -2.905 11.473 30.131 1.00 33.12 53 ARG B N 1
ATOM 2370 C CA . ARG B 1 53 ? -1.540 11.982 30.120 1.00 30.99 53 ARG B CA 1
ATOM 2371 C C . ARG B 1 53 ? -0.628 11.103 29.271 1.00 33.58 53 ARG B C 1
ATOM 2372 O O . ARG B 1 53 ? -0.869 9.903 29.100 1.00 27.66 53 ARG B O 1
ATOM 2380 N N . LEU B 1 54 ? 0.438 11.711 28.754 1.00 26.20 54 LEU B N 1
ATOM 2381 C CA . LEU B 1 54 ? 1.330 11.061 27.810 1.00 24.72 54 LEU B CA 1
ATOM 2382 C C . LEU B 1 54 ? 2.663 10.778 28.484 1.00 25.65 54 LEU B C 1
ATOM 2383 O O . LEU B 1 54 ? 3.336 11.701 28.960 1.00 25.48 54 LEU B O 1
ATOM 2388 N N . ILE B 1 55 ? 3.050 9.510 28.489 1.00 23.36 55 ILE B N 1
ATOM 2389 C CA . ILE B 1 55 ? 4.399 9.098 28.841 1.00 22.20 55 ILE B CA 1
ATOM 2390 C C . ILE B 1 55 ? 5.151 8.866 27.535 1.00 23.39 55 ILE B C 1
ATOM 2391 O O . ILE B 1 55 ? 4.797 7.962 26.770 1.00 19.16 55 ILE B O 1
ATOM 2396 N N . ALA B 1 56 ? 6.190 9.669 27.281 1.00 22.44 56 ALA B N 1
ATOM 2397 C CA . ALA B 1 56 ? 6.944 9.621 26.032 1.00 24.07 56 ALA B CA 1
ATOM 2398 C C . ALA B 1 56 ? 8.223 8.808 26.229 1.00 26.26 56 ALA B C 1
ATOM 2399 O O . ALA B 1 56 ? 9.090 9.177 27.028 1.00 20.99 56 ALA B O 1
ATOM 2401 N N . CYS B 1 57 ? 8.348 7.722 25.480 1.00 20.59 57 CYS B N 1
ATOM 2402 C CA . CYS B 1 57 ? 9.389 6.735 25.719 1.00 18.38 57 CYS B CA 1
ATOM 2403 C C . CYS B 1 57 ? 10.529 6.860 24.714 1.00 22.74 57 CYS B C 1
ATOM 2404 O O . CYS B 1 57 ? 10.299 7.000 23.508 1.00 28.20 57 CYS B O 1
ATOM 2407 N N . ILE B 1 58 ? 11.752 6.791 25.229 1.00 19.07 58 ILE B N 1
ATOM 2408 C CA . ILE B 1 58 ? 12.970 6.850 24.437 1.00 20.64 58 ILE B CA 1
ATOM 2409 C C . ILE B 1 58 ? 13.688 5.523 24.617 1.00 28.33 58 ILE B C 1
ATOM 2410 O O . ILE B 1 58 ? 13.751 4.994 25.734 1.00 19.99 58 ILE B O 1
ATOM 2415 N N . VAL B 1 59 ? 14.172 4.959 23.512 1.00 16.94 59 VAL B N 1
ATOM 2416 C CA . VAL B 1 59 ? 15.015 3.776 23.582 1.00 21.30 59 VAL B CA 1
ATOM 2417 C C . VAL B 1 59 ? 16.434 4.229 23.878 1.00 24.71 59 VAL B C 1
ATOM 2418 O O . VAL B 1 59 ? 16.985 5.070 23.159 1.00 24.89 59 VAL B O 1
ATOM 2422 N N . GLY B 1 60 ? 17.024 3.682 24.942 1.00 20.69 60 GLY B N 1
ATOM 2423 C CA . GLY B 1 60 ? 18.344 4.090 25.368 1.00 21.25 60 GLY B CA 1
ATOM 2424 C C . GLY B 1 60 ? 19.434 3.428 24.551 1.00 28.73 60 GLY B C 1
ATOM 2425 O O . GLY B 1 60 ? 20.258 2.677 25.079 1.00 22.34 60 GLY B O 1
ATOM 2426 N N . ALA B 1 61 ? 19.438 3.695 23.250 1.00 26.10 61 ALA B N 1
ATOM 2427 C CA . ALA B 1 61 ? 20.412 3.115 22.342 1.00 26.37 61 ALA B CA 1
ATOM 2428 C C . ALA B 1 61 ? 20.266 3.817 21.002 1.00 24.47 61 ALA B C 1
ATOM 2429 O O . ALA B 1 61 ? 19.169 4.246 20.638 1.00 22.20 61 ALA B O 1
ATOM 2431 N N . ASP B 1 62 ? 21.380 3.948 20.293 1.00 25.85 62 ASP B N 1
ATOM 2432 C CA . ASP B 1 62 ? 21.425 4.545 18.956 1.00 23.96 62 ASP B CA 1
ATOM 2433 C C . ASP B 1 62 ? 21.331 3.446 17.903 1.00 19.52 62 ASP B C 1
ATOM 2434 O O . ASP B 1 62 ? 22.339 2.799 17.605 1.00 21.65 62 ASP B O 1
ATOM 2439 N N . PRO B 1 63 ? 20.154 3.195 17.328 1.00 18.86 63 PRO B N 1
ATOM 2440 C CA . PRO B 1 63 ? 20.055 2.155 16.283 1.00 23.09 63 PRO B CA 1
ATOM 2441 C C . PRO B 1 63 ? 20.940 2.429 15.090 1.00 21.50 63 PRO B C 1
ATOM 2442 O O . PRO B 1 63 ? 21.238 1.498 14.328 1.00 16.59 63 PRO B O 1
ATOM 2446 N N . SER B 1 64 ? 21.347 3.683 14.889 1.00 18.99 64 SER B N 1
ATOM 2447 C CA . SER B 1 64 ? 22.310 4.008 13.841 1.00 16.36 64 SER B CA 1
ATOM 2448 C C . SER B 1 64 ? 23.723 3.626 14.229 1.00 15.68 64 SER B C 1
ATOM 2449 O O . SER B 1 64 ? 24.574 3.498 13.344 1.00 16.58 64 SER B O 1
ATOM 2452 N N . VAL B 1 65 ? 23.976 3.416 15.526 1.00 18.49 65 VAL B N 1
ATOM 2453 C CA . VAL B 1 65 ? 25.302 3.090 16.050 1.00 19.71 65 VAL B CA 1
ATOM 2454 C C . VAL B 1 65 ? 26.343 4.064 15.502 1.00 24.78 65 VAL B C 1
ATOM 2455 O O . VAL B 1 65 ? 27.380 3.660 14.963 1.00 24.84 65 VAL B O 1
ATOM 2459 N N . GLY B 1 66 ? 26.074 5.361 15.630 1.00 18.58 66 GLY B N 1
ATOM 2460 C CA . GLY B 1 66 ? 27.046 6.359 15.247 1.00 25.32 66 GLY B CA 1
ATOM 2461 C C . GLY B 1 66 ? 27.043 6.759 13.785 1.00 25.60 66 GLY B C 1
ATOM 2462 O O . GLY B 1 66 ? 27.748 7.706 13.428 1.00 24.14 66 GLY B O 1
ATOM 2463 N N . ALA B 1 67 ? 26.276 6.084 12.919 1.00 23.32 67 ALA B N 1
ATOM 2464 C CA . ALA B 1 67 ? 26.272 6.506 11.518 1.00 25.11 67 ALA B CA 1
ATOM 2465 C C . ALA B 1 67 ? 25.603 7.867 11.331 1.00 25.23 67 ALA B C 1
ATOM 2466 O O . ALA B 1 67 ? 25.972 8.602 10.404 1.00 22.74 67 ALA B O 1
ATOM 2468 N N . ILE B 1 68 ? 24.619 8.218 12.174 1.00 21.33 68 ILE B N 1
ATOM 2469 C CA . ILE B 1 68 ? 24.088 9.582 12.208 1.00 23.31 68 ILE B CA 1
ATOM 2470 C C . ILE B 1 68 ? 25.069 10.473 12.947 1.00 25.09 68 ILE B C 1
ATOM 2471 O O . ILE B 1 68 ? 25.418 10.194 14.102 1.00 21.68 68 ILE B O 1
ATOM 2476 N N . ARG B 1 69 ? 25.467 11.577 12.312 1.00 24.10 69 ARG B N 1
ATOM 2477 C CA . ARG B 1 69 ? 26.364 12.532 12.943 1.00 24.31 69 ARG B CA 1
ATOM 2478 C C . ARG B 1 69 ? 25.652 13.855 13.151 1.00 31.36 69 ARG B C 1
ATOM 2479 O O . ARG B 1 69 ? 24.734 14.206 12.395 1.00 26.16 69 ARG B O 1
ATOM 2487 N N . PRO B 1 70 ? 26.217 14.708 14.026 1.00 30.34 70 PRO B N 1
ATOM 2488 C CA . PRO B 1 70 ? 25.634 14.916 15.348 1.00 32.81 70 PRO B CA 1
ATOM 2489 C C . PRO B 1 70 ? 25.090 13.620 15.951 1.00 29.14 70 PRO B C 1
ATOM 2490 O O . PRO B 1 70 ? 24.087 13.052 15.496 1.00 28.49 70 PRO B O 1
ATOM 2494 N N . GLU B 1 71 ? 25.802 13.142 16.979 1.00 28.53 71 GLU B N 1
ATOM 2495 C CA . GLU B 1 71 ? 25.514 11.860 17.616 1.00 30.93 71 GLU B CA 1
ATOM 2496 C C . GLU B 1 71 ? 24.146 11.865 18.286 1.00 27.32 71 GLU B C 1
ATOM 2497 O O . GLU B 1 71 ? 23.635 12.907 18.702 1.00 27.23 71 GLU B O 1
ATOM 2499 N N . PHE B 1 72 ? 23.550 10.672 18.362 1.00 28.51 72 PHE B N 1
ATOM 2500 C CA . PHE B 1 72 ? 22.335 10.411 19.129 1.00 28.77 72 PHE B CA 1
ATOM 2501 C C . PHE B 1 72 ? 22.381 11.133 20.476 1.00 24.22 72 PHE B C 1
ATOM 2502 O O . PHE B 1 72 ? 23.380 11.063 21.196 1.00 26.16 72 PHE B O 1
ATOM 2510 N N . ASP B 1 73 ? 21.311 11.863 20.789 1.00 25.83 73 ASP B N 1
ATOM 2511 C CA . ASP B 1 73 ? 21.281 12.795 21.924 1.00 26.63 73 ASP B CA 1
ATOM 2512 C C . ASP B 1 73 ? 19.919 12.684 22.597 1.00 29.54 73 ASP B C 1
ATOM 2513 O O . ASP B 1 73 ? 19.011 13.484 22.341 1.00 28.51 73 ASP B O 1
ATOM 2518 N N . PRO B 1 74 ? 19.738 11.685 23.473 1.00 27.99 74 PRO B N 1
ATOM 2519 C CA . PRO B 1 74 ? 18.430 11.522 24.133 1.00 24.72 74 PRO B CA 1
ATOM 2520 C C . PRO B 1 74 ? 18.081 12.653 25.095 1.00 22.46 74 PRO B C 1
ATOM 2521 O O . PRO B 1 74 ? 16.889 12.873 25.346 1.00 19.48 74 PRO B O 1
ATOM 2525 N N . ALA B 1 75 ? 19.075 13.379 25.623 1.00 22.75 75 ALA B N 1
ATOM 2526 C CA . ALA B 1 75 ? 18.797 14.538 26.477 1.00 26.73 75 ALA B CA 1
ATOM 2527 C C . ALA B 1 75 ? 18.004 15.600 25.720 1.00 27.72 75 ALA B C 1
ATOM 2528 O O . ALA B 1 75 ? 16.956 16.068 26.191 1.00 24.30 75 ALA B O 1
ATOM 2530 N N . ALA B 1 76 ? 18.496 15.986 24.535 1.00 21.30 76 ALA B N 1
ATOM 2531 C CA . ALA B 1 76 ? 17.761 16.919 23.688 1.00 26.34 76 ALA B CA 1
ATOM 2532 C C . ALA B 1 76 ? 16.414 16.346 23.260 1.00 23.14 76 ALA B C 1
ATOM 2533 O O . ALA B 1 76 ? 15.430 17.083 23.127 1.00 18.63 76 ALA B O 1
ATOM 2535 N N . ILE B 1 77 ? 16.349 15.036 23.018 1.00 22.28 77 ILE B N 1
ATOM 2536 C CA . ILE B 1 77 ? 15.086 14.442 22.602 1.00 21.37 77 ILE B CA 1
ATOM 2537 C C . ILE B 1 77 ? 14.071 14.522 23.733 1.00 21.31 77 ILE B C 1
ATOM 2538 O O . ILE B 1 77 ? 12.910 14.893 23.527 1.00 20.03 77 ILE B O 1
ATOM 2543 N N . ALA B 1 78 ? 14.500 14.172 24.948 1.00 21.66 78 ALA B N 1
ATOM 2544 C CA . ALA B 1 78 ? 13.603 14.230 26.095 1.00 23.25 78 ALA B CA 1
ATOM 2545 C C . ALA B 1 78 ? 13.146 15.662 26.364 1.00 19.09 78 ALA B C 1
ATOM 2546 O O . ALA B 1 78 ? 11.969 15.896 26.663 1.00 18.67 78 ALA B O 1
ATOM 2548 N N . ARG B 1 79 ? 14.062 16.633 26.251 1.00 19.71 79 ARG B N 1
ATOM 2549 C CA . ARG B 1 79 ? 13.691 18.036 26.446 1.00 22.78 79 ARG B CA 1
ATOM 2550 C C . ARG B 1 79 ? 12.577 18.453 25.491 1.00 25.60 79 ARG B C 1
ATOM 2551 O O . ARG B 1 79 ? 11.618 19.123 25.890 1.00 27.37 79 ARG B O 1
ATOM 2559 N N . SER B 1 80 ? 12.699 18.081 24.210 1.00 24.93 80 SER B N 1
ATOM 2560 C CA . SER B 1 80 ? 11.668 18.439 23.246 1.00 20.77 80 SER B CA 1
ATOM 2561 C C . SER B 1 80 ? 10.352 17.739 23.546 1.00 25.32 80 SER B C 1
ATOM 2562 O O . SER B 1 80 ? 9.279 18.304 23.296 1.00 22.05 80 SER B O 1
ATOM 2565 N N . TYR B 1 81 ? 10.407 16.512 24.077 1.00 23.33 81 TYR B N 1
ATOM 2566 C CA . TYR B 1 81 ? 9.186 15.852 24.522 1.00 20.76 81 TYR B CA 1
ATOM 2567 C C . TYR B 1 81 ? 8.550 16.620 25.677 1.00 19.61 81 TYR B C 1
ATOM 2568 O O . TYR B 1 81 ? 7.326 16.786 25.729 1.00 23.23 81 TYR B O 1
ATOM 2577 N N . GLU B 1 82 ? 9.376 17.098 26.606 1.00 20.49 82 GLU B N 1
ATOM 2578 C CA . GLU B 1 82 ? 8.885 17.851 27.763 1.00 23.84 82 GLU B CA 1
ATOM 2579 C C . GLU B 1 82 ? 8.245 19.168 27.333 1.00 24.02 82 GLU B C 1
ATOM 2580 O O . GLU B 1 82 ? 7.182 19.553 27.837 1.00 24.55 82 GLU B O 1
ATOM 2586 N N . LYS B 1 83 ? 8.876 19.874 26.395 1.00 26.84 83 LYS B N 1
ATOM 2587 C CA . LYS B 1 83 ? 8.264 21.087 25.862 1.00 29.60 83 LYS B CA 1
ATOM 2588 C C . LYS B 1 83 ? 6.932 20.778 25.195 1.00 28.57 83 LYS B C 1
ATOM 2589 O O . LYS B 1 83 ? 5.988 21.568 25.282 1.00 24.64 83 LYS B O 1
ATOM 2595 N N . ALA B 1 84 ? 6.827 19.622 24.544 1.00 28.15 84 ALA B N 1
ATOM 2596 C CA . ALA B 1 84 ? 5.641 19.310 23.763 1.00 23.69 84 ALA B CA 1
ATOM 2597 C C . ALA B 1 84 ? 4.459 18.867 24.619 1.00 27.91 84 ALA B C 1
ATOM 2598 O O . ALA B 1 84 ? 3.391 18.585 24.064 1.00 28.37 84 ALA B O 1
ATOM 2600 N N . GLY B 1 85 ? 4.600 18.822 25.943 1.00 25.86 85 GLY B N 1
ATOM 2601 C CA . GLY B 1 85 ? 3.494 18.480 26.822 1.00 24.04 85 GLY B CA 1
ATOM 2602 C C . GLY B 1 85 ? 3.518 17.093 27.445 1.00 30.07 85 GLY B C 1
ATOM 2603 O O . GLY B 1 85 ? 2.494 16.669 28.004 1.00 29.96 85 GLY B O 1
ATOM 2604 N N . ALA B 1 86 ? 4.634 16.366 27.361 1.00 26.13 86 ALA B N 1
ATOM 2605 C CA . ALA B 1 86 ? 4.701 15.038 27.962 1.00 29.90 86 ALA B CA 1
ATOM 2606 C C . ALA B 1 86 ? 4.628 15.132 29.484 1.00 22.47 86 ALA B C 1
ATOM 2607 O O . ALA B 1 86 ? 5.244 16.006 30.094 1.00 20.38 86 ALA B O 1
ATOM 2609 N N . ALA B 1 87 ? 3.863 14.224 30.089 1.00 23.92 87 ALA B N 1
ATOM 2610 C CA . ALA B 1 87 ? 3.748 14.168 31.544 1.00 23.17 87 ALA B CA 1
ATOM 2611 C C . ALA B 1 87 ? 4.922 13.450 32.203 1.00 28.26 87 ALA B C 1
ATOM 2612 O O . ALA B 1 87 ? 5.212 13.707 33.379 1.00 27.78 87 ALA B O 1
ATOM 2614 N N . ALA B 1 88 ? 5.617 12.579 31.471 1.00 24.66 88 ALA B N 1
ATOM 2615 C CA . ALA B 1 88 ? 6.725 11.809 32.014 1.00 21.71 88 ALA B CA 1
ATOM 2616 C C . ALA B 1 88 ? 7.514 11.246 30.838 1.00 22.21 88 ALA B C 1
ATOM 2617 O O . ALA B 1 88 ? 6.967 11.088 29.748 1.00 23.53 88 ALA B O 1
ATOM 2619 N N . ILE B 1 89 ? 8.805 10.977 31.053 1.00 17.52 89 ILE B N 1
ATOM 2620 C CA . ILE B 1 89 ? 9.667 10.328 30.063 1.00 21.16 89 ILE B CA 1
ATOM 2621 C C . ILE B 1 89 ? 9.913 8.876 30.470 1.00 21.59 89 ILE B C 1
ATOM 2622 O O . ILE B 1 89 ? 10.155 8.583 31.646 1.00 23.24 89 ILE B O 1
ATOM 2627 N N . GLY B 1 90 ? 9.860 7.971 29.500 1.00 19.47 90 GLY B N 1
ATOM 2628 C CA . GLY B 1 90 ? 10.273 6.577 29.688 1.00 19.02 90 GLY B CA 1
ATOM 2629 C C . GLY B 1 90 ? 11.580 6.329 28.953 1.00 21.55 90 GLY B C 1
ATOM 2630 O O . GLY B 1 90 ? 11.780 6.834 27.842 1.00 20.43 90 GLY B O 1
ATOM 2631 N N . VAL B 1 91 ? 12.495 5.601 29.593 1.00 16.19 91 VAL B N 1
ATOM 2632 C CA . VAL B 1 91 ? 13.766 5.259 28.969 1.00 19.59 91 VAL B CA 1
ATOM 2633 C C . VAL B 1 91 ? 13.909 3.745 29.017 1.00 25.41 91 VAL B C 1
ATOM 2634 O O . VAL B 1 91 ? 14.048 3.155 30.100 1.00 21.18 91 VAL B O 1
ATOM 2638 N N . PHE B 1 92 ? 13.867 3.116 27.853 1.00 22.65 92 PHE B N 1
ATOM 2639 C CA . PHE B 1 92 ? 14.033 1.670 27.748 1.00 20.50 92 PHE B CA 1
ATOM 2640 C C . PHE B 1 92 ? 15.531 1.404 27.694 1.00 22.30 92 PHE B C 1
ATOM 2641 O O . PHE B 1 92 ? 16.183 1.664 26.681 1.00 24.44 92 PHE B O 1
ATOM 2649 N N . THR B 1 93 ? 16.099 0.947 28.801 1.00 18.53 93 THR B N 1
ATOM 2650 C CA . THR B 1 93 ? 17.527 0.675 28.846 1.00 22.60 93 THR B CA 1
ATOM 2651 C C . THR B 1 93 ? 17.774 -0.794 28.495 1.00 24.42 93 THR B C 1
ATOM 2652 O O . THR B 1 93 ? 16.956 -1.668 28.805 1.00 23.28 93 THR B O 1
ATOM 2656 N N . ILE B 1 94 ? 18.884 -1.057 27.799 1.00 23.47 94 ILE B N 1
ATOM 2657 C CA . ILE B 1 94 ? 19.213 -2.407 27.352 1.00 24.97 94 ILE B CA 1
ATOM 2658 C C . ILE B 1 94 ? 20.620 -2.726 27.837 1.00 25.83 94 ILE B C 1
ATOM 2659 O O . ILE B 1 94 ? 21.447 -3.268 27.093 1.00 24.65 94 ILE B O 1
ATOM 2664 N N . GLU B 1 95 ? 20.866 -2.406 29.112 1.00 30.08 95 GLU B N 1
ATOM 2665 C CA . GLU B 1 95 ? 22.193 -2.466 29.722 1.00 31.63 95 GLU B CA 1
ATOM 2666 C C . GLU B 1 95 ? 22.843 -3.829 29.573 1.00 36.15 95 GLU B C 1
ATOM 2667 O O . GLU B 1 95 ? 24.072 -3.926 29.491 1.00 38.70 95 GLU B O 1
ATOM 2673 N N . ASP B 1 96 ? 22.043 -4.893 29.563 1.00 34.23 96 ASP B N 1
ATOM 2674 C CA . ASP B 1 96 ? 22.572 -6.246 29.470 1.00 37.81 96 ASP B CA 1
ATOM 2675 C C . ASP B 1 96 ? 23.065 -6.597 28.078 1.00 36.76 96 ASP B C 1
ATOM 2676 O O . ASP B 1 96 ? 23.731 -7.623 27.924 1.00 40.58 96 ASP B O 1
ATOM 2681 N N . TYR B 1 97 ? 22.769 -5.769 27.071 1.00 37.29 97 TYR B N 1
ATOM 2682 C CA . TYR B 1 97 ? 23.238 -5.999 25.712 1.00 37.13 97 TYR B CA 1
ATOM 2683 C C . TYR B 1 97 ? 24.043 -4.839 25.129 1.00 39.71 97 TYR B C 1
ATOM 2684 O O . TYR B 1 97 ? 24.689 -5.029 24.090 1.00 39.73 97 TYR B O 1
ATOM 2693 N N . PHE B 1 98 ? 24.039 -3.655 25.755 1.00 37.77 98 PHE B N 1
ATOM 2694 C CA . PHE B 1 98 ? 24.854 -2.532 25.284 1.00 37.80 98 PHE B CA 1
ATOM 2695 C C . PHE B 1 98 ? 25.411 -1.761 26.472 1.00 39.73 98 PHE B C 1
ATOM 2696 O O . PHE B 1 98 ? 24.664 -1.390 27.381 1.00 30.59 98 PHE B O 1
ATOM 2704 N N . ARG B 1 99 ? 26.723 -1.517 26.440 1.00 43.45 99 ARG B N 1
ATOM 2705 C CA . ARG B 1 99 ? 27.475 -0.810 27.473 1.00 44.67 99 ARG B CA 1
ATOM 2706 C C . ARG B 1 99 ? 26.786 0.446 27.994 1.00 41.48 99 ARG B C 1
ATOM 2707 O O . ARG B 1 99 ? 26.266 0.476 29.120 1.00 45.06 99 ARG B O 1
ATOM 2709 N N . GLY B 1 100 ? 26.797 1.491 27.178 1.00 36.98 100 GLY B N 1
ATOM 2710 C CA . GLY B 1 100 ? 26.431 2.808 27.625 1.00 32.79 100 GLY B CA 1
ATOM 2711 C C . GLY B 1 100 ? 24.960 3.071 27.778 1.00 29.56 100 GLY B C 1
ATOM 2712 O O . GLY B 1 100 ? 24.596 4.233 27.964 1.00 30.64 100 GLY B O 1
ATOM 2713 N N . SER B 1 101 ? 24.101 2.048 27.716 1.00 25.90 101 SER B N 1
ATOM 2714 C CA . SER B 1 101 ? 22.668 2.317 27.751 1.00 28.22 101 SER B CA 1
ATOM 2715 C C . SER B 1 101 ? 22.276 3.073 29.006 1.00 30.49 101 SER B C 1
ATOM 2716 O O . SER B 1 101 ? 21.481 4.021 28.941 1.00 24.21 101 SER B O 1
ATOM 2719 N N . ASP B 1 102 ? 22.819 2.671 30.161 1.00 25.13 102 ASP B N 1
ATOM 2720 C CA . ASP B 1 102 ? 22.390 3.306 31.405 1.00 34.05 102 ASP B CA 1
ATOM 2721 C C . ASP B 1 102 ? 22.828 4.765 31.477 1.00 22.46 102 ASP B C 1
ATOM 2722 O O . ASP B 1 102 ? 22.153 5.579 32.112 1.00 27.79 102 ASP B O 1
ATOM 2727 N N . GLU B 1 103 ? 23.938 5.121 30.826 1.00 29.93 103 GLU B N 1
ATOM 2728 C CA . GLU B 1 103 ? 24.336 6.526 30.789 1.00 32.03 103 GLU B CA 1
ATOM 2729 C C . GLU B 1 103 ? 23.298 7.388 30.072 1.00 29.23 103 GLU B C 1
ATOM 2730 O O . GLU B 1 103 ? 23.062 8.529 30.482 1.00 30.61 103 GLU B O 1
ATOM 2736 N N . TYR B 1 104 ? 22.637 6.852 29.037 1.00 23.16 104 TYR B N 1
ATOM 2737 C CA . TYR B 1 104 ? 21.542 7.586 28.399 1.00 28.59 104 TYR B CA 1
ATOM 2738 C C . TYR B 1 104 ? 20.425 7.897 29.392 1.00 27.68 104 TYR B C 1
ATOM 2739 O O . TYR B 1 104 ? 19.785 8.949 29.302 1.00 23.47 104 TYR B O 1
ATOM 2748 N N . LEU B 1 105 ? 20.146 6.980 30.326 1.00 19.87 105 LEU B N 1
ATOM 2749 C CA . LEU B 1 105 ? 19.120 7.262 31.328 1.00 20.77 105 LEU B CA 1
ATOM 2750 C C . LEU B 1 105 ? 19.547 8.420 32.225 1.00 23.97 105 LEU B C 1
ATOM 2751 O O . LEU B 1 105 ? 18.729 9.271 32.588 1.00 20.88 105 LEU B O 1
ATOM 2756 N N . GLN B 1 106 ? 20.830 8.461 32.590 1.00 25.71 106 GLN B N 1
ATOM 2757 C CA . GLN B 1 106 ? 21.350 9.552 33.405 1.00 27.57 106 GLN B CA 1
ATOM 2758 C C . GLN B 1 106 ? 21.312 10.882 32.655 1.00 27.81 106 GLN B C 1
ATOM 2759 O O . GLN B 1 106 ? 20.946 11.914 33.230 1.00 27.14 106 GLN B O 1
ATOM 2765 N N . GLN B 1 107 ? 21.672 10.876 31.369 1.00 27.43 107 GLN B N 1
ATOM 2766 C CA . GLN B 1 107 ? 21.640 12.116 30.598 1.00 26.49 107 GLN B CA 1
ATOM 2767 C C . GLN B 1 107 ? 20.224 12.662 30.484 1.00 25.20 107 GLN B C 1
ATOM 2768 O O . GLN B 1 107 ? 20.020 13.880 30.555 1.00 27.92 107 GLN B O 1
ATOM 2774 N N . VAL B 1 108 ? 19.229 11.784 30.306 1.00 18.31 108 VAL B N 1
ATOM 2775 C CA . VAL B 1 108 ? 17.844 12.249 30.297 1.00 18.02 108 VAL B CA 1
ATOM 2776 C C . VAL B 1 108 ? 17.457 12.804 31.659 1.00 29.64 108 VAL B C 1
ATOM 2777 O O . VAL B 1 108 ? 16.815 13.862 31.763 1.00 20.32 108 VAL B O 1
ATOM 2781 N N . ARG B 1 109 ? 17.825 12.089 32.728 1.00 25.97 109 ARG B N 1
ATOM 2782 C CA . ARG B 1 109 ? 17.466 12.543 34.069 1.00 28.04 109 ARG B CA 1
ATOM 2783 C C . ARG B 1 109 ? 17.982 13.953 34.321 1.00 25.56 109 ARG B C 1
ATOM 2784 O O . ARG B 1 109 ? 17.250 14.802 34.844 1.00 21.62 109 ARG B O 1
ATOM 2792 N N . ALA B 1 110 ? 19.224 14.231 33.906 1.00 26.02 110 ALA B N 1
ATOM 2793 C CA . ALA B 1 110 ? 19.797 15.566 34.070 1.00 28.24 110 ALA B CA 1
ATOM 2794 C C . ALA B 1 110 ? 19.101 16.623 33.222 1.00 31.76 110 ALA B C 1
ATOM 2795 O O . ALA B 1 110 ? 19.144 17.807 33.579 1.00 32.80 110 ALA B O 1
ATOM 2797 N N . ALA B 1 111 ? 18.462 16.230 32.114 1.00 28.78 111 ALA B N 1
ATOM 2798 C CA . ALA B 1 111 ? 17.975 17.192 31.134 1.00 27.42 111 ALA B CA 1
ATOM 2799 C C . ALA B 1 111 ? 16.526 17.610 31.352 1.00 27.50 111 ALA B C 1
ATOM 2800 O O . ALA B 1 111 ? 16.123 18.680 30.874 1.00 26.94 111 ALA B O 1
ATOM 2802 N N . VAL B 1 112 ? 15.731 16.814 32.056 1.00 22.08 112 VAL B N 1
ATOM 2803 C CA . VAL B 1 112 ? 14.325 17.142 32.241 1.00 26.83 112 VAL B CA 1
ATOM 2804 C C . VAL B 1 112 ? 14.008 17.283 33.732 1.00 31.83 112 VAL B C 1
ATOM 2805 O O . VAL B 1 112 ? 14.754 16.828 34.610 1.00 27.47 112 VAL B O 1
ATOM 2809 N N . SER B 1 113 ? 12.863 17.917 33.999 1.00 24.54 113 SER B N 1
ATOM 2810 C CA . SER B 1 113 ? 12.278 18.038 35.325 1.00 30.94 113 SER B CA 1
ATOM 2811 C C . SER B 1 113 ? 11.090 17.106 35.517 1.00 29.95 113 SER B C 1
ATOM 2812 O O . SER B 1 113 ? 10.500 17.093 36.604 1.00 26.62 113 SER B O 1
ATOM 2815 N N . LEU B 1 114 ? 10.705 16.364 34.474 1.00 25.56 114 LEU B N 1
ATOM 2816 C CA . LEU B 1 114 ? 9.614 15.408 34.566 1.00 28.93 114 LEU B CA 1
ATOM 2817 C C . LEU B 1 114 ? 10.064 14.146 35.299 1.00 26.08 114 LEU B C 1
ATOM 2818 O O . LEU B 1 114 ? 11.254 13.828 35.339 1.00 27.24 114 LEU B O 1
ATOM 2823 N N . PRO B 1 115 ? 9.121 13.407 35.875 1.00 21.41 115 PRO B N 1
ATOM 2824 C CA . PRO B 1 115 ? 9.440 12.065 36.379 1.00 25.51 115 PRO B CA 1
ATOM 2825 C C . PRO B 1 115 ? 9.879 11.159 35.244 1.00 27.36 115 PRO B C 1
ATOM 2826 O O . PRO B 1 115 ? 9.394 11.263 34.106 1.00 18.30 115 PRO B O 1
ATOM 2830 N N . VAL B 1 116 ? 10.817 10.274 35.568 1.00 22.38 116 VAL B N 1
ATOM 2831 C CA . VAL B 1 116 ? 11.408 9.347 34.612 1.00 17.53 116 VAL B CA 1
ATOM 2832 C C . VAL B 1 116 ? 11.069 7.918 35.023 1.00 28.43 116 VAL B C 1
ATOM 2833 O O . VAL B 1 116 ? 11.347 7.506 36.160 1.00 20.21 116 VAL B O 1
ATOM 2837 N N . LEU B 1 117 ? 10.483 7.167 34.091 1.00 19.24 117 LEU B N 1
ATOM 2838 C CA . LEU B 1 117 ? 10.245 5.739 34.252 1.00 22.08 117 LEU B CA 1
ATOM 2839 C C . LEU B 1 117 ? 11.365 4.979 33.557 1.00 24.36 117 LEU B C 1
ATOM 2840 O O . LEU B 1 117 ? 11.714 5.287 32.406 1.00 20.56 117 LEU B O 1
ATOM 2845 N N . ARG B 1 118 ? 11.969 4.025 34.267 1.00 22.40 118 ARG B N 1
ATOM 2846 C CA . ARG B 1 118 ? 12.930 3.125 33.645 1.00 21.36 118 ARG B CA 1
ATOM 2847 C C . ARG B 1 118 ? 12.187 1.891 33.158 1.00 25.88 118 ARG B C 1
ATOM 2848 O O . ARG B 1 118 ? 11.532 1.200 33.950 1.00 21.67 118 ARG B O 1
ATOM 2856 N N . ILE B 1 119 ? 12.281 1.628 31.858 1.00 21.78 119 ILE B N 1
ATOM 2857 C CA . ILE B 1 119 ? 11.727 0.422 31.256 1.00 22.03 119 ILE B CA 1
ATOM 2858 C C . ILE B 1 119 ? 12.882 -0.542 31.053 1.00 25.78 119 ILE B C 1
ATOM 2859 O O . ILE B 1 119 ? 13.759 -0.303 30.214 1.00 22.20 119 ILE B O 1
ATOM 2864 N N . ASP B 1 120 ? 12.895 -1.620 31.825 1.00 21.40 120 ASP B N 1
ATOM 2865 C CA . ASP B 1 120 ? 13.784 -2.735 31.557 1.00 19.56 120 ASP B CA 1
ATOM 2866 C C . ASP B 1 120 ? 13.123 -3.987 32.128 1.00 25.44 120 ASP B C 1
ATOM 2867 O O . ASP B 1 120 ? 11.900 -4.036 32.304 1.00 21.24 120 ASP B O 1
ATOM 2872 N N . PHE B 1 121 ? 13.917 -5.013 32.379 1.00 18.84 121 PHE B N 1
ATOM 2873 C CA . PHE B 1 121 ? 13.390 -6.334 32.704 1.00 26.90 121 PHE B CA 1
ATOM 2874 C C . PHE B 1 121 ? 13.910 -6.676 34.102 1.00 21.29 121 PHE B C 1
ATOM 2875 O O . PHE B 1 121 ? 15.071 -7.054 34.271 1.00 26.58 121 PHE B O 1
ATOM 2883 N N . ILE B 1 122 ? 13.085 -6.469 35.119 1.00 22.02 122 ILE B N 1
ATOM 2884 C CA . ILE B 1 122 ? 13.534 -6.575 36.504 1.00 22.22 122 ILE B CA 1
ATOM 2885 C C . ILE B 1 122 ? 13.148 -7.944 37.033 1.00 21.46 122 ILE B C 1
ATOM 2886 O O . ILE B 1 122 ? 11.961 -8.294 37.083 1.00 23.53 122 ILE B O 1
ATOM 2891 N N . ILE B 1 123 ? 14.151 -8.727 37.420 1.00 19.02 123 ILE B N 1
ATOM 2892 C CA . ILE B 1 123 ? 13.920 -10.028 38.027 1.00 24.56 123 ILE B CA 1
ATOM 2893 C C . ILE B 1 123 ? 14.602 -10.166 39.374 1.00 25.55 123 ILE B C 1
ATOM 2894 O O . ILE B 1 123 ? 14.545 -11.240 39.966 1.00 25.27 123 ILE B O 1
ATOM 2899 N N . ASP B 1 124 ? 15.261 -9.113 39.869 1.00 23.50 124 ASP B N 1
ATOM 2900 C CA . ASP B 1 124 ? 16.140 -9.178 41.039 1.00 29.86 124 ASP B CA 1
ATOM 2901 C C . ASP B 1 124 ? 16.082 -7.859 41.808 1.00 26.81 124 ASP B C 1
ATOM 2902 O O . ASP B 1 124 ? 16.096 -6.785 41.182 1.00 23.32 124 ASP B O 1
ATOM 2907 N N . PRO B 1 125 ? 16.027 -7.901 43.149 1.00 29.36 125 PRO B N 1
ATOM 2908 C CA . PRO B 1 125 ? 16.041 -6.643 43.936 1.00 27.30 125 PRO B CA 1
ATOM 2909 C C . PRO B 1 125 ? 17.230 -5.734 43.648 1.00 22.63 125 PRO B C 1
ATOM 2910 O O . PRO B 1 125 ? 17.116 -4.504 43.758 1.00 24.90 125 PRO B O 1
ATOM 2914 N N . TYR B 1 126 ? 18.387 -6.312 43.338 1.00 20.65 126 TYR B N 1
ATOM 2915 C CA . TYR B 1 126 ? 19.562 -5.512 43.033 1.00 20.97 126 TYR B CA 1
ATOM 2916 C C . TYR B 1 126 ? 19.304 -4.548 41.878 1.00 30.64 126 TYR B C 1
ATOM 2917 O O . TYR B 1 126 ? 19.942 -3.488 41.804 1.00 25.65 126 TYR B O 1
ATOM 2926 N N . GLN B 1 127 ? 18.380 -4.899 40.963 1.00 22.01 127 GLN B N 1
ATOM 2927 C CA . GLN B 1 127 ? 18.106 -4.040 39.814 1.00 25.60 127 GLN B CA 1
ATOM 2928 C C . GLN B 1 127 ? 17.240 -2.845 40.190 1.00 25.65 127 GLN B C 1
ATOM 2929 O O . GLN B 1 127 ? 17.296 -1.814 39.510 1.00 24.40 127 GLN B O 1
ATOM 2935 N N . VAL B 1 128 ? 16.431 -2.966 41.247 1.00 24.35 128 VAL B N 1
ATOM 2936 C CA . VAL B 1 128 ? 15.645 -1.827 41.709 1.00 24.49 128 VAL B CA 1
ATOM 2937 C C . VAL B 1 128 ? 16.567 -0.753 42.270 1.00 28.09 128 VAL B C 1
ATOM 2938 O O . VAL B 1 128 ? 16.368 0.446 42.025 1.00 25.32 128 VAL B O 1
ATOM 2942 N N . TYR B 1 129 ? 17.596 -1.169 43.020 1.00 27.89 129 TYR B N 1
ATOM 2943 C CA . TYR B 1 129 ? 18.606 -0.229 43.506 1.00 28.40 129 TYR B CA 1
ATOM 2944 C C . TYR B 1 129 ? 19.355 0.427 42.351 1.00 27.09 129 TYR B C 1
ATOM 2945 O O . TYR B 1 129 ? 19.652 1.625 42.402 1.00 24.63 129 TYR B O 1
ATOM 2954 N N . GLU B 1 130 ? 19.702 -0.355 41.323 1.00 23.69 130 GLU B N 1
ATOM 2955 C CA . GLU B 1 130 ? 20.375 0.186 40.144 1.00 25.18 130 GLU B CA 1
ATOM 2956 C C . GLU B 1 130 ? 19.547 1.289 39.493 1.00 21.34 130 GLU B C 1
ATOM 2957 O O . GLU B 1 130 ? 20.075 2.354 39.150 1.00 21.20 130 GLU B O 1
ATOM 2963 N N . ALA B 1 131 ? 18.241 1.047 39.322 1.00 20.75 131 ALA B N 1
ATOM 2964 C CA . ALA B 1 131 ? 17.355 2.050 38.730 1.00 25.09 131 ALA B CA 1
ATOM 2965 C C . ALA B 1 131 ? 17.301 3.321 39.573 1.00 29.74 131 ALA B C 1
ATOM 2966 O O . ALA B 1 131 ? 17.265 4.436 39.030 1.00 21.76 131 ALA B O 1
ATOM 2968 N N . ARG B 1 132 ? 17.262 3.171 40.902 1.00 21.99 132 ARG B N 1
ATOM 2969 C CA . ARG B 1 132 ? 17.280 4.338 41.777 1.00 21.62 132 ARG B CA 1
ATOM 2970 C C . ARG B 1 132 ? 18.592 5.092 41.644 1.00 22.93 132 ARG B C 1
ATOM 2971 O O . ARG B 1 132 ? 18.596 6.316 41.486 1.00 19.64 132 ARG B O 1
ATOM 2979 N N . ALA B 1 133 ? 19.723 4.370 41.712 1.00 20.30 133 ALA B N 1
ATOM 2980 C CA . ALA B 1 133 ? 21.030 4.999 41.585 1.00 22.33 133 ALA B CA 1
ATOM 2981 C C . ALA B 1 133 ? 21.228 5.672 40.228 1.00 24.67 133 ALA B C 1
ATOM 2982 O O . ALA B 1 133 ? 22.069 6.571 40.114 1.00 24.22 133 ALA B O 1
ATOM 2984 N N . LEU B 1 134 ? 20.480 5.268 39.198 1.00 20.61 134 LEU B N 1
ATOM 2985 C CA . LEU B 1 134 ? 20.562 5.956 37.913 1.00 26.99 134 LEU B CA 1
ATOM 2986 C C . LEU B 1 134 ? 19.614 7.144 37.802 1.00 21.39 134 LEU B C 1
ATOM 2987 O O . LEU B 1 134 ? 19.710 7.898 36.832 1.00 24.31 134 LEU B O 1
ATOM 2992 N N . GLY B 1 135 ? 18.713 7.335 38.760 1.00 20.88 135 GLY B N 1
ATOM 2993 C CA . GLY B 1 135 ? 17.832 8.483 38.762 1.00 25.26 135 GLY B CA 1
ATOM 2994 C C . GLY B 1 135 ? 16.394 8.188 38.417 1.00 27.41 135 GLY B C 1
ATOM 2995 O O . GLY B 1 135 ? 15.600 9.129 38.296 1.00 23.72 135 GLY B O 1
ATOM 2996 N N . ALA B 1 136 ? 16.030 6.919 38.255 1.00 20.30 136 ALA B N 1
ATOM 2997 C CA . ALA B 1 136 ? 14.651 6.594 37.934 1.00 22.94 136 ALA B CA 1
ATOM 2998 C C . ALA B 1 136 ? 13.728 6.986 39.075 1.00 25.28 136 ALA B C 1
ATOM 2999 O O . ALA B 1 136 ? 14.076 6.883 40.256 1.00 25.54 136 ALA B O 1
ATOM 3001 N N . ASP B 1 137 ? 12.527 7.422 38.703 1.00 20.28 137 ASP B N 1
ATOM 3002 C CA . ASP B 1 137 ? 11.434 7.647 39.627 1.00 21.63 137 ASP B CA 1
ATOM 3003 C C . ASP B 1 137 ? 10.405 6.531 39.601 1.00 26.88 137 ASP B C 1
ATOM 3004 O O . ASP B 1 137 ? 9.551 6.481 40.488 1.00 23.06 137 ASP B O 1
ATOM 3009 N N . ALA B 1 138 ? 10.459 5.639 38.613 1.00 24.14 138 ALA B N 1
ATOM 3010 C CA . ALA B 1 138 ? 9.549 4.506 38.581 1.00 19.17 138 ALA B CA 1
ATOM 3011 C C . ALA B 1 138 ? 10.208 3.353 37.844 1.00 22.51 138 ALA B C 1
ATOM 3012 O O . ALA B 1 138 ? 11.107 3.547 37.018 1.00 20.66 138 ALA B O 1
ATOM 3014 N N . ILE B 1 139 ? 9.762 2.143 38.167 1.00 20.61 139 ILE B N 1
ATOM 3015 C CA . ILE B 1 139 ? 10.215 0.943 37.489 1.00 22.23 139 ILE B CA 1
ATOM 3016 C C . ILE B 1 139 ? 8.999 0.235 36.915 1.00 18.44 139 ILE B C 1
ATOM 3017 O O . ILE B 1 139 ? 7.851 0.583 37.188 1.00 24.70 139 ILE B O 1
ATOM 3022 N N . LEU B 1 140 ? 9.270 -0.766 36.104 1.00 26.85 140 LEU B N 1
ATOM 3023 C CA . LEU B 1 140 ? 8.251 -1.659 35.595 1.00 23.78 140 LEU B CA 1
ATOM 3024 C C . LEU B 1 140 ? 8.441 -3.039 36.224 1.00 22.66 140 LEU B C 1
ATOM 3025 O O . LEU B 1 140 ? 9.576 -3.465 36.458 1.00 20.13 140 LEU B O 1
ATOM 3030 N N . LEU B 1 141 ? 7.326 -3.730 36.498 1.00 20.08 141 LEU B N 1
ATOM 3031 C CA . LEU B 1 141 ? 7.332 -5.107 36.980 1.00 23.06 141 LEU B CA 1
ATOM 3032 C C . LEU B 1 141 ? 6.405 -5.953 36.120 1.00 25.33 141 LEU B C 1
ATOM 3033 O O . LEU B 1 141 ? 5.236 -5.596 35.921 1.00 25.51 141 LEU B O 1
ATOM 3038 N N . LEU B 1 142 ? 6.930 -7.080 35.637 1.00 21.62 142 LEU B N 1
ATOM 3039 C CA . LEU B 1 142 ? 6.221 -7.986 34.730 1.00 29.97 142 LEU B CA 1
ATOM 3040 C C . LEU B 1 142 ? 5.471 -9.030 35.548 1.00 29.20 142 LEU B C 1
ATOM 3041 O O . LEU B 1 142 ? 6.052 -10.036 35.960 1.00 27.51 142 LEU B O 1
ATOM 3046 N N . ALA B 1 143 ? 4.164 -8.804 35.747 1.00 30.05 143 ALA B N 1
ATOM 3047 C CA . ALA B 1 143 ? 3.331 -9.708 36.539 1.00 32.39 143 ALA B CA 1
ATOM 3048 C C . ALA B 1 143 ? 3.180 -11.086 35.907 1.00 36.47 143 ALA B C 1
ATOM 3049 O O . ALA B 1 143 ? 2.936 -12.060 36.627 1.00 44.45 143 ALA B O 1
ATOM 3051 N N . ALA B 1 144 ? 3.325 -11.204 34.590 1.00 37.43 144 ALA B N 1
ATOM 3052 C CA . ALA B 1 144 ? 3.311 -12.524 33.973 1.00 37.32 144 ALA B CA 1
ATOM 3053 C C . ALA B 1 144 ? 4.590 -13.310 34.229 1.00 40.50 144 ALA B C 1
ATOM 3054 O O . ALA B 1 144 ? 4.609 -14.522 33.985 1.00 34.89 144 ALA B O 1
ATOM 3056 N N . ILE B 1 145 ? 5.645 -12.656 34.717 1.00 39.37 145 ILE B N 1
ATOM 3057 C CA . ILE B 1 145 ? 6.955 -13.268 34.875 1.00 33.16 145 ILE B CA 1
ATOM 3058 C C . ILE B 1 145 ? 7.260 -13.581 36.333 1.00 39.39 145 ILE B C 1
ATOM 3059 O O . ILE B 1 145 ? 7.831 -14.631 36.636 1.00 38.93 145 ILE B O 1
ATOM 3064 N N . LEU B 1 146 ? 6.896 -12.680 37.248 1.00 30.74 146 LEU B N 1
ATOM 3065 C CA . LEU B 1 146 ? 7.331 -12.784 38.634 1.00 38.16 146 LEU B CA 1
ATOM 3066 C C . LEU B 1 146 ? 6.385 -13.665 39.435 1.00 36.62 146 LEU B C 1
ATOM 3067 O O . LEU B 1 146 ? 5.199 -13.795 39.110 1.00 39.74 146 LEU B O 1
ATOM 3072 N N . SER B 1 147 ? 6.923 -14.278 40.486 1.00 36.81 147 SER B N 1
ATOM 3073 C CA . SER B 1 147 ? 6.078 -15.000 41.419 1.00 39.47 147 SER B CA 1
ATOM 3074 C C . SER B 1 147 ? 5.277 -14.001 42.241 1.00 36.35 147 SER B C 1
ATOM 3075 O O . SER B 1 147 ? 5.660 -12.837 42.357 1.00 37.08 147 SER B O 1
ATOM 3078 N N . PRO B 1 148 ? 4.144 -14.423 42.806 1.00 42.56 148 PRO B N 1
ATOM 3079 C CA . PRO B 1 148 ? 3.363 -13.490 43.639 1.00 44.11 148 PRO B CA 1
ATOM 3080 C C . PRO B 1 148 ? 4.124 -12.972 44.852 1.00 44.43 148 PRO B C 1
ATOM 3081 O O . PRO B 1 148 ? 3.831 -11.871 45.332 1.00 40.45 148 PRO B O 1
ATOM 3085 N N . ALA B 1 149 ? 5.105 -13.723 45.357 1.00 44.86 149 ALA B N 1
ATOM 3086 C CA . ALA B 1 149 ? 5.953 -13.202 46.423 1.00 38.12 149 ALA B CA 1
ATOM 3087 C C . ALA B 1 149 ? 6.904 -12.127 45.895 1.00 38.51 149 ALA B C 1
ATOM 3088 O O . ALA B 1 149 ? 6.989 -11.029 46.459 1.00 39.40 149 ALA B O 1
ATOM 3090 N N . GLN B 1 150 ? 7.624 -12.422 44.805 1.00 36.94 150 GLN B N 1
ATOM 3091 C CA . GLN B 1 150 ? 8.573 -11.450 44.258 1.00 36.72 150 GLN B CA 1
ATOM 3092 C C . GLN B 1 150 ? 7.868 -10.185 43.798 1.00 29.04 150 GLN B C 1
ATOM 3093 O O . GLN B 1 150 ? 8.427 -9.085 43.886 1.00 24.77 150 GLN B O 1
ATOM 3099 N N . LEU B 1 151 ? 6.653 -10.322 43.272 1.00 29.14 151 LEU B N 1
ATOM 3100 C CA . LEU B 1 151 ? 5.881 -9.151 42.892 1.00 34.28 151 LEU B CA 1
ATOM 3101 C C . LEU B 1 151 ? 5.710 -8.211 44.076 1.00 32.66 151 LEU B C 1
ATOM 3102 O O . LEU B 1 151 ? 5.987 -7.011 43.979 1.00 32.28 151 LEU B O 1
ATOM 3107 N N . ARG B 1 152 ? 5.287 -8.744 45.220 1.00 35.37 152 ARG B N 1
ATOM 3108 C CA . ARG B 1 152 ? 5.086 -7.877 46.373 1.00 33.75 152 ARG B CA 1
ATOM 3109 C C . ARG B 1 152 ? 6.415 -7.403 46.951 1.00 30.91 152 ARG B C 1
ATOM 3110 O O . ARG B 1 152 ? 6.547 -6.231 47.313 1.00 29.98 152 ARG B O 1
ATOM 3118 N N . GLU B 1 153 ? 7.423 -8.280 47.007 1.00 28.32 153 GLU B N 1
ATOM 3119 C CA . GLU B 1 153 ? 8.737 -7.862 47.493 1.00 31.42 153 GLU B CA 1
ATOM 3120 C C . GLU B 1 153 ? 9.331 -6.740 46.636 1.00 33.90 153 GLU B C 1
ATOM 3121 O O . GLU B 1 153 ? 9.920 -5.784 47.165 1.00 31.49 153 GLU B O 1
ATOM 3127 N N . LEU B 1 154 ? 9.194 -6.834 45.312 1.00 23.77 154 LEU B N 1
ATOM 3128 C CA . LEU B 1 154 ? 9.788 -5.815 44.451 1.00 23.31 154 LEU B CA 1
ATOM 3129 C C . LEU B 1 154 ? 8.993 -4.518 44.507 1.00 20.52 154 LEU B C 1
ATOM 3130 O O . LEU B 1 154 ? 9.577 -3.422 44.462 1.00 19.97 154 LEU B O 1
ATOM 3135 N N . MET B 1 155 ? 7.663 -4.624 44.599 1.00 18.45 155 MET B N 1
ATOM 3136 C CA . MET B 1 155 ? 6.839 -3.434 44.780 1.00 25.23 155 MET B CA 1
ATOM 3137 C C . MET B 1 155 ? 7.200 -2.720 46.072 1.00 31.13 155 MET B C 1
ATOM 3138 O O . MET B 1 155 ? 7.315 -1.484 46.101 1.00 26.94 155 MET B O 1
ATOM 3143 N N . ALA B 1 156 ? 7.375 -3.483 47.162 1.00 27.70 156 ALA B N 1
ATOM 3144 C CA . ALA B 1 156 ? 7.646 -2.859 48.457 1.00 29.42 156 ALA B CA 1
ATOM 3145 C C . ALA B 1 156 ? 9.028 -2.225 48.494 1.00 23.09 156 ALA B C 1
ATOM 3146 O O . ALA B 1 156 ? 9.214 -1.172 49.120 1.00 27.62 156 ALA B O 1
ATOM 3148 N N . LEU B 1 157 ? 10.017 -2.853 47.850 1.00 20.76 157 LEU B N 1
ATOM 3149 C CA . LEU B 1 157 ? 11.350 -2.267 47.865 1.00 18.68 157 LEU B CA 1
ATOM 3150 C C . LEU B 1 157 ? 11.397 -0.968 47.056 1.00 26.18 157 LEU B C 1
ATOM 3151 O O . LEU B 1 157 ? 12.008 0.018 47.490 1.00 27.02 157 LEU B O 1
ATOM 3156 N N . ALA B 1 158 ? 10.754 -0.942 45.884 1.00 28.50 158 ALA B N 1
ATOM 3157 C CA . ALA B 1 158 ? 10.619 0.309 45.144 1.00 26.12 158 ALA B CA 1
ATOM 3158 C C . ALA B 1 158 ? 9.970 1.377 46.013 1.00 29.19 158 ALA B C 1
ATOM 3159 O O . ALA B 1 158 ? 10.494 2.491 46.153 1.00 24.98 158 ALA B O 1
ATOM 3161 N N . HIS B 1 159 ? 8.822 1.046 46.609 1.00 25.00 159 HIS B N 1
ATOM 3162 C CA . HIS B 1 159 ? 8.158 1.969 47.521 1.00 31.71 159 HIS B CA 1
ATOM 3163 C C . HIS B 1 159 ? 9.105 2.440 48.619 1.00 30.47 159 HIS B C 1
ATOM 3164 O O . HIS B 1 159 ? 9.106 3.619 48.989 1.00 31.96 159 HIS B O 1
ATOM 3171 N N . GLU B 1 160 ? 9.926 1.532 49.143 1.00 30.91 160 GLU B N 1
ATOM 3172 C CA . GLU B 1 160 ? 10.877 1.897 50.187 1.00 30.91 160 GLU B CA 1
ATOM 3173 C C . GLU B 1 160 ? 11.907 2.901 49.681 1.00 31.55 160 GLU B C 1
ATOM 3174 O O . GLU B 1 160 ? 12.358 3.769 50.433 1.00 27.42 160 GLU B O 1
ATOM 3180 N N . LEU B 1 161 ? 12.296 2.803 48.414 1.00 29.52 161 LEU B N 1
ATOM 3181 C CA . LEU B 1 161 ? 13.287 3.718 47.869 1.00 26.45 161 LEU B CA 1
ATOM 3182 C C . LEU B 1 161 ? 12.682 5.028 47.349 1.00 26.65 161 LEU B C 1
ATOM 3183 O O . LEU B 1 161 ? 13.432 5.923 46.940 1.00 29.06 161 LEU B O 1
ATOM 3188 N N . GLY B 1 162 ? 11.357 5.171 47.337 1.00 24.69 162 GLY B N 1
ATOM 3189 C CA . GLY B 1 162 ? 10.729 6.384 46.845 1.00 31.48 162 GLY B CA 1
ATOM 3190 C C . GLY B 1 162 ? 10.171 6.324 45.444 1.00 30.73 162 GLY B C 1
ATOM 3191 O O . GLY B 1 162 ? 9.590 7.316 44.980 1.00 25.05 162 GLY B O 1
ATOM 3192 N N . MET B 1 163 ? 10.309 5.201 44.768 1.00 26.05 163 MET B N 1
ATOM 3193 C CA . MET B 1 163 ? 9.848 5.070 43.405 1.00 28.32 163 MET B CA 1
ATOM 3194 C C . MET B 1 163 ? 8.491 4.390 43.351 1.00 31.46 163 MET B C 1
ATOM 3195 O O . MET B 1 163 ? 8.103 3.646 44.256 1.00 24.35 163 MET B O 1
ATOM 3200 N N . ALA B 1 164 ? 7.768 4.670 42.277 1.00 19.97 164 ALA B N 1
ATOM 3201 C CA . ALA B 1 164 ? 6.567 3.938 41.937 1.00 22.66 164 ALA B CA 1
ATOM 3202 C C . ALA B 1 164 ? 6.947 2.696 41.130 1.00 29.34 164 ALA B C 1
ATOM 3203 O O . ALA B 1 164 ? 7.973 2.663 40.439 1.00 25.34 164 ALA B O 1
ATOM 3205 N N . ALA B 1 165 ? 6.125 1.659 41.237 1.00 26.92 165 ALA B N 1
ATOM 3206 C CA . ALA B 1 165 ? 6.310 0.453 40.442 1.00 21.70 165 ALA B CA 1
ATOM 3207 C C . ALA B 1 165 ? 5.045 0.229 39.625 1.00 27.03 165 ALA B C 1
ATOM 3208 O O . ALA B 1 165 ? 3.966 0.031 40.193 1.00 28.32 165 ALA B O 1
ATOM 3210 N N . MET B 1 166 ? 5.170 0.304 38.298 1.00 28.46 166 MET B N 1
ATOM 3211 C CA . MET B 1 166 ? 4.058 0.055 37.386 1.00 22.39 166 MET B CA 1
ATOM 3212 C C . MET B 1 166 ? 4.029 -1.436 37.066 1.00 23.68 166 MET B C 1
ATOM 3213 O O . MET B 1 166 ? 5.037 -1.987 36.601 1.00 28.63 166 MET B O 1
ATOM 3218 N N . VAL B 1 167 ? 2.899 -2.093 37.333 1.00 26.00 167 VAL B N 1
ATOM 3219 C CA . VAL B 1 167 ? 2.783 -3.543 37.183 1.00 23.19 167 VAL B CA 1
ATOM 3220 C C . VAL B 1 167 ? 2.154 -3.830 35.824 1.00 26.61 167 VAL B C 1
ATOM 3221 O O . VAL B 1 167 ? 0.995 -3.475 35.569 1.00 27.08 167 VAL B O 1
ATOM 3225 N N . GLU B 1 168 ? 2.922 -4.470 34.951 1.00 23.56 168 GLU B N 1
ATOM 3226 C CA . GLU B 1 168 ? 2.454 -4.789 33.606 1.00 27.12 168 GLU B CA 1
ATOM 3227 C C . GLU B 1 168 ? 1.510 -5.986 33.615 1.00 31.30 168 GLU B C 1
ATOM 3228 O O . GLU B 1 168 ? 1.771 -7.000 34.271 1.00 25.45 168 GLU B O 1
ATOM 3231 N N . VAL B 1 169 ? 0.412 -5.870 32.868 1.00 31.45 169 VAL B N 1
ATOM 3232 C CA . VAL B 1 169 ? -0.498 -6.985 32.661 1.00 35.40 169 VAL B CA 1
ATOM 3233 C C . VAL B 1 169 ? -0.798 -7.125 31.174 1.00 36.76 169 VAL B C 1
ATOM 3234 O O . VAL B 1 169 ? -0.864 -6.141 30.427 1.00 34.03 169 VAL B O 1
ATOM 3238 N N . THR B 1 170 ? -0.982 -8.375 30.752 1.00 39.01 170 THR B N 1
ATOM 3239 C CA . THR B 1 170 ? -1.265 -8.719 29.371 1.00 39.26 170 THR B CA 1
ATOM 3240 C C . THR B 1 170 ? -2.540 -9.534 29.197 1.00 42.51 170 THR B C 1
ATOM 3241 O O . THR B 1 170 ? -2.993 -9.694 28.057 1.00 40.26 170 THR B O 1
ATOM 3245 N N . ASP B 1 171 ? -3.111 -10.081 30.270 1.00 39.97 171 ASP B N 1
ATOM 3246 C CA . ASP B 1 171 ? -4.237 -11.003 30.140 1.00 47.75 171 ASP B CA 1
ATOM 3247 C C . ASP B 1 171 ? -5.008 -11.030 31.454 1.00 44.26 171 ASP B C 1
ATOM 3248 O O . ASP B 1 171 ? -4.614 -10.404 32.440 1.00 43.06 171 ASP B O 1
ATOM 3253 N N . GLU B 1 172 ? -6.105 -11.796 31.466 1.00 39.27 172 GLU B N 1
ATOM 3254 C CA . GLU B 1 172 ? -6.974 -11.825 32.634 1.00 41.20 172 GLU B CA 1
ATOM 3255 C C . GLU B 1 172 ? -6.268 -12.436 33.840 1.00 46.44 172 GLU B C 1
ATOM 3256 O O . GLU B 1 172 ? -6.531 -12.035 34.981 1.00 41.39 172 GLU B O 1
ATOM 3259 N N . GLU B 1 173 ? -5.354 -13.382 33.600 1.00 44.11 173 GLU B N 1
ATOM 3260 C CA . GLU B 1 173 ? -4.613 -14.019 34.684 1.00 48.96 173 GLU B CA 1
ATOM 3261 C C . GLU B 1 173 ? -3.539 -13.095 35.258 1.00 47.93 173 GLU B C 1
ATOM 3262 O O . GLU B 1 173 ? -3.270 -13.134 36.463 1.00 43.81 173 GLU B O 1
ATOM 3268 N N . ASP B 1 174 ? -2.915 -12.260 34.422 1.00 45.77 174 ASP B N 1
ATOM 3269 C CA . ASP B 1 174 ? -2.010 -11.247 34.957 1.00 43.23 174 ASP B CA 1
ATOM 3270 C C . ASP B 1 174 ? -2.773 -10.236 35.805 1.00 43.26 174 ASP B C 1
ATOM 3271 O O . ASP B 1 174 ? -2.270 -9.779 36.838 1.00 39.90 174 ASP B O 1
ATOM 3276 N N . VAL B 1 175 ? -3.994 -9.885 35.387 1.00 37.34 175 VAL B N 1
ATOM 3277 C CA . VAL B 1 175 ? -4.751 -8.847 36.078 1.00 39.22 175 VAL B CA 1
ATOM 3278 C C . VAL B 1 175 ? -5.071 -9.271 37.508 1.00 45.39 175 VAL B C 1
ATOM 3279 O O . VAL B 1 175 ? -4.916 -8.480 38.451 1.00 44.02 175 VAL B O 1
ATOM 3283 N N . GLU B 1 176 ? -5.503 -10.522 37.703 1.00 44.90 176 GLU B N 1
ATOM 3284 C CA . GLU B 1 176 ? -5.815 -10.961 39.064 1.00 45.62 176 GLU B CA 1
ATOM 3285 C C . GLU B 1 176 ? -4.567 -10.955 39.943 1.00 42.83 176 GLU B C 1
ATOM 3286 O O . GLU B 1 176 ? -4.646 -10.640 41.137 1.00 41.07 176 GLU B O 1
ATOM 3292 N N . ARG B 1 177 ? -3.404 -11.283 39.370 1.00 39.92 177 ARG B N 1
ATOM 3293 C CA . ARG B 1 177 ? -2.174 -11.287 40.159 1.00 38.80 177 ARG B CA 1
ATOM 3294 C C . ARG B 1 177 ? -1.812 -9.884 40.628 1.00 41.48 177 ARG B C 1
ATOM 3295 O O . ARG B 1 177 ? -1.346 -9.695 41.761 1.00 37.76 177 ARG B O 1
ATOM 3303 N N . ALA B 1 178 ? -2.022 -8.887 39.772 1.00 40.29 178 ALA B N 1
ATOM 3304 C CA . ALA B 1 178 ? -1.745 -7.515 40.168 1.00 37.93 178 ALA B CA 1
ATOM 3305 C C . ALA B 1 178 ? -2.785 -7.022 41.160 1.00 36.55 178 ALA B C 1
ATOM 3306 O O . ALA B 1 178 ? -2.454 -6.321 42.122 1.00 35.11 178 ALA B O 1
ATOM 3308 N N . LEU B 1 179 ? -4.052 -7.373 40.941 1.00 38.09 179 LEU B N 1
ATOM 3309 C CA . LEU B 1 179 ? -5.067 -7.058 41.935 1.00 40.11 179 LEU B CA 1
ATOM 3310 C C . LEU B 1 179 ? -4.764 -7.754 43.264 1.00 41.61 179 LEU B C 1
ATOM 3311 O O . LEU B 1 179 ? -4.999 -7.182 44.334 1.00 42.96 179 LEU B O 1
ATOM 3316 N N . ALA B 1 180 ? -4.194 -8.962 43.215 1.00 40.55 180 ALA B N 1
ATOM 3317 C CA . ALA B 1 180 ? -3.849 -9.666 44.449 1.00 40.12 180 ALA B CA 1
ATOM 3318 C C . ALA B 1 180 ? -2.709 -8.971 45.182 1.00 41.92 180 ALA B C 1
ATOM 3319 O O . ALA B 1 180 ? -2.756 -8.817 46.408 1.00 40.99 180 ALA B O 1
ATOM 3321 N N . ALA B 1 181 ? -1.687 -8.521 44.456 1.00 43.89 181 ALA B N 1
ATOM 3322 C CA . ALA B 1 181 ? -0.570 -7.851 45.105 1.00 35.67 181 ALA B CA 1
ATOM 3323 C C . ALA B 1 181 ? -0.903 -6.427 45.523 1.00 39.29 181 ALA B C 1
ATOM 3324 O O . ALA B 1 181 ? -0.028 -5.749 46.075 1.00 37.88 181 ALA B O 1
ATOM 3326 N N . LYS B 1 182 ? -2.145 -5.976 45.279 1.00 42.22 182 LYS B N 1
ATOM 3327 C CA . LYS B 1 182 ? -2.650 -4.659 45.701 1.00 38.96 182 LYS B CA 1
ATOM 3328 C C . LYS B 1 182 ? -1.897 -3.516 45.017 1.00 40.11 182 LYS B C 1
ATOM 3329 O O . LYS B 1 182 ? -1.622 -2.477 45.625 1.00 38.88 182 LYS B O 1
ATOM 3335 N N . ALA B 1 183 ? -1.576 -3.695 43.740 1.00 41.40 183 ALA B N 1
ATOM 3336 C CA . ALA B 1 183 ? -0.833 -2.672 43.005 1.00 38.02 183 ALA B CA 1
ATOM 3337 C C . ALA B 1 183 ? -1.724 -1.467 42.731 1.00 32.37 183 ALA B C 1
ATOM 3338 O O . ALA B 1 183 ? -2.808 -1.634 42.162 1.00 37.39 183 ALA B O 1
ATOM 3340 N N . PRO B 1 184 ? -1.335 -0.255 43.131 1.00 31.07 184 PRO B N 1
ATOM 3341 C CA . PRO B 1 184 ? -2.130 0.938 42.804 1.00 31.48 184 PRO B CA 1
ATOM 3342 C C . PRO B 1 184 ? -1.848 1.532 41.430 1.00 39.55 184 PRO B C 1
ATOM 3343 O O . PRO B 1 184 ? -2.384 2.600 41.120 1.00 39.39 184 PRO B O 1
ATOM 3347 N N . LEU B 1 185 ? -1.029 0.886 40.601 1.00 34.24 185 LEU B N 1
ATOM 3348 C CA . LEU B 1 185 ? -0.630 1.454 39.314 1.00 32.46 185 LEU B CA 1
ATOM 3349 C C . LEU B 1 185 ? -0.375 0.299 38.356 1.00 26.59 185 LEU B C 1
ATOM 3350 O O . LEU B 1 185 ? 0.583 -0.461 38.544 1.00 29.64 185 LEU B O 1
ATOM 3355 N N . ILE B 1 186 ? -1.217 0.176 37.330 1.00 32.82 186 ILE B N 1
ATOM 3356 C CA . ILE B 1 186 ? -1.148 -0.924 36.374 1.00 31.14 186 ILE B CA 1
ATOM 3357 C C . ILE B 1 186 ? -1.027 -0.373 34.961 1.00 30.39 186 ILE B C 1
ATOM 3358 O O . ILE B 1 186 ? -1.662 0.631 34.620 1.00 33.89 186 ILE B O 1
ATOM 3363 N N . VAL B 1 187 ? -0.228 -1.041 34.129 1.00 25.65 187 VAL B N 1
ATOM 3364 C CA . VAL B 1 187 ? -0.179 -0.755 32.702 1.00 30.12 187 VAL B CA 1
ATOM 3365 C C . VAL B 1 187 ? -0.670 -1.985 31.950 1.00 28.47 187 VAL B C 1
ATOM 3366 O O . VAL B 1 187 ? -0.193 -3.106 32.184 1.00 27.20 187 VAL B O 1
ATOM 3370 N N . ILE B 1 188 ? -1.634 -1.777 31.068 1.00 27.08 188 ILE B N 1
ATOM 3371 C CA . ILE B 1 188 ? -2.069 -2.811 30.135 1.00 34.17 188 ILE B CA 1
ATOM 3372 C C . ILE B 1 188 ? -1.152 -2.758 28.920 1.00 29.31 188 ILE B C 1
ATOM 3373 O O . ILE B 1 188 ? -1.047 -1.718 28.259 1.00 31.99 188 ILE B O 1
ATOM 3378 N N . ILE B 1 189 ? -0.450 -3.861 28.664 1.00 35.46 189 ILE B N 1
ATOM 3379 C CA . ILE B 1 189 ? 0.380 -4.026 27.471 1.00 34.60 189 ILE B CA 1
ATOM 3380 C C . ILE B 1 189 ? -0.486 -4.625 26.372 1.00 32.45 189 ILE B C 1
ATOM 3381 O O . ILE B 1 189 ? -0.997 -5.741 26.514 1.00 31.55 189 ILE B O 1
ATOM 3386 N N . ASN B 1 190 ? -0.649 -3.892 25.272 1.00 31.70 190 ASN B N 1
ATOM 3387 C CA . ASN B 1 190 ? -1.532 -4.340 24.204 1.00 30.88 190 ASN B CA 1
ATOM 3388 C C . ASN B 1 190 ? -0.835 -5.317 23.266 1.00 34.65 190 ASN B C 1
ATOM 3389 O O . ASN B 1 190 ? -0.839 -5.126 22.045 1.00 35.96 190 ASN B O 1
ATOM 3394 N N . LEU B 1 191 ? -0.242 -6.371 23.822 1.00 38.13 191 LEU B N 1
ATOM 3395 C CA . LEU B 1 191 ? 0.520 -7.333 23.040 1.00 38.46 191 LEU B CA 1
ATOM 3396 C C . LEU B 1 191 ? 0.111 -8.744 23.430 1.00 47.23 191 LEU B C 1
ATOM 3397 O O . LEU B 1 191 ? 0.187 -9.116 24.608 1.00 44.56 191 LEU B O 1
ATOM 3402 N N . ASN B 1 192 ? -0.335 -9.519 22.443 1.00 47.29 192 ASN B N 1
ATOM 3403 C CA . ASN B 1 192 ? -0.475 -10.959 22.598 1.00 44.66 192 ASN B CA 1
ATOM 3404 C C . ASN B 1 192 ? 0.915 -11.567 22.747 1.00 49.51 192 ASN B C 1
ATOM 3405 O O . ASN B 1 192 ? 1.714 -11.497 21.807 1.00 51.42 192 ASN B O 1
ATOM 3410 N N . TRP B 1 193 ? 1.236 -12.137 23.915 1.00 49.44 193 TRP B N 1
ATOM 3411 C CA . TRP B 1 193 ? 2.582 -12.665 24.125 1.00 48.19 193 TRP B CA 1
ATOM 3412 C C . TRP B 1 193 ? 2.851 -13.923 23.302 1.00 55.77 193 TRP B C 1
ATOM 3413 O O . TRP B 1 193 ? 4.017 -14.283 23.102 1.00 53.91 193 TRP B O 1
ATOM 3415 N N . ASP B 1 194 ? 1.804 -14.595 22.820 1.00 50.36 194 ASP B N 1
ATOM 3416 C CA . ASP B 1 194 ? 1.999 -15.777 21.989 1.00 57.40 194 ASP B CA 1
ATOM 3417 C C . ASP B 1 194 ? 2.228 -15.399 20.523 1.00 55.10 194 ASP B C 1
ATOM 3418 O O . ASP B 1 194 ? 3.251 -15.753 19.931 1.00 49.89 194 ASP B O 1
ATOM 3420 N N . THR B 1 195 ? 1.291 -14.671 19.919 1.00 53.32 195 THR B N 1
ATOM 3421 C CA . THR B 1 195 ? 1.389 -14.342 18.500 1.00 50.22 195 THR B CA 1
ATOM 3422 C C . THR B 1 195 ? 2.204 -13.081 18.223 1.00 46.55 195 THR B C 1
ATOM 3423 O O . THR B 1 195 ? 2.428 -12.757 17.051 1.00 40.73 195 THR B O 1
ATOM 3427 N N . LEU B 1 196 ? 2.673 -12.385 19.265 1.00 49.75 196 LEU B N 1
ATOM 3428 C CA . LEU B 1 196 ? 3.284 -11.055 19.134 1.00 44.62 196 LEU B CA 1
ATOM 3429 C C . LEU B 1 196 ? 2.390 -10.108 18.335 1.00 37.13 196 LEU B C 1
ATOM 3430 O O . LEU B 1 196 ? 2.869 -9.180 17.677 1.00 39.80 196 LEU B O 1
ATOM 3435 N N . GLU B 1 197 ? 1.082 -10.340 18.394 1.00 34.88 197 GLU B N 1
ATOM 3436 C CA . GLU B 1 197 ? 0.111 -9.440 17.790 1.00 40.35 197 GLU B CA 1
ATOM 3437 C C . GLU B 1 197 ? -0.124 -8.260 18.732 1.00 41.66 197 GLU B C 1
ATOM 3438 O O . GLU B 1 197 ? -0.486 -8.448 19.901 1.00 42.02 197 GLU B O 1
ATOM 3441 N N . ILE B 1 198 ? 0.123 -7.056 18.243 1.00 36.87 198 ILE B N 1
ATOM 3442 C CA . ILE B 1 198 ? -0.254 -5.834 18.942 1.00 43.22 198 ILE B CA 1
ATOM 3443 C C . ILE B 1 198 ? -1.691 -5.495 18.575 1.00 42.13 198 ILE B C 1
ATOM 3444 O O . ILE B 1 198 ? -2.096 -5.631 17.413 1.00 44.18 198 ILE B O 1
ATOM 3449 N N . SER B 1 199 ? -2.472 -5.057 19.565 1.00 41.87 199 SER B N 1
ATOM 3450 C CA . SER B 1 199 ? -3.863 -4.684 19.324 1.00 42.84 199 SER B CA 1
ATOM 3451 C C . SER B 1 199 ? -4.470 -3.908 20.483 1.00 39.10 199 SER B C 1
ATOM 3452 O O . SER B 1 199 ? -4.360 -4.325 21.640 1.00 40.73 199 SER B O 1
ATOM 3455 N N . LEU B 1 200 ? -5.141 -2.794 20.171 1.00 37.37 200 LEU B N 1
ATOM 3456 C CA . LEU B 1 200 ? -5.872 -2.040 21.184 1.00 39.02 200 LEU B CA 1
ATOM 3457 C C . LEU B 1 200 ? -6.951 -2.875 21.863 1.00 39.59 200 LEU B C 1
ATOM 3458 O O . LEU B 1 200 ? -7.347 -2.552 22.989 1.00 34.89 200 LEU B O 1
ATOM 3463 N N . GLU B 1 201 ? -7.432 -3.937 21.202 1.00 39.70 201 GLU B N 1
ATOM 3464 C CA . GLU B 1 201 ? -8.490 -4.772 21.765 1.00 40.18 201 GLU B CA 1
ATOM 3465 C C . GLU B 1 201 ? -8.152 -5.296 23.152 1.00 40.24 201 GLU B C 1
ATOM 3466 O O . GLU B 1 201 ? -9.067 -5.613 23.919 1.00 45.26 201 GLU B O 1
ATOM 3468 N N . THR B 1 202 ? -6.859 -5.404 23.486 1.00 40.24 202 THR B N 1
ATOM 3469 C CA . THR B 1 202 ? -6.462 -5.912 24.797 1.00 38.06 202 THR B CA 1
ATOM 3470 C C . THR B 1 202 ? -6.887 -4.960 25.904 1.00 41.76 202 THR B C 1
ATOM 3471 O O . THR B 1 202 ? -7.518 -5.372 26.882 1.00 39.17 202 THR B O 1
ATOM 3475 N N . THR B 1 203 ? -6.542 -3.676 25.783 1.00 33.42 203 THR B N 1
ATOM 3476 C CA . THR B 1 203 ? -6.958 -2.737 26.816 1.00 35.90 203 THR B CA 1
ATOM 3477 C C . THR B 1 203 ? -8.470 -2.585 26.845 1.00 42.73 203 THR B C 1
ATOM 3478 O O . THR B 1 203 ? -9.048 -2.367 27.920 1.00 40.39 203 THR B O 1
ATOM 3482 N N . ARG B 1 204 ? -9.131 -2.749 25.692 1.00 40.26 204 ARG B N 1
ATOM 3483 C CA . ARG B 1 204 ? -10.580 -2.570 25.664 1.00 43.09 204 ARG B CA 1
ATOM 3484 C C . ARG B 1 204 ? -11.265 -3.632 26.510 1.00 43.54 204 ARG B C 1
ATOM 3485 O O . ARG B 1 204 ? -12.116 -3.320 27.351 1.00 45.46 204 ARG B O 1
ATOM 3493 N N . ARG B 1 205 ? -10.854 -4.889 26.348 1.00 41.25 205 ARG B N 1
ATOM 3494 C CA . ARG B 1 205 ? -11.460 -5.973 27.113 1.00 43.89 205 ARG B CA 1
ATOM 3495 C C . ARG B 1 205 ? -11.035 -5.937 28.582 1.00 44.56 205 ARG B C 1
ATOM 3496 O O . ARG B 1 205 ? -11.864 -6.134 29.482 1.00 46.40 205 ARG B O 1
ATOM 3504 N N . LEU B 1 206 ? -9.758 -5.665 28.849 1.00 45.26 206 LEU B N 1
ATOM 3505 C CA . LEU B 1 206 ? -9.222 -5.863 30.193 1.00 45.57 206 LEU B CA 1
ATOM 3506 C C . LEU B 1 206 ? -9.471 -4.698 31.144 1.00 42.56 206 LEU B C 1
ATOM 3507 O O . LEU B 1 206 ? -9.546 -4.922 32.358 1.00 40.54 206 LEU B O 1
ATOM 3512 N N . ARG B 1 207 ? -9.605 -3.467 30.632 1.00 42.36 207 ARG B N 1
ATOM 3513 C CA . ARG B 1 207 ? -9.644 -2.298 31.509 1.00 41.13 207 ARG B CA 1
ATOM 3514 C C . ARG B 1 207 ? -10.746 -2.409 32.558 1.00 39.43 207 ARG B C 1
ATOM 3515 O O . ARG B 1 207 ? -10.576 -1.951 33.692 1.00 40.42 207 ARG B O 1
ATOM 3523 N N . GLN B 1 208 ? -11.886 -3.006 32.197 1.00 42.87 208 GLN B N 1
ATOM 3524 C CA . GLN B 1 208 ? -13.025 -3.064 33.111 1.00 49.48 208 GLN B CA 1
ATOM 3525 C C . GLN B 1 208 ? -12.813 -4.029 34.280 1.00 49.76 208 GLN B C 1
ATOM 3526 O O . GLN B 1 208 ? -13.525 -3.927 35.286 1.00 50.67 208 GLN B O 1
ATOM 3532 N N . ARG B 1 209 ? -11.859 -4.959 34.179 1.00 49.71 209 ARG B N 1
ATOM 3533 C CA . ARG B 1 209 ? -11.543 -5.856 35.284 1.00 45.47 209 ARG B CA 1
ATOM 3534 C C . ARG B 1 209 ? -10.669 -5.201 36.347 1.00 46.82 209 ARG B C 1
ATOM 3535 O O . ARG B 1 209 ? -10.239 -5.876 37.286 1.00 47.72 209 ARG B O 1
ATOM 3543 N N . ILE B 1 210 ? -10.390 -3.913 36.226 1.00 46.85 210 ILE B N 1
ATOM 3544 C CA . ILE B 1 210 ? -9.583 -3.179 37.194 1.00 47.25 210 ILE B CA 1
ATOM 3545 C C . ILE B 1 210 ? -10.500 -2.180 37.887 1.00 49.74 210 ILE B C 1
ATOM 3546 O O . ILE B 1 210 ? -11.030 -1.278 37.223 1.00 49.33 210 ILE B O 1
ATOM 3551 N N . PRO B 1 211 ? -10.735 -2.309 39.194 1.00 54.09 211 PRO B N 1
ATOM 3552 C CA . PRO B 1 211 ? -11.696 -1.423 39.884 1.00 52.18 211 PRO B CA 1
ATOM 3553 C C . PRO B 1 211 ? -11.244 0.023 39.822 1.00 53.43 211 PRO B C 1
ATOM 3554 O O . PRO B 1 211 ? -10.047 0.302 39.650 1.00 52.93 211 PRO B O 1
ATOM 3558 N N . PRO B 1 212 ? -12.170 0.971 39.946 1.00 59.52 212 PRO B N 1
ATOM 3559 C CA . PRO B 1 212 ? -11.765 2.381 40.015 1.00 57.84 212 PRO B CA 1
ATOM 3560 C C . PRO B 1 212 ? -11.000 2.656 41.300 1.00 60.26 212 PRO B C 1
ATOM 3561 O O . PRO B 1 212 ? -11.320 2.121 42.365 1.00 66.08 212 PRO B O 1
ATOM 3565 N N . GLY B 1 213 ? -9.972 3.491 41.187 1.00 56.79 213 GLY B N 1
ATOM 3566 C CA . GLY B 1 213 ? -9.048 3.713 42.284 1.00 55.43 213 GLY B CA 1
ATOM 3567 C C . GLY B 1 213 ? -7.620 3.395 41.888 1.00 51.27 213 GLY B C 1
ATOM 3568 O O . GLY B 1 213 ? -6.687 4.134 42.217 1.00 45.64 213 GL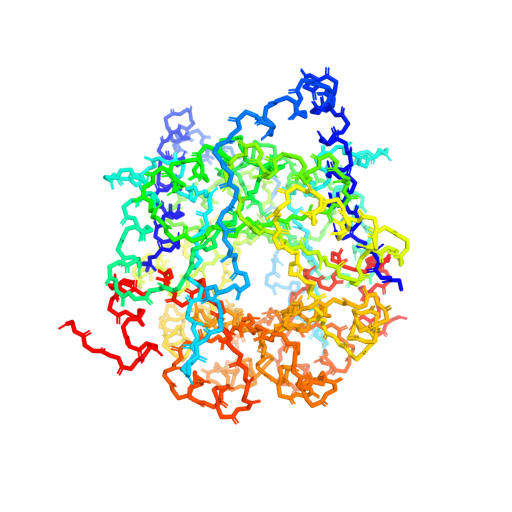Y B O 1
ATOM 3569 N N . ILE B 1 214 ? -7.441 2.293 41.176 1.00 45.46 214 ILE B N 1
ATOM 3570 C CA . ILE B 1 214 ? -6.158 1.980 40.562 1.00 42.37 214 ILE B CA 1
ATOM 3571 C C . ILE B 1 214 ? -5.976 2.846 39.319 1.00 43.40 214 ILE B C 1
ATOM 3572 O O . ILE B 1 214 ? -6.899 2.998 38.506 1.00 42.65 214 ILE B O 1
ATOM 3577 N N . THR B 1 215 ? -4.789 3.434 39.174 1.00 41.12 215 THR B N 1
ATOM 3578 C CA . THR B 1 215 ? -4.469 4.203 37.977 1.00 40.81 215 THR B CA 1
ATOM 3579 C C . THR B 1 215 ? -4.069 3.255 36.853 1.00 36.07 215 THR B C 1
ATOM 3580 O O . THR B 1 215 ? -3.185 2.410 37.033 1.00 35.77 215 THR B O 1
ATOM 3584 N N . VAL B 1 216 ? -4.743 3.379 35.705 1.00 37.37 216 VAL B N 1
ATOM 3585 C CA . VAL B 1 216 ? -4.500 2.523 34.547 1.00 34.68 216 VAL B CA 1
ATOM 3586 C C . VAL B 1 216 ? -3.724 3.291 33.486 1.00 33.07 216 VAL B C 1
ATOM 3587 O O . VAL B 1 216 ? -4.097 4.411 33.107 1.00 32.18 216 VAL B O 1
ATOM 3591 N N . VAL B 1 217 ? -2.656 2.670 32.997 1.00 34.25 217 VAL B N 1
ATOM 3592 C CA . VAL B 1 217 ? -1.857 3.138 31.875 1.00 27.08 217 VAL B CA 1
ATOM 3593 C C . VAL B 1 217 ? -1.999 2.112 30.756 1.00 28.61 217 VAL B C 1
ATOM 3594 O O . VAL B 1 217 ? -2.153 0.912 31.008 1.00 27.00 217 VAL B O 1
ATOM 3598 N N . THR B 1 218 ? -1.950 2.581 29.514 1.00 26.17 218 THR B N 1
ATOM 3599 C CA . THR B 1 218 ? -2.018 1.690 28.363 1.00 26.72 218 THR B CA 1
ATOM 3600 C C . THR B 1 218 ? -0.774 1.864 27.489 1.00 23.71 218 THR B C 1
ATOM 3601 O O . THR B 1 218 ? -0.221 2.962 27.380 1.00 21.98 218 THR B O 1
ATOM 3605 N N . TRP B 1 219 ? -0.314 0.766 26.881 1.00 24.18 219 TRP B N 1
ATOM 3606 C CA . TRP B 1 219 ? 0.922 0.793 26.099 1.00 25.35 219 TRP B CA 1
ATOM 3607 C C . TRP B 1 219 ? 0.803 -0.140 24.903 1.00 26.19 219 TRP B C 1
ATOM 3608 O O . TRP B 1 219 ? 0.600 -1.346 25.079 1.00 23.08 219 TRP B O 1
ATOM 3619 N N . GLY B 1 220 ? 0.962 0.411 23.700 1.00 21.79 220 GLY B N 1
ATOM 3620 C CA . GLY B 1 220 ? 1.062 -0.357 22.441 1.00 24.37 220 GLY B CA 1
ATOM 3621 C C . GLY B 1 220 ? -0.095 -0.103 21.494 1.00 28.76 220 GLY B C 1
ATOM 3622 O O . GLY B 1 220 ? -1.266 -0.134 21.867 1.00 28.48 220 GLY B O 1
ATOM 3623 N N . GLY B 1 221 ? 0.242 0.157 20.233 1.00 38.80 221 GLY B N 1
ATOM 3624 C CA . GLY B 1 221 ? -0.756 0.339 19.197 1.00 31.03 221 GLY B CA 1
ATOM 3625 C C . GLY B 1 221 ? -1.403 1.708 19.113 1.00 35.73 221 GLY B C 1
ATOM 3626 O O . GLY B 1 221 ? -2.272 1.908 18.252 1.00 43.06 221 GLY B O 1
ATOM 3627 N N . ILE B 1 222 ? -1.026 2.655 19.964 1.00 34.83 222 ILE B N 1
ATOM 3628 C CA . ILE B 1 222 ? -1.587 4.002 19.924 1.00 30.12 222 ILE B CA 1
ATOM 3629 C C . ILE B 1 222 ? -0.735 4.871 19.000 1.00 38.52 222 ILE B C 1
ATOM 3630 O O . ILE B 1 222 ? 0.467 5.061 19.235 1.00 33.31 222 ILE B O 1
ATOM 3635 N N . HIS B 1 223 ? -1.357 5.402 17.942 1.00 36.46 223 HIS B N 1
ATOM 3636 C CA . HIS B 1 223 ? -0.651 6.316 17.054 1.00 39.31 223 HIS B CA 1
ATOM 3637 C C . HIS B 1 223 ? -1.537 7.407 16.475 1.00 37.88 223 HIS B C 1
ATOM 3638 O O . HIS B 1 223 ? -1.027 8.231 15.712 1.00 39.87 223 HIS B O 1
ATOM 3645 N N . THR B 1 224 ? -2.827 7.458 16.803 1.00 33.84 224 THR B N 1
ATOM 3646 C CA . THR B 1 224 ? -3.705 8.531 16.355 1.00 41.78 224 THR B CA 1
ATOM 3647 C C . THR B 1 224 ? -4.315 9.243 17.554 1.00 34.78 224 THR B C 1
ATOM 3648 O O . THR B 1 224 ? -4.434 8.677 18.639 1.00 32.55 224 THR B O 1
ATOM 3652 N N . ARG B 1 225 ? -4.736 10.491 17.333 1.00 33.12 225 ARG B N 1
ATOM 3653 C CA . ARG B 1 225 ? -5.477 11.210 18.363 1.00 41.03 225 ARG B CA 1
ATOM 3654 C C . ARG B 1 225 ? -6.858 10.596 18.603 1.00 44.55 225 ARG B C 1
ATOM 3655 O O . ARG B 1 225 ? -7.403 10.701 19.710 1.00 37.39 225 ARG B O 1
ATOM 3663 N N . GLU B 1 226 ? -7.441 9.965 17.581 1.00 46.12 226 GLU B N 1
ATOM 3664 C CA . GLU B 1 226 ? -8.705 9.260 17.774 1.00 45.94 226 GLU B CA 1
ATOM 3665 C C . GLU B 1 226 ? -8.566 8.186 18.842 1.00 40.63 226 GLU B C 1
ATOM 3666 O O . GLU B 1 226 ? -9.403 8.077 19.748 1.00 39.18 226 GLU B O 1
ATOM 3672 N N . GLN B 1 227 ? -7.505 7.381 18.752 1.00 30.81 227 GLN B N 1
ATOM 3673 C CA . GLN B 1 227 ? -7.303 6.334 19.744 1.00 36.72 227 GLN B CA 1
ATOM 3674 C C . GLN B 1 227 ? -7.126 6.927 21.138 1.00 36.50 227 GLN B C 1
ATOM 3675 O O . GLN B 1 227 ? -7.610 6.362 22.129 1.00 34.22 227 GLN B O 1
ATOM 3681 N N . VAL B 1 228 ? -6.439 8.070 21.234 1.00 30.48 228 VAL B N 1
ATOM 3682 C CA . VAL B 1 228 ? -6.178 8.659 22.544 1.00 34.53 228 VAL B CA 1
ATOM 3683 C C . VAL B 1 228 ? -7.481 9.099 23.198 1.00 37.58 228 VAL B C 1
ATOM 3684 O O . VAL B 1 228 ? -7.683 8.904 24.403 1.00 33.45 228 VAL B O 1
ATOM 3688 N N . GLU B 1 229 ? -8.389 9.691 22.417 1.00 41.45 229 GLU B N 1
ATOM 3689 C CA . GLU B 1 229 ? -9.678 10.100 22.967 1.00 41.99 229 GLU B CA 1
ATOM 3690 C C . GLU B 1 229 ? -10.515 8.891 23.369 1.00 40.28 229 GLU B C 1
ATOM 3691 O O . GLU B 1 229 ? -11.220 8.926 24.386 1.00 39.10 229 GLU B O 1
ATOM 3697 N N . GLU B 1 230 ? -10.448 7.814 22.581 1.00 37.66 230 GLU B N 1
ATOM 3698 C CA . GLU B 1 230 ? -11.160 6.588 22.927 1.00 39.26 230 GLU B CA 1
ATOM 3699 C C . GLU B 1 230 ? -10.663 6.019 24.253 1.00 42.75 230 GLU B C 1
ATOM 3700 O O . GLU B 1 230 ? -11.465 5.598 25.097 1.00 43.88 230 GLU B O 1
ATOM 3706 N N . MET B 1 231 ? -9.342 6.009 24.460 1.00 35.01 231 MET B N 1
ATOM 3707 C CA . MET B 1 231 ? -8.801 5.532 25.727 1.00 36.45 231 MET B CA 1
ATOM 3708 C C . MET B 1 231 ? -9.214 6.442 26.877 1.00 39.40 231 MET B C 1
ATOM 3709 O O . MET B 1 231 ? -9.523 5.966 27.975 1.00 40.70 231 MET B O 1
ATOM 3714 N N . GLU B 1 232 ? -9.223 7.759 26.644 1.00 39.49 232 GLU B N 1
ATOM 3715 C CA . GLU B 1 232 ? -9.683 8.688 27.672 1.00 43.40 232 GLU B CA 1
ATOM 3716 C C . GLU B 1 232 ? -11.150 8.444 28.015 1.00 44.23 232 GLU B C 1
ATOM 3717 O O . GLU B 1 232 ? -11.556 8.572 29.176 1.00 47.56 232 GLU B O 1
ATOM 3723 N N . LYS B 1 233 ? -11.961 8.090 27.014 1.00 42.74 233 LYS B N 1
ATOM 3724 C CA . LYS B 1 233 ? -13.349 7.718 27.264 1.00 46.13 233 LYS B CA 1
ATOM 3725 C C . LYS B 1 233 ? -13.451 6.459 28.124 1.00 48.79 233 LYS B C 1
ATOM 3726 O O . LYS B 1 233 ? -14.476 6.248 28.782 1.00 43.28 233 LYS B O 1
ATOM 3732 N N . LEU B 1 234 ? -12.403 5.632 28.145 1.00 44.91 234 LEU B N 1
ATOM 3733 C CA . LEU B 1 234 ? -12.397 4.353 28.840 1.00 41.60 234 LEU B CA 1
ATOM 3734 C C . LEU B 1 234 ? -12.003 4.465 30.305 1.00 44.67 234 LEU B C 1
ATOM 3735 O O . LEU B 1 234 ? -12.052 3.457 31.018 1.00 43.10 234 LEU B O 1
ATOM 3740 N N . GLY B 1 235 ? -11.596 5.646 30.764 1.00 33.52 235 GLY B N 1
ATOM 3741 C CA . GLY B 1 235 ? -11.094 5.800 32.114 1.00 39.35 235 GLY B CA 1
ATOM 3742 C C . GLY B 1 235 ? -9.598 5.648 32.261 1.00 41.08 235 GLY B C 1
ATOM 3743 O O . GLY B 1 235 ? -9.109 5.594 33.396 1.00 45.67 235 GLY B O 1
ATOM 3744 N N . VAL B 1 236 ? -8.857 5.589 31.155 1.00 44.66 236 VAL B N 1
ATOM 3745 C CA . VAL B 1 236 ? -7.414 5.362 31.187 1.00 33.50 236 VAL B CA 1
ATOM 3746 C C . VAL B 1 236 ? -6.727 6.695 31.452 1.00 36.31 236 VAL B C 1
ATOM 3747 O O . VAL B 1 236 ? -6.932 7.661 30.707 1.00 35.74 236 VAL B O 1
ATOM 3751 N N . HIS B 1 237 ? -5.899 6.748 32.513 1.00 37.95 237 HIS B N 1
ATOM 3752 C CA . HIS B 1 237 ? -5.321 8.019 32.963 1.00 33.19 237 HIS B CA 1
ATOM 3753 C C . HIS B 1 237 ? -4.078 8.423 32.172 1.00 37.56 237 HIS B C 1
ATOM 3754 O O . HIS B 1 237 ? -3.771 9.622 32.076 1.00 33.90 237 HIS B O 1
ATOM 3761 N N . ALA B 1 238 ? -3.335 7.455 31.635 1.00 28.38 238 ALA B N 1
ATOM 3762 C CA . ALA B 1 238 ? -2.132 7.764 30.881 1.00 26.37 238 ALA B CA 1
ATOM 3763 C C . ALA B 1 238 ? -1.886 6.696 29.827 1.00 26.84 238 ALA B C 1
ATOM 3764 O O . ALA B 1 238 ? -2.374 5.564 29.924 1.00 23.51 238 ALA B O 1
ATOM 3766 N N . PHE B 1 239 ? -1.106 7.074 28.819 1.00 27.76 239 PHE B N 1
ATOM 3767 C CA . PHE B 1 239 ? -0.677 6.150 27.782 1.00 25.60 239 PHE B CA 1
ATOM 3768 C C . PHE B 1 239 ? 0.808 6.358 27.509 1.00 24.75 239 PHE B C 1
ATOM 3769 O O . PHE B 1 239 ? 1.341 7.469 27.626 1.00 24.09 239 PHE B O 1
ATOM 3777 N N . MET B 1 240 ? 1.477 5.262 27.193 1.00 19.96 240 MET B N 1
ATOM 3778 C CA . MET B 1 240 ? 2.877 5.281 26.798 1.00 25.15 240 MET B CA 1
ATOM 3779 C C . MET B 1 240 ? 2.960 5.170 25.283 1.00 22.78 240 MET B C 1
ATOM 3780 O O . MET B 1 240 ? 2.248 4.369 24.669 1.00 25.94 240 MET B O 1
ATOM 3785 N N . VAL B 1 241 ? 3.830 5.975 24.686 1.00 21.82 241 VAL B N 1
ATOM 3786 C CA . VAL B 1 241 ? 4.100 5.916 23.254 1.00 26.54 241 VAL B CA 1
ATOM 3787 C C . VAL B 1 241 ? 5.594 5.737 23.063 1.00 21.60 241 VAL B C 1
ATOM 3788 O O . VAL B 1 241 ? 6.401 6.432 23.695 1.00 25.98 241 VAL B O 1
ATOM 3792 N N . MET B 1 242 ? 5.959 4.780 22.227 1.00 23.93 242 MET B N 1
ATOM 3793 C CA . MET B 1 242 ? 7.358 4.567 21.899 1.00 25.89 242 MET B CA 1
ATOM 3794 C C . MET B 1 242 ? 7.495 4.373 20.397 1.00 27.56 242 MET B C 1
ATOM 3795 O O . MET B 1 242 ? 8.219 5.117 19.739 1.00 28.29 242 MET B O 1
ATOM 3800 N N . VAL B 1 243 ? 6.766 3.407 19.841 1.00 27.86 243 VAL B N 1
ATOM 3801 C CA . VAL B 1 243 ? 6.946 3.080 18.429 1.00 29.59 243 VAL B CA 1
ATOM 3802 C C . VAL B 1 243 ? 6.483 4.228 17.535 1.00 32.39 243 VAL B C 1
ATOM 3803 O O . VAL B 1 243 ? 7.133 4.552 16.533 1.00 31.25 243 VAL B O 1
ATOM 3807 N N . ALA B 1 244 ? 5.360 4.861 17.878 1.00 25.35 244 ALA B N 1
ATOM 3808 C CA . ALA B 1 244 ? 4.882 5.988 17.092 1.00 22.81 244 ALA B CA 1
ATOM 3809 C C . ALA B 1 244 ? 5.892 7.127 17.079 1.00 29.58 244 ALA B C 1
ATOM 3810 O O . ALA B 1 244 ? 6.054 7.800 16.057 1.00 27.45 244 ALA B O 1
ATOM 3812 N N . LEU B 1 245 ? 6.589 7.356 18.196 1.00 22.45 245 LEU B N 1
ATOM 3813 C CA . LEU B 1 245 ? 7.549 8.455 18.239 1.00 23.98 245 LEU B CA 1
ATOM 3814 C C . LEU B 1 245 ? 8.809 8.132 17.438 1.00 30.36 245 LEU B C 1
ATOM 3815 O O . LEU B 1 245 ? 9.292 8.963 16.654 1.00 25.69 245 LEU B O 1
ATOM 3820 N N . MET B 1 246 ? 9.355 6.924 17.617 1.00 31.49 246 MET B N 1
ATOM 3821 C CA . MET B 1 246 ? 10.572 6.543 16.906 1.00 30.83 246 MET B CA 1
ATOM 3822 C C . MET B 1 246 ? 10.405 6.602 15.399 1.00 28.65 246 MET B C 1
ATOM 3823 O O . MET B 1 246 ? 11.401 6.743 14.683 1.00 35.39 246 MET B O 1
ATOM 3828 N N . ARG B 1 247 ? 9.178 6.490 14.906 1.00 32.10 247 ARG B N 1
ATOM 3829 C CA . ARG B 1 247 ? 8.924 6.420 13.477 1.00 30.36 247 ARG B CA 1
ATOM 3830 C C . ARG B 1 247 ? 8.407 7.725 12.894 1.00 33.24 247 ARG B C 1
ATOM 3831 O O . ARG B 1 247 ? 8.230 7.804 11.674 1.00 35.55 247 ARG B O 1
ATOM 3839 N N . ALA B 1 248 ? 8.179 8.768 13.732 1.00 31.53 248 ALA B N 1
ATOM 3840 C CA . ALA B 1 248 ? 7.707 10.054 13.218 1.00 28.04 248 ALA B CA 1
ATOM 3841 C C . ALA B 1 248 ? 8.870 10.873 12.655 1.00 37.68 248 ALA B C 1
ATOM 3842 O O . ALA B 1 248 ? 9.963 10.875 13.222 1.00 30.02 248 ALA B O 1
ATOM 3844 N N . PRO B 1 249 ? 8.660 11.588 11.546 1.00 41.53 249 PRO B N 1
ATOM 3845 C CA . PRO B 1 249 ? 9.726 12.472 11.046 1.00 35.62 249 PRO B CA 1
ATOM 3846 C C . PRO B 1 249 ? 10.066 13.591 12.019 1.00 41.75 249 PRO B C 1
ATOM 3847 O O . PRO B 1 249 ? 11.199 14.089 12.012 1.00 40.47 249 PRO B O 1
ATOM 3851 N N . ASP B 1 250 ? 9.123 13.995 12.870 1.00 41.14 250 ASP B N 1
ATOM 3852 C CA . ASP B 1 250 ? 9.384 14.986 13.913 1.00 35.57 250 ASP B CA 1
ATOM 3853 C C . ASP B 1 250 ? 8.714 14.505 15.194 1.00 32.71 250 ASP B C 1
ATOM 3854 O O . ASP B 1 250 ? 7.552 14.842 15.467 1.00 28.86 250 ASP B O 1
ATOM 3859 N N . PRO B 1 251 ? 9.432 13.732 16.024 1.00 25.68 251 PRO B N 1
ATOM 3860 C CA . PRO B 1 251 ? 8.771 13.093 17.177 1.00 24.95 251 PRO B CA 1
ATOM 3861 C C . PRO B 1 251 ? 8.023 14.066 18.080 1.00 20.99 251 PRO B C 1
ATOM 3862 O O . PRO B 1 251 ? 6.918 13.752 18.531 1.00 24.08 251 PRO B O 1
ATOM 3866 N N . ALA B 1 252 ? 8.585 15.246 18.343 1.00 22.67 252 ALA B N 1
ATOM 3867 C CA . ALA B 1 252 ? 7.921 16.194 19.232 1.00 24.75 252 ALA B CA 1
ATOM 3868 C C . ALA B 1 252 ? 6.594 16.660 18.644 1.00 32.14 252 ALA B C 1
ATOM 3869 O O . ALA B 1 252 ? 5.597 16.796 19.368 1.00 26.45 252 ALA B O 1
ATOM 3871 N N . ALA B 1 253 ? 6.553 16.874 17.323 1.00 26.97 253 ALA B N 1
ATOM 3872 C CA . ALA B 1 253 ? 5.288 17.169 16.667 1.00 27.66 253 ALA B CA 1
ATOM 3873 C C . ALA B 1 253 ? 4.279 16.040 16.863 1.00 22.98 253 ALA B C 1
ATOM 3874 O O . ALA B 1 253 ? 3.086 16.302 17.019 1.00 21.05 253 ALA B O 1
ATOM 3876 N N . LYS B 1 254 ? 4.727 14.781 16.890 1.00 25.55 254 LYS B N 1
ATOM 3877 C CA . LYS B 1 254 ? 3.767 13.693 17.107 1.00 26.51 254 LYS B CA 1
ATOM 3878 C C . LYS B 1 254 ? 3.209 13.718 18.528 1.00 23.61 254 LYS B C 1
ATOM 3879 O O . LYS B 1 254 ? 2.039 13.376 18.749 1.00 26.39 254 LYS B O 1
ATOM 3885 N N . VAL B 1 255 ? 4.042 14.101 19.504 1.00 19.47 255 VAL B N 1
ATOM 3886 C CA . VAL B 1 255 ? 3.573 14.263 20.882 1.00 25.05 255 VAL B CA 1
ATOM 3887 C C . VAL B 1 255 ? 2.458 15.306 20.950 1.00 27.92 255 VAL B C 1
ATOM 3888 O O . VAL B 1 255 ? 1.402 15.074 21.547 1.00 23.64 255 VAL B O 1
ATOM 3892 N N . ARG B 1 256 ? 2.659 16.459 20.309 1.00 26.97 256 ARG B N 1
ATOM 3893 C CA . ARG B 1 256 ? 1.606 17.472 20.316 1.00 28.62 256 ARG B CA 1
ATOM 3894 C C . ARG B 1 256 ? 0.333 16.963 19.647 1.00 30.80 256 ARG B C 1
ATOM 3895 O O . ARG B 1 256 ? -0.771 17.171 20.163 1.00 29.91 256 ARG B O 1
ATOM 3903 N N . GLU B 1 257 ? 0.466 16.289 18.500 1.00 24.50 257 GLU B N 1
ATOM 3904 C CA . GLU B 1 257 ? -0.710 15.768 17.812 1.00 29.69 257 GLU B CA 1
ATOM 3905 C C . GLU B 1 257 ? -1.467 14.798 18.708 1.00 29.72 257 GLU B C 1
ATOM 3906 O O . GLU B 1 257 ? -2.700 14.845 18.789 1.00 31.30 257 GLU B O 1
ATOM 3912 N N . LEU B 1 258 ? -0.739 13.945 19.432 1.00 28.62 258 LEU B N 1
ATOM 3913 C CA . LEU B 1 258 ? -1.401 12.936 20.254 1.00 29.53 258 LEU B CA 1
ATOM 3914 C C . LEU B 1 258 ? -2.114 13.557 21.453 1.00 30.81 258 LEU B C 1
ATOM 3915 O O . LEU B 1 258 ? -3.122 13.013 21.922 1.00 29.51 258 LEU B O 1
ATOM 3920 N N . LEU B 1 259 ? -1.627 14.695 21.945 1.00 30.14 259 LEU B N 1
ATOM 3921 C CA . LEU B 1 259 ? -2.275 15.403 23.045 1.00 37.79 259 LEU B CA 1
ATOM 3922 C C . LEU B 1 259 ? -3.335 16.395 22.573 1.00 41.94 259 LEU B C 1
ATOM 3923 O O . LEU B 1 259 ? -3.957 17.063 23.410 1.00 35.90 259 LEU B O 1
ATOM 3928 N N . GLY B 1 260 ? -3.557 16.499 21.264 1.00 44.17 260 GLY B N 1
ATOM 3929 C CA . GLY B 1 260 ? -4.484 17.484 20.728 1.00 42.52 260 GLY B CA 1
ATOM 3930 C C . GLY B 1 260 ? -4.046 18.919 20.938 1.00 49.25 260 GLY B C 1
ATOM 3931 O O . GLY B 1 260 ? -4.868 19.763 21.321 1.00 50.87 260 GLY B O 1
ATOM 3932 N N . ILE B 1 261 ? -2.769 19.214 20.708 1.00 46.41 261 ILE B N 1
ATOM 3933 C CA . ILE B 1 261 ? -2.242 20.578 20.807 1.00 51.76 261 ILE B CA 1
ATOM 3934 C C . ILE B 1 261 ? -1.624 20.992 19.470 1.00 53.04 261 ILE B C 1
ATOM 3935 O O . ILE B 1 261 ? -1.938 22.050 18.920 1.00 67.67 261 ILE B O 1
#

B-factor: mean 28.8, std 11.65, range [6.21, 81.45]

Radius of gyration: 24.15 Å; Cα contacts (8 Å, |Δi|>4): 1022; chains: 2; bounding box: 52×60×64 Å

InterPro domains:
  IPR001468 Indole-3-glycerol phosphate synthase, conserved site [PS00614] (56-74)
  IPR011060 Ribulose-phosphate binding barrel [SSF51366] (12-261)
  IPR013785 Aldolase-type TIM barrel [G3DSA:3.20.20.70] (1-262)
  IPR013798 Indole-3-glycerol phosphate synthase domain [MF_00134_B] (3-262)
  IPR013798 Indole-3-glycerol phosphate synthase domain [PF00218] (5-260)
  IPR013798 Indole-3-glycerol phosphate synthase domain [cd00331] (41-260)
  IPR045186 Indole-3-glycerol phosphate synthase [PTHR22854] (3-261)

Organism: NCBI:txid634155

Foldseek 3Di:
DLQDDPNVVVVVLVVVVLVVVCVVQPPVNLLVLLVPDDAADDQVVLLDDLFAAEAEEDELDDPCNQPDPVDDQVLVVLVLQVVLGHSEYEYEAPCSPDPCSLVNLLSNQVRDPHAYEYEDEDDDLSVLSVCSSSRHQEYEAEQSPHDLVSVLVNCVSCVVRNHAYEYEDADDVSQVSCVVSVHQHYEYEQADPVVRDGDPVRCVVCVVVHDPRRAYEYETDDQALVVSVVCRVSVHRYYYDYVNLVPDPNSSVSSNRNRVHDD/DDDVVVVVVVLVVVVVVVVCVVQNLVNLVVLLVPADAADDQVVLLFDPFAAEAEEDELDDPCNPPDPVDDQVLVVLLLLVVLGHSEYEYEFPCSVDPCSLVSLLSNLVRDPHAYEYEYEDDDLSVLSVCSSSPHQEYEAELVPHDLVVVLVNQVSNVVSRHHYEYEDADPVSVVSCVVSVHLHYEYEQADPPVRDGDPVRCVVCVVVHDPRRAYEYETDDQALVVSVVVRVVVHRYYYDYPNQVPDPHSSVSSNRNVVD

Sequence (522 aa):
MRVTGVLREIVAHLREEIAERKRRVPLDELRARAASAPPPLDFLAALRGPRIRLIACIVGADPSVGAIRPEFDPAAIARSYEKAGAAAIGVFTIEDYFRGSDEYLQQVRAAVSLPVLRIDFIIDPYQVYEARALGADAILLLAAILSPAQLRELMALAHELGMAAMVEVTDEEDVERALAAKAPLIVIINLNWDTLEISLETTRRLRQRIPPGITVVTWGGIHTREQVEEMEKLGVHAFMVMVALMRAPDPAAKVRELLGIGRVTGVLREIVAHLREEIAERKRRVPLDELRARAASAPPPLDFLAALRGPRIRLIACIVGADPSVGAIRPEFDPAAIARSYEKAGAAAIGVFTIEDYFRGSDEYLQQVRAAVSLPVLRIDFIIDPYQVYEARALGADAILLLAAILSPAQLRELMALAHELGMAAMVEVTDEEDVERALAAKAPLIVIINLNWDTLEISLETTRRLRQRIPPGITVVTWGGIHTREQVEEMEKLGVHAFMVMVALMRAPDPAAKVRELLGI

Nearest PDB structures (foldseek):
  3qja-assembly1_A  TM=9.577E-01  e=3.983E-24  Mycobacterium tuberculosis
  3t55-assembly1_A  TM=9.090E-01  e=1.749E-24  Mycobacterium tuberculosis
  3tsm-assembly1_B  TM=8.590E-01  e=4.268E-25  Brucella abortus 2308
  6bma-assembly1_B  TM=7.919E-01  e=1.927E-22  Campylobacter jejuni subsp. jejuni NCTC 11168 = ATCC 700819
  8foq-assembly1_A  TM=8.659E-01  e=2.479E-18  Escherichia coli

Solvent-accessible surface area: 22589 Å² total; per-residue (Å²): 178,92,49,22,23,33,42,137,34,47,22,26,6,3,113,77,55,4,55,48,39,80,221,174,29,58,72,103,70,5,100,61,114,5,88,88,21,110,110,31,73,96,2,49,54,17,0,104,37,142,149,7,75,1,0,0,1,8,40,0,19,27,32,0,94,52,25,36,153,123,81,43,69,0,23,53,58,0,138,36,6,54,175,6,29,7,3,0,0,0,0,68,3,62,23,16,109,36,110,42,3,30,88,50,0,84,54,0,52,90,12,11,94,32,12,0,0,1,4,15,47,4,5,18,41,3,1,0,28,17,0,8,20,27,6,0,1,0,0,4,0,25,0,18,32,4,51,68,76,50,2,106,93,0,26,63,26,0,149,139,37,46,9,20,12,0,0,16,0,19,53,35,126,8,3,113,94,0,44,57,10,173,1,71,2,0,0,0,19,1,40,74,64,70,28,74,50,42,46,9,47,4,0,110,132,0,21,139,137,3,66,129,81,28,5,0,0,0,43,17,27,8,63,44,41,120,39,0,73,65,0,48,138,55,35,4,55,0,0,1,4,17,54,12,0,60,107,14,141,73,44,17,34,40,0,33,86,0,28,48,89,59,246,87,83,26,52,62,137,37,43,21,22,12,3,123,68,56,4,40,26,49,80,176,196,30,66,66,112,84,8,101,62,116,5,90,98,19,70,112,49,76,96,2,59,60,28,0,58,40,131,89,10,71,1,0,0,2,10,28,0,16,21,27,0,79,40,14,52,184,128,81,41,71,2,15,48,56,0,116,38,8,48,167,3,38,6,14,0,0,0,0,72,3,48,24,16,106,82,96,16,0,33,104,37,0,83,82,0,22,91,13,10,90,31,12,0,0,2,9,12,33,4,17,18,50,6,1,0,16,19,0,6,21,29,0,0,1,0,0,5,1,44,0,49,33,8,38,71,60,78,0,130,91,3,29,62,19,0,147,112,29,43,7,23,13,0,0,2,0,27,56,52,97,3,4,93,56,0,54,59,9,163,2,72,2,0,0,0,28,1,53,69,57,61,38,69,32,31,30,13,42,13,0,102,132,1,28,150,128,4,68,131,78,27,12,0,0,0,49,20,18,8,54,37,61,129,34,1,92,66,0,60,174,60,34,4,53,0,1,1,3,19,65,16,0,51,74,12,98,71,45,12,42,40,0,92,83,0,29,50,150